Protein AF-A0A7S0JGF5-F1 (afdb_monomer_lite)

Foldseek 3Di:
DPPFPPVLLVLLVVLLDPDDDCPPADNVNSLVVNLVCLVVVNDQCGCCVPVVADTSLQSCLVSVSLSSNLSVLVSVHDQQAFHRDDQRDGSLLSNLLVVVQSSNVSCVVSVDQLQDAGPPFRDGSLLSLQLHLQRALNSLLVSLVSPHDQQEATPQRDGSLLNHDAPVVDDPDPNSVVSNLSNLVSSLVSPHDQQDAGPVRDGSLRPHPDPSSNVSSVVSVVVLVVCLVDDAAAQAPFPVSQVQLVQFPVPQDDPVNDQAAPVSRHGADPVFDWDAARRNNGTHTCSQFSDFYQGPPDPPPPSDTHTHGPVSVVVSVVSRVVRVVVVVVVVVVVVVVVVVVVVVVVVVVVVVVVVVVVVVVVVVVVVVVVVPDDDDDDDDVPVVVVVVVVVVVVVVVVVVVVVVVVVVVVVVVVVVVVVVVVVVVVVVVVVVVVVVVVVVVVVVD

pLDDT: mean 76.3, std 13.63, range [32.81, 95.81]

Structure (mmCIF, N/CA/C/O backbone):
data_AF-A0A7S0JGF5-F1
#
_entry.id   AF-A0A7S0JGF5-F1
#
loop_
_atom_site.group_PDB
_atom_site.id
_atom_site.type_symbol
_atom_site.label_atom_id
_atom_site.label_alt_id
_atom_site.label_comp_id
_atom_site.label_asym_id
_atom_site.label_entity_id
_atom_site.label_seq_id
_atom_site.pdbx_PDB_ins_code
_atom_site.Cartn_x
_atom_site.Cartn_y
_atom_site.Cartn_z
_atom_site.occupancy
_atom_site.B_iso_or_equiv
_atom_site.auth_seq_id
_atom_site.auth_comp_id
_atom_site.auth_asym_id
_atom_site.auth_atom_id
_atom_site.pdbx_PDB_model_num
ATOM 1 N N . ASP A 1 1 ? 7.490 26.604 -36.312 1.00 36.38 1 ASP A N 1
ATOM 2 C CA . ASP A 1 1 ? 6.411 25.598 -36.269 1.00 36.38 1 ASP A CA 1
ATOM 3 C C . ASP A 1 1 ? 6.352 24.843 -34.940 1.00 36.38 1 ASP A C 1
ATOM 5 O O . ASP A 1 1 ? 6.333 23.626 -34.929 1.00 36.38 1 ASP A O 1
ATOM 9 N N . ASP A 1 2 ? 6.254 25.568 -33.815 1.00 32.81 2 ASP A N 1
ATOM 10 C CA . ASP A 1 2 ? 6.287 25.014 -32.442 1.00 32.81 2 ASP A CA 1
ATOM 11 C C . ASP A 1 2 ? 5.099 25.510 -31.586 1.00 32.81 2 ASP A C 1
ATOM 13 O O . ASP A 1 2 ? 5.191 25.746 -30.384 1.00 32.81 2 ASP A O 1
ATOM 17 N N . ALA A 1 3 ? 3.930 25.686 -32.208 1.00 37.75 3 ALA A N 1
ATOM 18 C CA . ALA A 1 3 ? 2.703 26.156 -31.551 1.00 37.75 3 ALA A CA 1
ATOM 19 C C . ALA A 1 3 ? 2.044 25.116 -30.606 1.00 37.75 3 ALA A C 1
ATOM 21 O O . ALA A 1 3 ? 0.862 25.235 -30.288 1.00 37.75 3 ALA A O 1
ATOM 22 N N . ALA A 1 4 ? 2.763 24.079 -30.164 1.00 42.09 4 ALA A N 1
ATOM 23 C CA . ALA A 1 4 ? 2.152 22.875 -29.598 1.00 42.09 4 ALA A CA 1
ATOM 24 C C . ALA A 1 4 ? 2.789 22.338 -28.302 1.00 42.09 4 ALA A C 1
ATOM 26 O O . ALA A 1 4 ? 2.482 21.212 -27.904 1.00 42.09 4 ALA A O 1
ATOM 27 N N . ILE A 1 5 ? 3.562 23.143 -27.563 1.00 50.97 5 ILE A N 1
ATOM 28 C CA . ILE A 1 5 ? 3.667 22.938 -26.108 1.00 50.97 5 ILE A CA 1
ATOM 29 C C . ILE A 1 5 ? 2.411 23.570 -25.498 1.00 50.97 5 ILE A C 1
ATOM 31 O O . ILE A 1 5 ? 2.393 24.747 -25.140 1.00 50.97 5 ILE A O 1
ATOM 35 N N . ARG A 1 6 ? 1.308 22.805 -25.461 1.00 65.69 6 ARG A N 1
ATOM 36 C CA . ARG A 1 6 ? 0.044 23.247 -24.848 1.00 65.69 6 ARG A CA 1
ATOM 37 C C . ARG A 1 6 ? 0.325 23.730 -23.410 1.00 65.69 6 ARG A C 1
ATOM 39 O O . ARG A 1 6 ? 1.125 23.109 -22.706 1.00 65.69 6 ARG A O 1
ATOM 46 N N . PRO A 1 7 ? -0.343 24.803 -22.946 1.00 71.00 7 PRO A N 1
ATOM 47 C CA . PRO A 1 7 ? -0.024 25.532 -21.709 1.00 71.00 7 PRO A CA 1
ATOM 48 C C . PRO A 1 7 ? 0.049 24.660 -20.449 1.00 71.00 7 PRO A C 1
ATOM 50 O O . PRO A 1 7 ? 0.709 25.034 -19.484 1.00 71.00 7 PRO A O 1
ATOM 53 N N . LEU A 1 8 ? -0.589 23.487 -20.460 1.00 76.56 8 LEU A N 1
ATOM 54 C CA . LEU A 1 8 ? -0.553 22.532 -19.360 1.00 76.56 8 LEU A CA 1
ATOM 55 C C . LEU A 1 8 ? 0.834 21.896 -19.149 1.00 76.56 8 LEU A C 1
ATOM 57 O O . LEU A 1 8 ? 1.278 21.816 -18.008 1.00 76.56 8 LEU A O 1
ATOM 61 N N . MET A 1 9 ? 1.541 21.494 -20.215 1.00 77.81 9 MET A N 1
ATOM 62 C CA . MET A 1 9 ? 2.898 20.932 -20.094 1.00 77.81 9 MET A CA 1
ATOM 63 C C . MET A 1 9 ? 3.882 21.995 -19.588 1.00 77.81 9 MET A C 1
ATOM 65 O O . MET A 1 9 ? 4.675 21.730 -18.691 1.00 77.81 9 MET A O 1
ATOM 69 N N . ALA A 1 10 ? 3.779 23.226 -20.099 1.00 76.69 10 ALA A N 1
ATOM 70 C CA . ALA A 1 10 ? 4.583 24.350 -19.621 1.00 76.69 10 ALA A CA 1
ATOM 71 C C . ALA A 1 10 ? 4.290 24.683 -18.145 1.00 76.69 10 ALA A C 1
ATOM 73 O O . ALA A 1 10 ? 5.214 24.915 -17.369 1.00 76.69 10 ALA A O 1
ATOM 74 N N . ALA A 1 11 ? 3.018 24.652 -17.730 1.00 79.12 11 ALA A N 1
ATOM 75 C CA . ALA A 1 11 ? 2.634 24.850 -16.333 1.00 79.12 11 ALA A CA 1
ATOM 76 C C . ALA A 1 11 ? 3.144 23.722 -15.418 1.00 79.12 11 ALA A C 1
ATOM 78 O O . ALA A 1 11 ? 3.579 23.996 -14.298 1.00 79.12 11 ALA A O 1
ATOM 79 N N . ALA A 1 12 ? 3.125 22.471 -15.889 1.00 80.19 12 ALA A N 1
ATOM 80 C CA . ALA A 1 12 ? 3.675 21.327 -15.166 1.00 80.19 12 ALA A CA 1
ATOM 81 C C . ALA A 1 12 ? 5.199 21.446 -15.004 1.00 80.19 12 ALA A C 1
ATOM 83 O O . ALA A 1 12 ? 5.693 21.339 -13.882 1.00 80.19 12 ALA A O 1
ATOM 84 N N . LEU A 1 13 ? 5.931 21.764 -16.078 1.00 79.44 13 LEU A N 1
ATOM 85 C CA . LEU A 1 13 ? 7.378 22.024 -16.043 1.00 79.44 13 LEU A CA 1
ATOM 86 C C . LEU A 1 13 ? 7.728 23.169 -15.086 1.00 79.44 13 LEU A C 1
ATOM 88 O O . LEU A 1 13 ? 8.600 23.016 -14.236 1.00 79.44 13 LEU A O 1
ATOM 92 N N . ALA A 1 14 ? 6.965 24.265 -15.117 1.00 79.00 14 ALA A N 1
ATOM 93 C CA . ALA A 1 14 ? 7.150 25.371 -14.183 1.00 79.00 14 ALA A CA 1
ATOM 94 C C . ALA A 1 14 ? 6.951 24.956 -12.714 1.00 79.00 14 ALA A C 1
ATOM 96 O O . ALA A 1 14 ? 7.504 25.600 -11.825 1.00 79.00 14 ALA A O 1
ATOM 97 N N . CYS A 1 15 ? 6.175 23.905 -12.423 1.00 79.81 15 CYS A N 1
ATOM 98 C CA . CYS A 1 15 ? 6.048 23.343 -11.072 1.00 79.81 15 CYS A CA 1
ATOM 99 C C . CYS A 1 15 ? 7.217 22.416 -10.682 1.00 79.81 15 CYS A C 1
ATOM 101 O O . CYS A 1 15 ? 7.394 22.163 -9.489 1.00 79.81 15 CYS A O 1
ATOM 103 N N . CYS A 1 16 ? 7.976 21.913 -11.660 1.00 74.50 16 CYS A N 1
ATOM 104 C CA . CYS A 1 16 ? 9.094 20.979 -11.490 1.00 74.50 16 CYS A CA 1
ATOM 105 C C . CYS A 1 16 ? 10.432 21.680 -11.232 1.00 74.50 16 CYS A C 1
ATOM 107 O O . CYS A 1 16 ? 11.286 21.111 -10.556 1.00 74.50 16 CYS A O 1
ATOM 109 N N . ASP A 1 17 ? 10.607 22.907 -11.729 1.00 66.06 17 ASP A N 1
ATOM 110 C CA . ASP A 1 17 ? 11.823 23.688 -11.499 1.00 66.06 17 ASP A CA 1
ATOM 111 C C . ASP A 1 17 ? 11.951 24.063 -10.013 1.00 66.06 17 ASP A C 1
ATOM 113 O O . ASP A 1 17 ? 11.246 24.941 -9.489 1.00 66.06 17 ASP A O 1
ATOM 117 N N . ALA A 1 18 ? 12.858 23.362 -9.328 1.00 54.03 18 ALA A N 1
ATOM 118 C CA . ALA A 1 18 ? 13.318 23.696 -7.983 1.00 54.03 18 ALA A CA 1
ATOM 119 C C . ALA A 1 18 ? 14.299 24.886 -7.994 1.00 54.03 18 ALA A C 1
ATOM 121 O O . ALA A 1 18 ? 14.343 25.624 -7.014 1.00 54.03 18 ALA A O 1
ATOM 122 N N . ASP A 1 19 ? 14.993 25.119 -9.116 1.00 48.50 19 ASP A N 1
ATOM 123 C CA . ASP A 1 19 ? 15.930 26.226 -9.328 1.00 48.50 19 ASP A CA 1
ATOM 124 C C . ASP A 1 19 ? 15.653 26.946 -10.667 1.00 48.50 19 ASP A C 1
ATOM 126 O O . ASP A 1 19 ? 15.722 26.356 -11.738 1.00 48.50 19 ASP A O 1
ATOM 130 N N . ALA A 1 20 ? 15.388 28.254 -10.588 1.00 49.34 20 ALA A N 1
ATOM 131 C CA . ALA A 1 20 ? 15.698 29.265 -11.609 1.00 49.34 20 ALA A CA 1
ATOM 132 C C . ALA A 1 20 ? 15.058 29.196 -13.024 1.00 49.34 20 ALA A C 1
ATOM 134 O O . ALA A 1 20 ? 15.742 28.955 -14.010 1.00 49.34 20 ALA A O 1
ATOM 135 N N . THR A 1 21 ? 13.807 29.663 -13.156 1.00 48.03 21 THR A N 1
ATOM 136 C CA . THR A 1 21 ? 13.353 30.452 -14.338 1.00 48.03 21 THR A CA 1
ATOM 137 C C . THR A 1 21 ? 12.320 31.533 -13.972 1.00 48.03 21 THR A C 1
ATOM 139 O O . THR A 1 21 ? 12.303 32.604 -14.576 1.00 48.03 21 THR A O 1
ATOM 142 N N . LEU A 1 22 ? 11.513 31.315 -12.923 1.00 51.22 22 LEU A N 1
ATOM 143 C CA . LEU A 1 22 ? 10.541 32.282 -12.378 1.00 51.22 22 LEU A CA 1
ATOM 144 C C . LEU A 1 22 ? 10.657 32.414 -10.841 1.00 51.22 22 LEU A C 1
ATOM 146 O O . LEU A 1 22 ? 9.742 32.014 -10.117 1.00 51.22 22 LEU A O 1
ATOM 150 N N . PRO A 1 23 ? 11.752 32.987 -10.302 1.00 52.72 23 PRO A N 1
ATOM 151 C CA . PRO A 1 23 ? 11.948 33.155 -8.853 1.00 52.72 23 PRO A CA 1
ATOM 152 C C . PRO A 1 23 ? 10.867 34.017 -8.168 1.00 52.72 23 PRO A C 1
ATOM 154 O O . PRO A 1 23 ? 10.753 34.015 -6.946 1.00 52.72 23 PRO A O 1
ATOM 157 N N . CYS A 1 24 ? 10.052 34.738 -8.940 1.00 52.47 24 CYS A N 1
ATOM 158 C CA . CYS A 1 24 ? 9.006 35.632 -8.451 1.00 52.47 24 CYS A CA 1
ATOM 159 C C . CYS A 1 24 ? 7.617 34.986 -8.291 1.00 52.47 24 CYS A C 1
ATOM 161 O O . CYS A 1 24 ? 6.729 35.631 -7.731 1.00 52.47 24 CYS A O 1
ATOM 163 N N . VAL A 1 25 ? 7.394 33.747 -8.755 1.00 62.66 25 VAL A N 1
ATOM 164 C CA . VAL A 1 25 ? 6.058 33.126 -8.706 1.00 62.66 25 VAL A CA 1
ATOM 165 C C . VAL A 1 25 ? 5.986 32.066 -7.597 1.00 62.66 25 VAL A C 1
ATOM 167 O O . VAL A 1 25 ? 6.626 31.011 -7.698 1.00 62.66 25 VAL A O 1
ATOM 170 N N . PRO A 1 26 ? 5.181 32.286 -6.538 1.00 71.81 26 PRO A N 1
ATOM 171 C CA . PRO A 1 26 ? 5.061 31.327 -5.448 1.00 71.81 26 PRO A CA 1
ATOM 172 C C . PRO A 1 26 ? 4.504 29.987 -5.950 1.00 71.81 26 PRO A C 1
ATOM 174 O O . PRO A 1 26 ? 3.686 29.936 -6.871 1.00 71.81 26 PRO A O 1
ATOM 177 N N . ARG A 1 27 ? 4.933 28.879 -5.329 1.00 72.56 27 ARG A N 1
ATOM 178 C CA . ARG A 1 27 ? 4.494 27.510 -5.677 1.00 72.56 27 ARG A CA 1
ATOM 179 C C . ARG A 1 27 ? 2.965 27.381 -5.691 1.00 72.56 27 ARG A C 1
ATOM 181 O O . ARG A 1 27 ? 2.414 26.752 -6.586 1.00 72.56 27 ARG A O 1
ATOM 188 N N . SER A 1 28 ? 2.277 28.051 -4.766 1.00 79.25 28 SER A N 1
ATOM 189 C CA . SER A 1 28 ? 0.811 28.116 -4.712 1.00 79.25 28 SER A CA 1
ATOM 190 C C . SER A 1 28 ? 0.187 28.742 -5.964 1.00 79.25 28 SER A C 1
ATOM 192 O O . SER A 1 28 ? -0.815 28.234 -6.459 1.00 79.25 28 SER A O 1
ATOM 194 N N . ALA A 1 29 ? 0.792 29.797 -6.517 1.00 79.25 29 ALA A N 1
ATOM 195 C CA . ALA A 1 29 ? 0.317 30.432 -7.744 1.00 79.25 29 ALA A CA 1
ATOM 196 C C . ALA A 1 29 ? 0.545 29.539 -8.972 1.00 79.25 29 ALA A C 1
ATOM 198 O O . ALA A 1 29 ? -0.343 29.433 -9.815 1.00 79.25 29 ALA A O 1
ATOM 199 N N . ARG A 1 30 ? 1.681 28.829 -9.046 1.00 81.19 30 ARG A N 1
ATOM 200 C CA . ARG A 1 30 ? 1.948 27.846 -10.115 1.00 81.19 30 ARG A CA 1
ATOM 201 C C . ARG A 1 30 ? 0.930 26.699 -10.101 1.00 81.19 30 ARG A C 1
ATOM 203 O O . ARG A 1 30 ? 0.330 26.391 -11.130 1.00 81.19 30 ARG A O 1
ATOM 210 N N . LEU A 1 31 ? 0.645 26.146 -8.920 1.00 84.75 31 LEU A N 1
ATOM 211 C CA . LEU A 1 31 ? -0.391 25.121 -8.739 1.00 84.75 31 LEU A CA 1
ATOM 212 C C . LEU A 1 31 ? -1.796 25.649 -9.065 1.00 84.75 31 LEU A C 1
ATOM 214 O O . LEU A 1 31 ? -2.600 24.929 -9.654 1.00 84.75 31 LEU A O 1
ATOM 218 N N . ALA A 1 32 ? -2.100 26.907 -8.727 1.00 84.62 32 ALA A N 1
ATOM 219 C CA . ALA A 1 32 ? -3.379 27.528 -9.066 1.00 84.62 32 ALA A CA 1
ATOM 220 C C . ALA A 1 32 ? -3.565 27.666 -10.584 1.00 84.62 32 ALA A C 1
ATOM 222 O O . ALA A 1 32 ? -4.650 27.388 -11.092 1.00 84.62 32 ALA A O 1
ATOM 223 N N . VAL A 1 33 ? -2.512 28.038 -11.321 1.00 81.81 33 VAL A N 1
ATOM 224 C CA . VAL A 1 33 ? -2.538 28.069 -12.793 1.00 81.81 33 VAL A CA 1
ATOM 225 C C . VAL A 1 33 ? -2.799 26.671 -13.353 1.00 81.81 33 VAL A C 1
ATOM 227 O O . VAL A 1 33 ? -3.688 26.516 -14.189 1.00 81.81 33 VAL A O 1
ATOM 230 N N . LEU A 1 34 ? -2.102 25.650 -12.845 1.00 83.38 34 LEU A N 1
ATOM 231 C CA . LEU A 1 34 ? -2.290 24.262 -13.272 1.00 83.38 34 LEU A CA 1
ATOM 232 C C . LEU A 1 34 ? -3.732 23.776 -13.038 1.00 83.38 34 LEU A C 1
ATOM 234 O O . LEU A 1 34 ? -4.364 23.253 -13.956 1.00 83.38 34 LEU A O 1
ATOM 238 N N . ARG A 1 35 ? -4.297 24.031 -11.849 1.00 86.25 35 ARG A N 1
ATOM 239 C CA . ARG A 1 35 ? -5.701 23.708 -11.529 1.00 86.25 35 ARG A CA 1
ATOM 240 C C . ARG A 1 35 ? -6.686 24.442 -12.442 1.00 86.25 35 ARG A C 1
ATOM 242 O O . ARG A 1 35 ? -7.652 23.837 -12.901 1.00 86.25 35 ARG A O 1
ATOM 249 N N . ARG A 1 36 ? -6.444 25.726 -12.740 1.00 84.69 36 ARG A N 1
ATOM 250 C CA . ARG A 1 36 ? -7.313 26.510 -13.635 1.00 84.69 36 ARG A CA 1
ATOM 251 C C . ARG A 1 36 ? -7.305 25.963 -15.058 1.00 84.69 36 ARG A C 1
ATOM 253 O O . ARG A 1 36 ? -8.372 25.862 -15.656 1.00 84.69 36 ARG A O 1
ATOM 260 N N . LEU A 1 37 ? -6.141 25.574 -15.575 1.00 81.44 37 LEU A N 1
ATOM 261 C CA . LEU A 1 37 ? -6.028 24.974 -16.906 1.00 81.44 37 LEU A CA 1
ATOM 262 C C . LEU A 1 37 ? -6.811 23.657 -16.996 1.00 81.44 37 LEU A C 1
ATOM 264 O O . LEU A 1 37 ? -7.585 23.486 -17.933 1.00 81.44 37 LEU A O 1
ATOM 268 N N . LEU A 1 38 ? -6.696 22.782 -15.994 1.00 81.69 38 LEU A N 1
ATOM 269 C CA . LEU A 1 38 ? -7.482 21.542 -15.932 1.00 81.69 38 LEU A CA 1
ATOM 270 C C . LEU A 1 38 ? -8.989 21.824 -15.841 1.00 81.69 38 LEU A C 1
ATOM 272 O O . LEU A 1 38 ? -9.770 21.233 -16.581 1.00 81.69 38 LEU A O 1
ATOM 276 N N . SER A 1 39 ? -9.406 22.788 -15.010 1.00 83.12 39 SER A N 1
ATOM 277 C CA . SER A 1 39 ? -10.823 23.177 -14.899 1.00 83.12 39 SER A CA 1
ATOM 278 C C . SER A 1 39 ? -11.392 23.795 -16.183 1.00 83.12 39 SER A C 1
ATOM 280 O O . SER A 1 39 ? -12.596 23.743 -16.410 1.00 83.12 39 SER A O 1
ATOM 282 N N . ALA A 1 40 ? -10.529 24.357 -17.034 1.00 78.88 40 ALA A N 1
ATOM 283 C CA . ALA A 1 40 ? -10.892 24.895 -18.340 1.00 78.88 40 ALA A CA 1
ATOM 284 C C . ALA A 1 40 ? -10.959 23.817 -19.442 1.00 78.88 40 ALA A C 1
ATOM 286 O O . ALA A 1 40 ? -11.159 24.158 -20.606 1.00 78.88 40 ALA A O 1
ATOM 287 N N . GLY A 1 41 ? -10.786 22.534 -19.097 1.00 73.38 41 GLY A N 1
ATOM 288 C CA . GLY A 1 41 ? -10.832 21.419 -20.044 1.00 73.38 41 GLY A CA 1
ATOM 289 C C . GLY A 1 41 ? -9.516 21.169 -20.782 1.00 73.38 41 GLY A C 1
ATOM 290 O O . GLY A 1 41 ? -9.528 20.555 -21.847 1.00 73.38 41 GLY A O 1
ATOM 291 N N . ALA A 1 42 ? -8.378 21.648 -20.264 1.00 73.50 42 ALA A N 1
ATOM 292 C CA . ALA A 1 42 ? -7.084 21.309 -20.846 1.00 73.50 42 ALA A CA 1
ATOM 293 C C . ALA A 1 42 ? -6.822 19.802 -20.711 1.00 73.50 42 ALA A C 1
ATOM 295 O O . ALA A 1 42 ? -6.726 19.276 -19.605 1.00 73.50 42 ALA A O 1
ATOM 296 N N . GLU A 1 43 ? -6.674 19.119 -21.845 1.00 69.38 43 GLU A N 1
ATOM 297 C CA . GLU A 1 43 ? -6.407 17.682 -21.871 1.00 69.38 43 GLU A CA 1
ATOM 298 C C . GLU A 1 43 ? -4.984 17.370 -21.365 1.00 69.38 43 GLU A C 1
ATOM 300 O O . GLU A 1 43 ? -4.012 17.878 -21.940 1.00 69.38 43 GLU A O 1
ATOM 305 N N . PRO A 1 44 ? -4.833 16.509 -20.339 1.00 68.69 44 PRO A N 1
ATOM 306 C CA . PRO A 1 44 ? -3.538 16.185 -19.741 1.00 68.69 44 PRO A CA 1
ATOM 307 C C . PRO A 1 44 ? -2.565 15.450 -20.667 1.00 68.69 44 PRO A C 1
ATOM 309 O O . PRO A 1 44 ? -1.354 15.555 -20.488 1.00 68.69 44 PRO A O 1
ATOM 312 N N . GLU A 1 45 ? -3.072 14.769 -21.692 1.00 65.69 45 GLU A N 1
ATOM 313 C CA . GLU A 1 45 ? -2.274 13.918 -22.586 1.00 65.69 45 GLU A CA 1
ATOM 314 C C . GLU A 1 45 ? -1.944 14.551 -23.937 1.00 65.69 45 GLU A C 1
ATOM 316 O O . GLU A 1 45 ? -1.364 13.907 -24.819 1.00 65.69 45 GLU A O 1
ATOM 321 N N . ALA A 1 46 ? -2.322 15.808 -24.133 1.00 58.09 46 ALA A N 1
ATOM 322 C CA . ALA A 1 46 ? -2.223 16.418 -25.438 1.00 58.09 46 ALA A CA 1
ATOM 323 C C . ALA A 1 46 ? -0.770 16.485 -25.943 1.00 58.09 46 ALA A C 1
ATOM 325 O O . ALA A 1 46 ? 0.089 17.116 -25.328 1.00 58.09 46 ALA A O 1
ATOM 326 N N . ASN A 1 47 ? -0.522 15.834 -27.084 1.00 54.00 47 ASN A N 1
ATOM 327 C CA . ASN A 1 47 ? 0.749 15.745 -27.821 1.00 54.00 47 ASN A CA 1
ATOM 328 C C . ASN A 1 47 ? 1.839 14.848 -27.207 1.00 54.00 47 ASN A C 1
ATOM 330 O O . ASN A 1 47 ? 2.877 14.639 -27.841 1.00 54.00 47 ASN A O 1
ATOM 334 N N . ALA A 1 48 ? 1.619 14.234 -26.036 1.00 56.62 48 ALA A N 1
ATOM 335 C CA . ALA A 1 48 ? 2.620 13.341 -25.447 1.00 56.62 48 ALA A CA 1
ATOM 336 C C . ALA A 1 48 ? 2.885 12.126 -26.362 1.00 56.62 48 ALA A C 1
ATOM 338 O O . ALA A 1 48 ? 4.021 11.668 -26.508 1.00 56.62 48 ALA A O 1
ATOM 339 N N . ALA A 1 49 ? 1.842 11.573 -26.994 1.00 55.88 49 ALA A N 1
ATOM 340 C CA . ALA A 1 49 ? 1.950 10.411 -27.886 1.00 55.88 49 ALA A CA 1
ATOM 341 C C . ALA A 1 49 ? 2.738 10.706 -29.175 1.00 55.88 49 ALA A C 1
ATOM 343 O O . ALA A 1 49 ? 3.489 9.847 -29.631 1.00 55.88 49 ALA A O 1
ATOM 344 N N . GLU A 1 50 ? 2.596 11.913 -29.723 1.00 56.00 50 GLU A N 1
ATOM 345 C CA . GLU A 1 50 ? 3.172 12.303 -31.015 1.00 56.00 50 GLU A CA 1
ATOM 346 C C . GLU A 1 50 ? 4.660 12.646 -30.905 1.00 56.00 50 GLU A C 1
ATOM 348 O O . GLU A 1 50 ? 5.463 12.201 -31.723 1.00 56.00 50 GLU A O 1
ATOM 353 N N . LEU A 1 51 ? 5.050 13.364 -29.848 1.00 59.72 51 LEU A N 1
ATOM 354 C CA . LEU A 1 51 ? 6.422 13.849 -29.668 1.00 59.72 51 LEU A CA 1
ATOM 355 C C . LEU A 1 51 ? 7.343 12.851 -28.951 1.00 59.72 51 LEU A C 1
ATOM 357 O O . LEU A 1 51 ? 8.522 13.137 -28.762 1.00 59.72 51 LEU A O 1
ATOM 361 N N . ARG A 1 52 ? 6.823 11.681 -28.542 1.00 64.94 52 ARG A N 1
ATOM 362 C CA . ARG A 1 52 ? 7.537 10.709 -27.687 1.00 64.94 52 ARG A CA 1
ATOM 363 C C . ARG A 1 52 ? 8.186 11.391 -26.475 1.00 64.94 52 ARG A C 1
ATOM 365 O O . ARG A 1 52 ? 9.329 11.115 -26.133 1.00 64.94 52 ARG A O 1
ATOM 372 N N . ILE A 1 53 ? 7.439 12.270 -25.822 1.00 75.56 53 ILE A N 1
ATOM 373 C CA . ILE A 1 53 ? 7.843 12.889 -24.559 1.00 75.56 53 ILE A CA 1
ATOM 374 C C . ILE A 1 53 ? 7.068 12.266 -23.399 1.00 75.56 53 ILE A C 1
ATOM 376 O O . ILE A 1 53 ? 6.002 11.657 -23.584 1.00 75.56 53 ILE A O 1
ATOM 380 N N . ASP A 1 54 ? 7.627 12.403 -22.200 1.00 79.38 54 ASP A N 1
ATOM 381 C CA . ASP A 1 54 ? 6.932 12.056 -20.968 1.00 79.38 54 ASP A CA 1
ATOM 382 C C . ASP A 1 54 ? 5.643 12.869 -20.825 1.00 79.38 54 ASP A C 1
ATOM 384 O O . ASP A 1 54 ? 5.567 14.028 -21.229 1.00 79.38 54 ASP A O 1
ATOM 388 N N . SER A 1 55 ? 4.609 12.244 -20.255 1.00 84.25 55 SER A N 1
ATOM 389 C CA . SER A 1 55 ? 3.382 12.963 -19.884 1.00 84.25 55 SER A CA 1
ATOM 390 C C . SER A 1 55 ? 3.684 14.021 -18.815 1.00 84.25 55 SER A C 1
ATOM 392 O O . SER A 1 55 ? 4.615 13.822 -18.026 1.00 84.25 55 SER A O 1
ATOM 394 N N . PRO A 1 56 ? 2.874 15.090 -18.699 1.00 84.19 56 PRO A N 1
ATOM 395 C CA . PRO A 1 56 ? 3.035 16.079 -17.633 1.00 84.19 56 PRO A CA 1
ATOM 396 C C . PRO A 1 56 ? 3.091 15.438 -16.239 1.00 84.19 56 PRO A C 1
ATOM 398 O O . PRO A 1 56 ? 3.894 15.838 -15.401 1.00 84.19 56 PRO A O 1
ATOM 401 N N . LEU A 1 57 ? 2.291 14.386 -16.014 1.00 88.19 57 LEU A N 1
ATOM 402 C CA . LEU A 1 57 ? 2.290 13.629 -14.764 1.00 88.19 57 LEU A CA 1
ATOM 403 C C . LEU A 1 57 ? 3.645 12.957 -14.506 1.00 88.19 57 LEU A C 1
ATOM 405 O O . LEU A 1 57 ? 4.196 13.070 -13.414 1.00 88.19 57 LEU A O 1
ATOM 409 N N . LEU A 1 58 ? 4.194 12.269 -15.507 1.00 88.19 58 LEU A N 1
ATOM 410 C CA . LEU A 1 58 ? 5.475 11.568 -15.390 1.00 88.19 58 LEU A CA 1
ATOM 411 C C . LEU A 1 58 ? 6.644 12.532 -15.159 1.00 88.19 58 LEU A C 1
ATOM 413 O O . LEU A 1 58 ? 7.515 12.225 -14.346 1.00 88.19 58 LEU A O 1
ATOM 417 N N . VAL A 1 59 ? 6.629 13.703 -15.803 1.00 85.94 59 VAL A N 1
ATOM 418 C CA . VAL A 1 59 ? 7.617 14.767 -15.567 1.00 85.94 59 VAL A CA 1
ATOM 419 C C . VAL A 1 59 ? 7.547 15.254 -14.117 1.00 85.94 59 VAL A C 1
ATOM 421 O O . VAL A 1 59 ? 8.576 15.305 -13.442 1.00 85.94 59 VAL A O 1
ATOM 424 N N . CYS A 1 60 ? 6.345 15.527 -13.593 1.00 88.81 60 CYS A N 1
ATOM 425 C CA . CYS A 1 60 ? 6.172 15.930 -12.193 1.00 88.81 60 CYS A CA 1
ATOM 426 C C . CYS A 1 60 ? 6.636 14.855 -11.203 1.00 88.81 60 CYS A C 1
ATOM 428 O O . CYS A 1 60 ? 7.255 15.186 -10.192 1.00 88.81 60 CYS A O 1
ATOM 430 N N . ILE A 1 61 ? 6.379 13.576 -11.494 1.00 90.88 61 ILE A N 1
ATOM 431 C CA . ILE A 1 61 ? 6.864 12.461 -10.671 1.00 90.88 61 ILE A CA 1
ATOM 432 C C . ILE A 1 61 ? 8.396 12.399 -10.712 1.00 90.88 61 ILE A C 1
ATOM 434 O O . ILE A 1 61 ? 9.025 12.321 -9.659 1.00 90.88 61 ILE A O 1
ATOM 438 N N . GLY A 1 62 ? 9.009 12.483 -11.896 1.00 87.94 62 GLY A N 1
ATOM 439 C CA . GLY A 1 62 ? 10.467 12.467 -12.056 1.00 87.94 62 GLY A CA 1
ATOM 440 C C . GLY A 1 62 ? 11.171 13.611 -11.320 1.00 87.94 62 GLY A C 1
ATOM 441 O O . GLY A 1 62 ? 12.214 13.394 -10.707 1.00 87.94 62 GLY A O 1
ATOM 442 N N . ALA A 1 63 ? 10.564 14.799 -11.308 1.00 87.00 63 ALA A N 1
ATOM 443 C CA . ALA A 1 63 ? 11.073 15.981 -10.612 1.00 87.00 63 ALA A CA 1
ATOM 444 C C . ALA A 1 63 ? 10.696 16.058 -9.118 1.00 87.00 63 ALA A C 1
ATOM 446 O O . ALA A 1 63 ? 10.990 17.055 -8.463 1.00 87.00 63 ALA A O 1
ATOM 447 N N . ALA A 1 64 ? 10.018 15.042 -8.568 1.00 88.50 64 ALA A N 1
ATOM 448 C CA . ALA A 1 64 ? 9.499 15.040 -7.195 1.00 88.50 64 ALA A CA 1
ATOM 449 C C . ALA A 1 64 ? 8.566 16.227 -6.859 1.00 88.50 64 ALA A C 1
ATOM 451 O O . ALA A 1 64 ? 8.454 16.663 -5.709 1.00 88.50 64 ALA A O 1
ATOM 452 N N . ALA A 1 65 ? 7.835 16.732 -7.855 1.00 88.69 65 ALA A N 1
ATOM 453 C CA . ALA A 1 65 ? 6.811 17.759 -7.694 1.00 88.69 65 ALA A CA 1
ATOM 454 C C . ALA A 1 65 ? 5.474 17.136 -7.240 1.00 88.69 65 ALA A C 1
ATOM 456 O O . ALA A 1 65 ? 4.487 17.144 -7.979 1.00 88.69 65 ALA A O 1
ATOM 457 N N . THR A 1 66 ? 5.446 16.604 -6.012 1.00 90.25 66 THR A N 1
ATOM 458 C CA . THR A 1 66 ? 4.316 15.847 -5.431 1.00 90.25 66 THR A CA 1
ATOM 459 C C . THR A 1 66 ? 2.964 16.541 -5.609 1.00 90.25 66 THR A C 1
ATOM 461 O O . THR A 1 66 ? 2.037 15.940 -6.142 1.00 90.25 66 THR A O 1
ATOM 464 N N . ASP A 1 67 ? 2.851 17.819 -5.235 1.00 90.50 67 ASP A N 1
ATOM 465 C CA . ASP A 1 67 ? 1.573 18.546 -5.298 1.00 90.50 67 ASP A CA 1
ATOM 466 C C . ASP A 1 67 ? 1.047 18.676 -6.732 1.00 90.50 67 ASP A C 1
ATOM 468 O O . ASP A 1 67 ? -0.149 18.544 -6.977 1.00 90.50 67 ASP A O 1
ATOM 472 N N . ALA A 1 68 ? 1.943 18.927 -7.691 1.00 87.88 68 ALA A N 1
ATOM 473 C CA . ALA A 1 68 ? 1.581 19.049 -9.099 1.00 87.88 68 ALA A CA 1
ATOM 474 C C . ALA A 1 68 ? 1.177 17.689 -9.684 1.00 87.88 68 ALA A C 1
ATOM 476 O O . ALA A 1 68 ? 0.205 17.611 -10.433 1.00 87.88 68 ALA A O 1
ATOM 477 N N . ALA A 1 69 ? 1.864 16.612 -9.289 1.00 90.88 69 ALA A N 1
ATOM 478 C CA . ALA A 1 69 ? 1.486 15.254 -9.664 1.00 90.88 69 ALA A CA 1
ATOM 479 C C . ALA A 1 69 ? 0.090 14.888 -9.127 1.00 90.88 69 ALA A C 1
ATOM 481 O O . ALA A 1 69 ? -0.733 14.382 -9.885 1.00 90.88 69 ALA A O 1
ATOM 482 N N . VAL A 1 70 ? -0.216 15.205 -7.862 1.00 91.56 70 VAL A N 1
ATOM 483 C CA . VAL A 1 70 ? -1.548 14.972 -7.272 1.00 91.56 70 VAL A CA 1
ATOM 484 C C . VAL A 1 70 ? -2.630 15.756 -8.019 1.00 91.56 70 VAL A C 1
ATOM 486 O O . VAL A 1 70 ? -3.648 15.178 -8.386 1.00 91.56 70 VAL A O 1
ATOM 489 N N . VAL A 1 71 ? -2.386 17.034 -8.333 1.00 90.06 71 VAL A N 1
ATOM 490 C CA . VAL A 1 71 ? -3.305 17.863 -9.139 1.00 90.06 71 VAL A CA 1
ATOM 491 C C . VAL A 1 71 ? -3.598 17.232 -10.501 1.00 90.06 71 VAL A C 1
ATOM 493 O O . VAL A 1 71 ? -4.740 17.242 -10.953 1.00 90.06 71 VAL A O 1
ATOM 496 N N . LEU A 1 72 ? -2.579 16.690 -11.168 1.00 87.94 72 LEU A N 1
ATOM 497 C CA . LEU A 1 72 ? -2.732 16.053 -12.476 1.00 87.94 72 LEU A CA 1
ATOM 498 C C . LEU A 1 72 ? -3.486 14.718 -12.386 1.00 87.94 72 LEU A C 1
ATOM 500 O O . LEU A 1 72 ? -4.286 14.421 -13.271 1.00 87.94 72 LEU A O 1
ATOM 504 N N . ILE A 1 73 ? -3.287 13.945 -11.314 1.00 90.25 73 ILE A N 1
ATOM 505 C CA . ILE A 1 73 ? -4.050 12.713 -11.046 1.00 90.25 73 ILE A CA 1
ATOM 506 C C . ILE A 1 73 ? -5.531 13.047 -10.821 1.00 90.25 73 ILE A C 1
ATOM 508 O O . ILE A 1 73 ? -6.395 12.437 -11.447 1.00 90.25 73 ILE A O 1
ATOM 512 N N . GLU A 1 74 ? -5.828 14.051 -9.990 1.00 88.19 74 GLU A N 1
ATOM 513 C CA . GLU A 1 74 ? -7.193 14.561 -9.777 1.00 88.19 74 GLU A CA 1
ATOM 514 C C . GLU A 1 74 ? -7.814 15.107 -11.073 1.00 88.19 74 GLU A C 1
ATOM 516 O O . GLU A 1 74 ? -9.018 14.991 -11.290 1.00 88.19 74 GLU A O 1
ATOM 521 N N . GLY A 1 75 ? -6.984 15.683 -11.947 1.00 82.94 75 GLY A N 1
ATOM 522 C CA . GLY A 1 75 ? -7.363 16.217 -13.254 1.00 82.94 75 GLY A CA 1
ATOM 523 C C . GLY A 1 75 ? -7.586 15.176 -14.353 1.00 82.94 75 GLY A C 1
ATOM 524 O O . GLY A 1 75 ? -7.825 15.567 -15.493 1.00 82.94 75 GLY A O 1
ATOM 525 N N . GLY A 1 76 ? -7.499 13.877 -14.045 1.00 82.94 76 GLY A N 1
ATOM 526 C CA . GLY A 1 76 ? -7.766 12.802 -15.004 1.00 82.94 76 GLY A CA 1
ATOM 527 C C . GLY A 1 76 ? -6.619 12.505 -15.974 1.00 82.94 76 GLY A C 1
ATOM 528 O O . GLY A 1 76 ? -6.875 12.077 -17.098 1.00 82.94 76 GLY A O 1
ATOM 529 N N . ALA A 1 77 ? -5.364 12.737 -15.573 1.00 85.25 77 ALA A N 1
ATOM 530 C CA . ALA A 1 77 ? -4.197 12.301 -16.346 1.00 85.25 77 ALA A CA 1
ATOM 531 C C . ALA A 1 77 ? -4.194 10.778 -16.593 1.00 85.25 77 ALA A C 1
ATOM 533 O O . ALA A 1 77 ? -4.715 10.008 -15.780 1.00 85.25 77 ALA A O 1
ATOM 534 N N . ASP A 1 78 ? -3.581 10.322 -17.693 1.00 83.38 78 ASP A N 1
ATOM 535 C CA . ASP A 1 78 ? -3.515 8.887 -17.990 1.00 83.38 78 ASP A CA 1
ATOM 536 C C . ASP A 1 78 ? -2.517 8.187 -17.058 1.00 83.38 78 ASP A C 1
ATOM 538 O O . ASP A 1 78 ? -1.295 8.316 -17.159 1.00 83.38 78 ASP A O 1
ATOM 542 N N . LEU A 1 79 ? -3.057 7.375 -16.152 1.00 88.56 79 LEU A N 1
ATOM 543 C CA . LEU A 1 79 ? -2.289 6.674 -15.125 1.00 88.56 79 LEU A CA 1
ATOM 544 C C . LEU A 1 79 ? -1.616 5.390 -15.638 1.00 88.56 79 LEU A C 1
ATOM 546 O O . LEU A 1 79 ? -0.977 4.679 -14.858 1.00 88.56 79 LEU A O 1
ATOM 550 N N . ARG A 1 80 ? -1.776 5.039 -16.919 1.00 85.12 80 ARG A N 1
ATOM 551 C CA . ARG A 1 80 ? -1.179 3.839 -17.536 1.00 85.12 80 ARG A CA 1
ATOM 552 C C . ARG A 1 80 ? -0.017 4.166 -18.459 1.00 85.12 80 ARG A C 1
ATOM 554 O O . ARG A 1 80 ? 0.803 3.287 -18.748 1.00 85.12 80 ARG A O 1
ATOM 561 N N . ARG A 1 81 ? 0.066 5.413 -18.916 1.00 82.81 81 ARG A N 1
ATOM 562 C CA . ARG A 1 81 ? 1.098 5.854 -19.841 1.00 82.81 81 ARG A CA 1
ATOM 563 C C . ARG A 1 81 ? 2.485 5.710 -19.219 1.00 82.81 81 ARG A C 1
ATOM 565 O O . ARG A 1 81 ? 2.758 6.204 -18.135 1.00 82.81 81 ARG A O 1
ATOM 572 N N . CYS A 1 82 ? 3.370 5.008 -19.915 1.00 85.50 82 CYS A N 1
ATOM 573 C CA . CYS A 1 82 ? 4.722 4.743 -19.434 1.00 85.50 82 CYS A CA 1
ATOM 574 C C . CYS A 1 82 ? 5.682 5.878 -19.798 1.00 85.50 82 CYS A C 1
ATOM 576 O O . CYS A 1 82 ? 5.518 6.491 -20.855 1.00 85.50 82 CYS A O 1
ATOM 578 N N . CYS A 1 83 ? 6.708 6.094 -18.970 1.00 82.38 83 CYS A N 1
ATOM 579 C CA . CYS A 1 83 ? 7.776 7.033 -19.297 1.00 82.38 83 CYS A CA 1
ATOM 580 C C . CYS A 1 83 ? 8.519 6.661 -2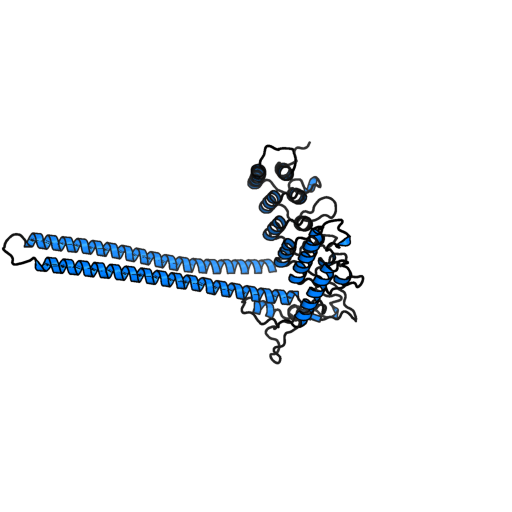0.582 1.00 82.38 83 CYS A C 1
ATOM 582 O O . CYS A 1 83 ? 8.601 5.487 -20.977 1.00 82.38 83 CYS A O 1
ATOM 584 N N . VAL A 1 84 ? 9.026 7.690 -21.253 1.00 75.94 84 VAL A N 1
ATOM 585 C CA . VAL A 1 84 ? 9.785 7.589 -22.486 1.00 75.94 84 VAL A CA 1
ATOM 586 C C . VAL A 1 84 ? 11.273 7.547 -22.154 1.00 75.94 84 VAL A C 1
ATOM 588 O O . VAL A 1 84 ? 11.810 8.421 -21.487 1.00 75.94 84 VAL A O 1
ATOM 591 N N . GLY A 1 85 ? 11.950 6.504 -22.638 1.00 65.12 85 GLY A N 1
ATOM 592 C CA . GLY A 1 85 ? 13.344 6.215 -22.296 1.00 65.12 85 GLY A CA 1
ATOM 593 C C . GLY A 1 85 ? 13.480 5.247 -21.113 1.00 65.12 85 GLY A C 1
ATOM 594 O O . GLY A 1 85 ? 12.635 5.170 -20.224 1.00 65.12 85 GLY A O 1
ATOM 595 N N . GLY A 1 86 ? 14.537 4.430 -21.123 1.00 67.25 86 GLY A N 1
ATOM 596 C CA . GLY A 1 86 ? 14.797 3.450 -20.063 1.00 67.25 86 GLY A CA 1
ATOM 597 C C . GLY A 1 86 ? 13.782 2.296 -19.991 1.00 67.25 86 GLY A C 1
ATOM 598 O O . GLY A 1 86 ? 13.459 1.666 -20.997 1.00 67.25 86 GLY A O 1
ATOM 599 N N . THR A 1 87 ? 13.313 1.975 -18.778 1.00 67.12 87 THR A N 1
ATOM 600 C CA . THR A 1 87 ? 12.532 0.759 -18.452 1.00 67.12 87 THR A CA 1
ATOM 601 C C . THR A 1 87 ? 11.023 0.859 -18.719 1.00 67.12 87 THR A C 1
ATOM 603 O O . THR A 1 87 ? 10.305 -0.088 -18.394 1.00 67.12 87 THR A O 1
ATOM 606 N N . ARG A 1 88 ? 10.541 1.953 -19.338 1.00 83.00 88 ARG A N 1
ATOM 607 C CA . ARG A 1 88 ? 9.119 2.207 -19.664 1.00 83.00 88 ARG A CA 1
ATOM 608 C C . ARG A 1 88 ? 8.193 1.934 -18.475 1.00 83.00 88 ARG A C 1
ATOM 610 O O . ARG A 1 88 ? 7.347 1.041 -18.512 1.00 83.00 88 ARG A O 1
ATOM 617 N N . LEU A 1 89 ? 8.369 2.701 -17.404 1.00 87.81 89 LEU A N 1
ATOM 618 C CA . LEU A 1 89 ? 7.603 2.534 -16.173 1.00 87.81 89 LEU A CA 1
ATOM 619 C C . LEU A 1 89 ? 6.288 3.322 -16.224 1.00 87.81 89 LEU A C 1
ATOM 621 O O . LEU A 1 89 ? 6.310 4.506 -16.559 1.00 87.81 89 LEU A O 1
ATOM 625 N N . PRO A 1 90 ? 5.155 2.711 -15.840 1.00 90.31 90 PRO A N 1
ATOM 626 C CA . PRO A 1 90 ? 3.932 3.445 -15.537 1.00 90.31 90 PRO A CA 1
ATOM 627 C C . PRO A 1 90 ? 4.122 4.393 -14.336 1.00 90.31 90 PRO A C 1
ATOM 629 O O . PRO A 1 90 ? 4.993 4.130 -13.496 1.00 90.31 90 PRO A O 1
ATOM 632 N N . PRO A 1 91 ? 3.253 5.405 -14.156 1.00 91.94 91 PRO A N 1
ATOM 633 C CA . PRO A 1 91 ? 3.352 6.404 -13.090 1.00 91.94 91 PRO A CA 1
ATOM 634 C C . PRO A 1 91 ? 3.446 5.777 -11.696 1.00 91.94 91 PRO A C 1
ATOM 636 O O . PRO A 1 91 ? 4.305 6.155 -10.907 1.00 91.94 91 PRO A O 1
ATOM 639 N N . MET A 1 92 ? 2.648 4.737 -11.419 1.00 93.81 92 MET A N 1
ATOM 640 C CA . MET A 1 92 ? 2.686 4.018 -10.136 1.00 93.81 92 MET A CA 1
ATOM 641 C C . MET A 1 92 ? 4.038 3.353 -9.857 1.00 93.81 92 MET A C 1
ATOM 643 O O . MET A 1 92 ? 4.515 3.366 -8.726 1.00 93.81 92 MET A O 1
ATOM 647 N N . HIS A 1 93 ? 4.666 2.769 -10.877 1.00 93.19 93 HIS A N 1
ATOM 648 C CA . HIS A 1 93 ? 5.941 2.074 -10.717 1.00 93.19 93 HIS A CA 1
ATOM 649 C C . HIS A 1 93 ? 7.094 3.062 -10.553 1.00 93.19 93 HIS A C 1
ATOM 651 O O . HIS A 1 93 ? 7.993 2.814 -9.750 1.00 93.19 93 HIS A O 1
ATOM 657 N N . LEU A 1 94 ? 7.044 4.184 -11.278 1.00 92.00 94 LEU A N 1
ATOM 658 C CA . LEU A 1 94 ? 8.011 5.267 -11.144 1.00 92.00 94 LEU A CA 1
ATOM 659 C C . LEU A 1 94 ? 7.903 5.938 -9.766 1.00 92.00 94 LEU A C 1
ATOM 661 O O . LEU A 1 94 ? 8.902 6.039 -9.060 1.00 92.00 94 LEU A O 1
ATOM 665 N N . ALA A 1 95 ? 6.694 6.305 -9.331 1.00 93.94 95 ALA A N 1
ATOM 666 C CA . ALA A 1 95 ? 6.463 6.894 -8.010 1.00 93.94 95 ALA A CA 1
ATOM 667 C C . ALA A 1 95 ? 6.901 5.952 -6.874 1.00 93.94 95 ALA A C 1
ATOM 669 O O . ALA A 1 95 ? 7.510 6.396 -5.899 1.00 93.94 95 ALA A O 1
ATOM 670 N N . ALA A 1 96 ? 6.664 4.642 -7.023 1.00 94.50 96 ALA A N 1
ATOM 671 C CA . ALA A 1 96 ? 7.132 3.640 -6.070 1.00 94.50 96 ALA A CA 1
ATOM 672 C C . ALA A 1 96 ? 8.667 3.531 -6.034 1.00 94.50 96 ALA A C 1
ATOM 674 O O . ALA A 1 96 ? 9.243 3.453 -4.950 1.00 94.50 96 ALA A O 1
ATOM 675 N N . GLN A 1 97 ? 9.333 3.571 -7.194 1.00 91.19 97 GLN A N 1
ATOM 676 C CA . GLN A 1 97 ? 10.798 3.570 -7.286 1.00 91.19 97 GLN A CA 1
ATOM 677 C C . GLN A 1 97 ? 11.419 4.801 -6.613 1.00 91.19 97 GLN A C 1
ATOM 679 O O . GLN A 1 97 ? 12.432 4.681 -5.930 1.00 91.19 97 GLN A O 1
ATOM 684 N N . LEU A 1 98 ? 10.792 5.967 -6.785 1.00 90.88 98 LEU A N 1
ATOM 685 C CA . LEU A 1 98 ? 11.216 7.238 -6.189 1.00 90.88 98 LEU A CA 1
ATOM 686 C C . LEU A 1 98 ? 10.725 7.422 -4.744 1.00 90.88 98 LEU A C 1
ATOM 688 O O . LEU A 1 98 ? 10.988 8.449 -4.125 1.00 90.88 98 LEU A O 1
ATOM 692 N N . THR A 1 99 ? 10.025 6.435 -4.181 1.00 92.19 99 THR A N 1
ATOM 693 C CA . THR A 1 99 ? 9.514 6.428 -2.799 1.00 92.19 99 THR A CA 1
ATOM 694 C C . THR A 1 99 ? 8.559 7.571 -2.440 1.00 92.19 99 THR A C 1
ATOM 696 O O . THR A 1 99 ? 8.444 7.970 -1.281 1.00 92.19 99 THR A O 1
ATOM 699 N N . GLN A 1 100 ? 7.817 8.069 -3.429 1.00 93.12 100 GLN A N 1
ATOM 700 C CA . GLN A 1 100 ? 6.840 9.144 -3.260 1.00 93.12 100 GLN A CA 1
ATOM 701 C C . GLN A 1 100 ? 5.514 8.594 -2.721 1.00 93.12 100 GLN A C 1
ATOM 703 O O . GLN A 1 100 ? 4.600 8.269 -3.479 1.00 93.12 100 GLN A O 1
ATOM 708 N N . THR A 1 101 ? 5.421 8.474 -1.396 1.00 95.00 101 THR A N 1
ATOM 709 C CA . THR A 1 101 ? 4.261 7.875 -0.710 1.00 95.00 101 THR A CA 1
ATOM 710 C C . THR A 1 101 ? 2.947 8.585 -1.045 1.00 95.00 101 THR A C 1
ATOM 712 O O . THR A 1 101 ? 1.971 7.913 -1.362 1.00 95.00 101 THR A O 1
ATOM 715 N N . ASP A 1 102 ? 2.934 9.920 -1.069 1.00 94.62 102 ASP A N 1
ATOM 716 C CA . ASP A 1 102 ? 1.712 10.704 -1.308 1.00 94.62 102 ASP A CA 1
ATOM 717 C C . ASP A 1 102 ? 1.192 10.559 -2.744 1.00 94.62 102 ASP A C 1
ATOM 719 O O . ASP A 1 102 ? -0.008 10.410 -2.969 1.00 94.62 102 ASP A O 1
ATOM 723 N N . VAL A 1 103 ? 2.096 10.523 -3.730 1.00 94.44 103 VAL A N 1
ATOM 724 C CA . VAL A 1 103 ? 1.722 10.266 -5.129 1.00 94.44 103 VAL A CA 1
ATOM 725 C C . VAL A 1 103 ? 1.180 8.847 -5.277 1.00 94.44 103 VAL A C 1
ATOM 727 O O . VAL A 1 103 ? 0.159 8.644 -5.930 1.00 94.44 103 VAL A O 1
ATOM 730 N N . VAL A 1 104 ? 1.820 7.853 -4.649 1.00 95.81 104 VAL A N 1
ATOM 731 C CA . VAL A 1 104 ? 1.325 6.467 -4.673 1.00 95.81 104 VAL A CA 1
ATOM 732 C C . VAL A 1 104 ? -0.050 6.366 -4.013 1.00 95.81 104 VAL A C 1
ATOM 734 O O . VAL A 1 104 ? -0.929 5.710 -4.568 1.00 95.81 104 VAL A O 1
ATOM 737 N N . GLN A 1 105 ? -0.272 7.052 -2.890 1.00 95.00 105 GLN A N 1
ATOM 738 C CA . GLN A 1 105 ? -1.581 7.135 -2.246 1.00 95.00 105 GLN A CA 1
ATOM 739 C C . GLN A 1 105 ? -2.633 7.724 -3.192 1.00 95.00 105 GLN A C 1
ATOM 741 O O . GLN A 1 105 ? -3.707 7.142 -3.337 1.00 95.00 105 GLN A O 1
ATOM 746 N N . ALA A 1 106 ? -2.327 8.834 -3.869 1.00 93.75 106 ALA A N 1
ATOM 747 C CA . ALA A 1 106 ? -3.238 9.454 -4.829 1.00 93.75 106 ALA A CA 1
ATOM 748 C C . ALA A 1 106 ? -3.563 8.518 -6.008 1.00 93.75 106 ALA A C 1
ATOM 750 O O . ALA A 1 106 ? -4.722 8.395 -6.399 1.00 93.75 106 ALA A O 1
ATOM 751 N N . LEU A 1 107 ? -2.568 7.795 -6.533 1.00 93.44 107 LEU A N 1
ATOM 752 C CA . LEU A 1 107 ? -2.763 6.812 -7.606 1.00 93.44 107 LEU A CA 1
ATOM 753 C C . LEU A 1 107 ? -3.626 5.618 -7.166 1.00 93.44 107 LEU A C 1
ATOM 755 O O . LEU A 1 107 ? -4.461 5.149 -7.940 1.00 93.44 107 LEU A O 1
ATOM 759 N N . LEU A 1 108 ? -3.445 5.130 -5.936 1.00 93.06 108 LEU A N 1
ATOM 760 C CA . LEU A 1 108 ? -4.280 4.071 -5.360 1.00 93.06 108 LEU A CA 1
ATOM 761 C C . LEU A 1 108 ? -5.728 4.548 -5.181 1.00 93.06 108 LEU A C 1
ATOM 763 O O . LEU A 1 108 ? -6.656 3.834 -5.561 1.00 93.06 108 LEU A O 1
ATOM 767 N N . SER A 1 109 ? -5.924 5.771 -4.678 1.00 91.81 109 SER A N 1
ATOM 768 C CA . SER A 1 109 ? -7.247 6.396 -4.544 1.00 91.81 109 SER A CA 1
ATOM 769 C C . SER A 1 109 ? -7.937 6.617 -5.896 1.00 91.81 109 SER A C 1
ATOM 771 O O . SER A 1 109 ? -9.157 6.514 -5.981 1.00 91.81 109 SER A O 1
ATOM 773 N N . ALA A 1 110 ? -7.170 6.847 -6.966 1.00 87.38 110 ALA A N 1
ATOM 774 C CA . ALA A 1 110 ? -7.673 6.940 -8.337 1.00 87.38 110 ALA A CA 1
ATOM 775 C C . ALA A 1 110 ? -8.002 5.570 -8.980 1.00 87.38 110 ALA A C 1
ATOM 777 O O . ALA A 1 110 ? -8.348 5.504 -10.159 1.00 87.38 110 ALA A O 1
ATOM 778 N N . GLY A 1 111 ? -7.902 4.466 -8.228 1.00 85.00 111 GLY A N 1
ATOM 779 C CA . GLY A 1 111 ? -8.310 3.128 -8.669 1.00 85.00 111 GLY A CA 1
ATOM 780 C C . GLY A 1 111 ? -7.226 2.322 -9.391 1.00 85.00 111 GLY A C 1
ATOM 781 O O . GLY A 1 111 ? -7.523 1.281 -9.982 1.00 85.00 111 GLY A O 1
ATOM 782 N N . VAL A 1 112 ? -5.962 2.755 -9.357 1.00 88.00 112 VAL A N 1
ATOM 783 C CA . VAL A 1 112 ? -4.855 1.958 -9.901 1.00 88.00 112 VAL A CA 1
ATOM 784 C C . VAL A 1 112 ? -4.554 0.790 -8.954 1.00 88.00 112 VAL A C 1
ATOM 786 O O . VAL A 1 112 ? -4.364 0.973 -7.756 1.00 88.00 112 VAL A O 1
ATOM 789 N N . GLY A 1 113 ? -4.483 -0.435 -9.480 1.00 82.62 113 GLY A N 1
ATOM 790 C CA . GLY A 1 113 ? -4.244 -1.628 -8.662 1.00 82.62 113 GLY A CA 1
ATOM 791 C C . GLY A 1 113 ? -2.813 -1.727 -8.112 1.00 82.62 113 GLY A C 1
ATOM 792 O O . GLY A 1 113 ? -1.845 -1.699 -8.878 1.00 82.62 113 GLY A O 1
ATOM 793 N N . ALA A 1 114 ? -2.679 -1.969 -6.802 1.00 87.12 114 ALA A N 1
ATOM 794 C CA . ALA A 1 114 ? -1.394 -2.123 -6.098 1.00 87.12 114 ALA A CA 1
ATOM 795 C C . ALA A 1 114 ? -0.549 -3.332 -6.563 1.00 87.12 114 ALA A C 1
ATOM 797 O O . ALA A 1 114 ? 0.663 -3.375 -6.351 1.00 87.12 114 ALA A O 1
ATOM 798 N N . SER A 1 115 ? -1.185 -4.311 -7.214 1.00 86.00 115 SER A N 1
ATOM 799 C CA . SER A 1 115 ? -0.547 -5.505 -7.793 1.00 86.00 115 SER A CA 1
ATOM 800 C C . SER A 1 115 ? -0.363 -5.422 -9.316 1.00 86.00 115 SER A C 1
ATOM 802 O O . SER A 1 115 ? -0.131 -6.446 -9.959 1.00 86.00 115 SER A O 1
ATOM 804 N N . SER A 1 116 ? -0.470 -4.227 -9.911 1.00 86.81 116 SER A N 1
ATOM 805 C CA . SER A 1 116 ? -0.129 -4.019 -11.326 1.00 86.81 116 SER A CA 1
ATOM 806 C C . SER A 1 116 ? 1.315 -4.454 -11.615 1.00 86.81 116 SER A C 1
ATOM 808 O O . SER A 1 116 ? 2.138 -4.520 -10.707 1.00 86.81 116 SER A O 1
ATOM 810 N N . VAL A 1 117 ? 1.627 -4.823 -12.860 1.00 88.31 117 VAL A N 1
ATOM 811 C CA . VAL A 1 117 ? 2.975 -5.274 -13.240 1.00 88.31 117 VAL A CA 1
ATOM 812 C C . VAL A 1 117 ? 3.453 -4.598 -14.516 1.00 88.31 117 VAL A C 1
ATOM 814 O O . VAL A 1 117 ? 2.666 -4.331 -15.423 1.00 88.31 117 VAL A O 1
ATOM 817 N N . THR A 1 118 ? 4.755 -4.341 -14.600 1.00 88.38 118 THR A N 1
ATOM 818 C CA . THR A 1 118 ? 5.403 -3.812 -15.804 1.00 88.38 118 THR A CA 1
ATOM 819 C C . THR A 1 118 ? 5.617 -4.884 -16.871 1.00 88.38 118 THR A C 1
ATOM 821 O O . THR A 1 118 ? 5.775 -6.071 -16.578 1.00 88.38 118 THR A O 1
ATOM 824 N N . HIS A 1 119 ? 5.743 -4.452 -18.125 1.00 81.12 119 HIS A N 1
ATOM 825 C CA . HIS A 1 119 ? 6.235 -5.285 -19.222 1.00 81.12 119 HIS A CA 1
ATOM 826 C C . HIS A 1 119 ? 7.571 -4.736 -19.747 1.00 81.12 119 HIS A C 1
ATOM 828 O O . HIS A 1 119 ? 7.689 -3.525 -19.912 1.00 81.12 119 HIS A O 1
ATOM 834 N N . PRO A 1 120 ? 8.579 -5.590 -20.025 1.00 83.44 120 PRO A N 1
ATOM 835 C CA . PRO A 1 120 ? 8.562 -7.058 -19.956 1.00 83.44 120 PRO A CA 1
ATOM 836 C C . PRO A 1 120 ? 8.982 -7.638 -18.591 1.00 83.44 120 PRO A C 1
ATOM 838 O O . PRO A 1 120 ? 8.860 -8.840 -18.374 1.00 83.44 120 PRO A O 1
ATOM 841 N N . SER A 1 121 ? 9.485 -6.815 -17.668 1.00 84.94 121 SER A N 1
ATOM 842 C CA . SER A 1 121 ? 10.140 -7.288 -16.439 1.00 84.94 121 SER A CA 1
ATOM 843 C C . SER A 1 121 ? 9.198 -7.881 -15.385 1.00 84.94 121 SER A C 1
ATOM 845 O O . SER A 1 121 ? 9.689 -8.465 -14.421 1.00 84.94 121 SER A O 1
ATOM 847 N N . ARG A 1 122 ? 7.870 -7.785 -15.555 1.00 89.50 122 ARG A N 1
ATOM 848 C CA . ARG A 1 122 ? 6.845 -8.288 -14.618 1.00 89.50 122 ARG A CA 1
ATOM 849 C C . ARG A 1 122 ? 7.050 -7.800 -13.181 1.00 89.50 122 ARG A C 1
ATOM 851 O O . ARG A 1 122 ? 6.730 -8.513 -12.232 1.00 89.50 122 ARG A O 1
ATOM 858 N N . ARG A 1 123 ? 7.604 -6.599 -13.003 1.00 91.38 123 ARG A N 1
ATOM 859 C CA . ARG A 1 123 ? 7.822 -6.014 -11.675 1.00 91.38 123 ARG A CA 1
ATOM 860 C C . ARG A 1 123 ? 6.554 -5.327 -11.213 1.00 91.38 123 ARG A C 1
ATOM 862 O O . ARG A 1 123 ? 5.960 -4.592 -11.985 1.00 91.38 123 ARG A O 1
ATOM 869 N N . SER A 1 124 ? 6.171 -5.562 -9.964 1.00 93.06 124 SER A N 1
ATOM 870 C CA . SER A 1 124 ? 5.071 -4.842 -9.313 1.00 93.06 124 SER A CA 1
ATOM 871 C C . SER A 1 124 ? 5.557 -3.546 -8.651 1.00 93.06 124 SER A C 1
ATOM 873 O O . SER A 1 124 ? 6.765 -3.408 -8.427 1.00 93.06 124 SER A O 1
ATOM 875 N N . PRO A 1 125 ? 4.663 -2.621 -8.251 1.00 94.19 125 PRO A N 1
ATOM 876 C CA . PRO A 1 125 ? 5.039 -1.435 -7.483 1.00 94.19 125 PRO A CA 1
ATOM 877 C C . PRO A 1 125 ? 5.839 -1.792 -6.227 1.00 94.19 125 PRO A C 1
ATOM 879 O O . PRO A 1 125 ? 6.811 -1.121 -5.898 1.00 94.19 125 PRO A O 1
ATOM 882 N N . LEU A 1 126 ? 5.506 -2.919 -5.586 1.00 94.75 126 LEU A N 1
ATOM 883 C CA . LEU A 1 126 ? 6.230 -3.423 -4.420 1.00 94.75 126 LEU A CA 1
ATOM 884 C C . LEU A 1 126 ? 7.670 -3.855 -4.752 1.00 94.75 126 LEU A C 1
ATOM 886 O O . LEU A 1 126 ? 8.571 -3.630 -3.949 1.00 94.75 126 LEU A O 1
ATOM 890 N N . HIS A 1 127 ? 7.918 -4.422 -5.942 1.00 93.44 127 HIS A N 1
ATOM 891 C CA . HIS A 1 127 ? 9.285 -4.693 -6.408 1.00 93.44 127 HIS A CA 1
ATOM 892 C C . HIS A 1 127 ? 10.073 -3.396 -6.614 1.00 93.44 127 HIS A C 1
ATOM 894 O O . HIS A 1 127 ? 11.254 -3.350 -6.286 1.00 93.44 127 HIS A O 1
ATOM 900 N N . MET A 1 128 ? 9.431 -2.353 -7.150 1.00 92.88 128 MET A N 1
ATOM 901 C CA . MET A 1 128 ? 10.077 -1.061 -7.404 1.00 92.88 128 MET A CA 1
ATOM 902 C C . MET A 1 128 ? 10.404 -0.325 -6.104 1.00 92.88 128 MET A C 1
ATOM 904 O O . MET A 1 128 ? 11.520 0.161 -5.954 1.00 92.88 128 MET A O 1
ATOM 908 N N . ALA 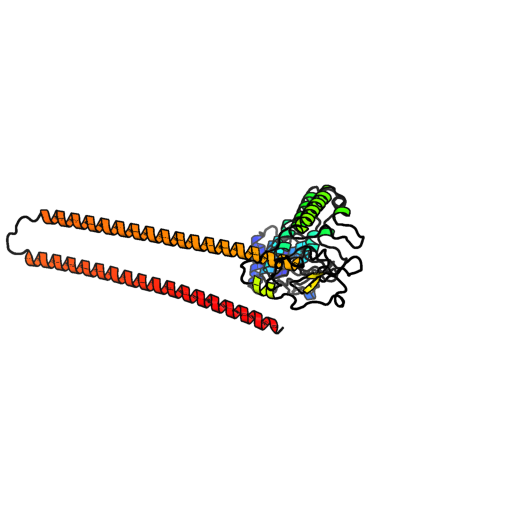A 1 129 ? 9.474 -0.319 -5.144 1.00 93.31 129 ALA A N 1
ATOM 909 C CA . ALA A 1 129 ? 9.689 0.254 -3.818 1.00 93.31 129 ALA A CA 1
ATOM 910 C C . ALA A 1 129 ? 10.804 -0.471 -3.047 1.00 93.31 129 ALA A C 1
ATOM 912 O O . ALA A 1 129 ? 11.625 0.173 -2.400 1.00 93.31 129 ALA A O 1
ATOM 913 N N . ALA A 1 130 ? 10.868 -1.805 -3.141 1.00 91.50 130 ALA A N 1
ATOM 914 C CA . ALA A 1 130 ? 11.923 -2.587 -2.499 1.00 91.50 130 ALA A CA 1
ATOM 915 C C . ALA A 1 130 ? 13.296 -2.417 -3.173 1.00 91.50 130 ALA A C 1
ATOM 917 O O . ALA A 1 130 ? 14.311 -2.473 -2.490 1.00 91.50 130 ALA A O 1
ATOM 918 N N . ALA A 1 131 ? 13.330 -2.188 -4.490 1.00 89.31 131 ALA A N 1
ATOM 919 C CA . ALA A 1 131 ? 14.556 -1.931 -5.248 1.00 89.31 131 ALA A CA 1
ATOM 920 C C . ALA A 1 131 ? 15.075 -0.486 -5.120 1.00 89.31 131 ALA A C 1
ATOM 922 O O . ALA A 1 131 ? 16.093 -0.153 -5.730 1.00 89.31 131 ALA A O 1
ATOM 923 N N . SER A 1 132 ? 14.369 0.384 -4.390 1.00 87.00 132 SER A N 1
ATOM 924 C CA . SER A 1 132 ? 14.818 1.753 -4.144 1.00 87.00 132 SER A CA 1
ATOM 925 C C . SER A 1 132 ? 16.109 1.759 -3.311 1.00 87.00 132 SER A C 1
ATOM 927 O O . SER A 1 132 ? 16.235 0.956 -2.383 1.00 87.00 132 SER A O 1
ATOM 929 N N . PRO A 1 133 ? 17.046 2.692 -3.572 1.00 82.69 133 PRO A N 1
ATOM 930 C CA . PRO A 1 133 ? 18.219 2.895 -2.721 1.00 82.69 133 PRO A CA 1
ATOM 931 C C . PRO A 1 133 ? 17.869 3.170 -1.252 1.00 82.69 133 PRO A C 1
ATOM 933 O O . PRO A 1 133 ? 18.628 2.801 -0.362 1.00 82.69 133 PRO A O 1
ATOM 936 N N . SER A 1 134 ? 16.719 3.802 -0.998 1.00 84.75 134 SER A N 1
ATOM 937 C CA . SER A 1 134 ? 16.216 4.107 0.342 1.00 84.75 134 SER A CA 1
ATOM 938 C C . SER A 1 134 ? 14.782 3.588 0.472 1.00 84.75 134 SER A C 1
ATOM 940 O O . SER A 1 134 ? 13.834 4.325 0.205 1.00 84.75 134 SER A O 1
ATOM 942 N N . PRO A 1 135 ? 14.578 2.301 0.805 1.00 87.62 135 PRO A N 1
ATOM 943 C CA . PRO A 1 135 ? 13.244 1.715 0.836 1.00 87.62 135 PRO A CA 1
ATOM 944 C C . PRO A 1 135 ? 12.419 2.294 1.996 1.00 87.62 135 PRO A C 1
ATOM 946 O O . PRO A 1 135 ? 12.758 2.142 3.169 1.00 87.62 135 PRO A O 1
ATOM 949 N N . SER A 1 136 ? 11.295 2.937 1.673 1.00 91.75 136 SER A N 1
ATOM 950 C CA . SER A 1 136 ? 10.379 3.496 2.673 1.00 91.75 136 SER A CA 1
ATOM 951 C C . SER A 1 136 ? 9.462 2.413 3.243 1.00 91.75 136 SER A C 1
ATOM 953 O O . SER A 1 136 ? 8.585 1.886 2.555 1.00 91.75 136 SER A O 1
ATOM 955 N N . ALA A 1 137 ? 9.615 2.114 4.535 1.00 92.19 137 ALA A N 1
ATOM 956 C CA . ALA A 1 137 ? 8.737 1.180 5.240 1.00 92.19 137 ALA A CA 1
ATOM 957 C C . ALA A 1 137 ? 7.264 1.631 5.227 1.00 92.19 137 ALA A C 1
ATOM 959 O O . ALA A 1 137 ? 6.371 0.787 5.170 1.00 92.19 137 ALA A O 1
ATOM 960 N N . ALA A 1 138 ? 7.003 2.944 5.246 1.00 93.94 138 ALA A N 1
ATOM 961 C CA . ALA A 1 138 ? 5.651 3.495 5.164 1.00 93.94 138 ALA A CA 1
ATOM 962 C C . ALA A 1 138 ? 5.001 3.187 3.807 1.00 93.94 138 ALA A C 1
ATOM 964 O O . ALA A 1 138 ? 3.887 2.668 3.764 1.00 93.94 138 ALA A O 1
ATOM 965 N N . LEU A 1 139 ? 5.731 3.405 2.709 1.00 94.50 139 LEU A N 1
ATOM 966 C CA . LEU A 1 139 ? 5.261 3.076 1.363 1.00 94.50 139 LEU A CA 1
ATOM 967 C C . LEU A 1 139 ? 5.026 1.568 1.187 1.00 94.50 139 LEU A C 1
ATOM 969 O O . LEU A 1 139 ? 4.028 1.161 0.595 1.00 94.50 139 LEU A O 1
ATOM 973 N N . LEU A 1 140 ? 5.927 0.728 1.707 1.00 94.69 140 LEU A N 1
ATOM 974 C CA . LEU A 1 140 ? 5.763 -0.727 1.646 1.00 94.69 140 LEU A CA 1
ATOM 975 C C . LEU A 1 140 ? 4.492 -1.166 2.381 1.00 94.69 140 LEU A C 1
ATOM 977 O O . LEU A 1 140 ? 3.698 -1.914 1.814 1.00 94.69 140 LEU A O 1
ATOM 981 N N . LYS A 1 141 ? 4.265 -0.663 3.602 1.00 91.81 141 LYS A N 1
ATOM 982 C CA . LYS A 1 141 ? 3.037 -0.929 4.370 1.00 91.81 141 LYS A CA 1
ATOM 983 C C . LYS A 1 141 ? 1.788 -0.466 3.625 1.00 91.81 141 LYS A C 1
ATOM 985 O O . LYS A 1 141 ? 0.821 -1.217 3.584 1.00 91.81 141 LYS A O 1
ATOM 990 N N . LEU A 1 142 ? 1.836 0.710 2.997 1.00 93.25 142 LEU A N 1
ATOM 991 C CA . LEU A 1 142 ? 0.725 1.239 2.211 1.00 93.25 142 LEU A CA 1
ATOM 992 C C . LEU A 1 142 ? 0.373 0.331 1.022 1.00 93.25 142 LEU A C 1
ATOM 994 O O . LEU A 1 142 ? -0.784 -0.019 0.811 1.00 93.25 142 LEU A O 1
ATOM 998 N N . LEU A 1 143 ? 1.366 -0.100 0.244 1.00 92.12 143 LEU A N 1
ATOM 999 C CA . LEU A 1 143 ? 1.117 -1.012 -0.876 1.00 92.12 143 LEU A CA 1
ATOM 1000 C C . LEU A 1 143 ? 0.545 -2.354 -0.391 1.00 92.12 143 LEU A C 1
ATOM 1002 O O . LEU A 1 143 ? -0.363 -2.901 -1.018 1.00 92.12 143 LEU A O 1
ATOM 1006 N N . LEU A 1 144 ? 1.051 -2.874 0.730 1.00 88.56 144 LEU A N 1
ATOM 1007 C CA . LEU A 1 144 ? 0.581 -4.125 1.332 1.00 88.56 144 LEU A CA 1
ATOM 1008 C C . LEU A 1 144 ? -0.862 -4.016 1.847 1.00 88.56 144 LEU A C 1
ATOM 1010 O O . LEU A 1 144 ? -1.648 -4.928 1.595 1.00 88.56 144 LEU A O 1
ATOM 1014 N N . SER A 1 145 ? -1.238 -2.906 2.493 1.00 88.81 145 SER A N 1
ATOM 1015 C CA . SER A 1 145 ? -2.615 -2.684 2.963 1.00 88.81 145 SER A CA 1
ATOM 1016 C C . SER A 1 145 ? -3.615 -2.566 1.811 1.00 88.81 145 SER A C 1
ATOM 1018 O O . SER A 1 145 ? -4.771 -2.945 1.959 1.00 88.81 145 SER A O 1
ATOM 1020 N N . HIS A 1 146 ? -3.164 -2.116 0.636 1.00 82.88 146 HIS A N 1
ATOM 1021 C CA . HIS A 1 146 ? -3.954 -2.098 -0.599 1.00 82.88 146 HIS A CA 1
ATOM 1022 C C . HIS A 1 146 ? -3.841 -3.396 -1.430 1.00 82.88 146 HIS A C 1
ATOM 1024 O O . HIS A 1 146 ? -4.173 -3.411 -2.618 1.00 82.88 146 HIS A O 1
ATOM 1030 N N . GLY A 1 147 ? -3.395 -4.506 -0.827 1.00 79.31 147 GLY A N 1
ATOM 1031 C CA . GLY A 1 147 ? -3.431 -5.837 -1.444 1.00 79.31 147 GLY A CA 1
ATOM 1032 C C . GLY A 1 147 ? -2.277 -6.147 -2.404 1.00 79.31 147 GLY A C 1
ATOM 1033 O O . GLY A 1 147 ? -2.415 -7.012 -3.277 1.00 79.31 147 GLY A O 1
ATOM 1034 N N . ALA A 1 148 ? -1.132 -5.466 -2.286 1.00 88.00 148 ALA A N 1
ATOM 1035 C CA . ALA A 1 148 ? 0.076 -5.862 -3.009 1.00 88.00 148 ALA A CA 1
ATOM 1036 C C . ALA A 1 148 ? 0.564 -7.244 -2.545 1.00 88.00 148 ALA A C 1
ATOM 1038 O O . ALA A 1 148 ? 0.723 -7.489 -1.352 1.00 88.00 148 ALA A O 1
ATOM 1039 N N . ASN A 1 149 ? 0.855 -8.152 -3.482 1.00 82.31 149 ASN A N 1
ATOM 1040 C CA . ASN A 1 149 ? 1.373 -9.478 -3.136 1.00 82.31 149 ASN A CA 1
ATOM 1041 C C . ASN A 1 149 ? 2.867 -9.411 -2.723 1.00 82.31 149 ASN A C 1
ATOM 1043 O O . ASN A 1 149 ? 3.720 -9.198 -3.594 1.00 82.31 149 ASN A O 1
ATOM 1047 N N . PRO A 1 150 ? 3.221 -9.674 -1.445 1.00 87.75 150 PRO A N 1
ATOM 1048 C CA . PRO A 1 150 ? 4.603 -9.616 -0.952 1.00 87.75 150 PRO A CA 1
ATOM 1049 C C . PRO A 1 150 ? 5.519 -10.708 -1.517 1.00 87.75 150 PRO A C 1
ATOM 1051 O O . PRO A 1 150 ? 6.742 -10.592 -1.454 1.00 87.75 150 PRO A O 1
ATOM 1054 N N . ASN A 1 151 ? 4.936 -11.778 -2.061 1.00 85.81 151 ASN A N 1
ATOM 1055 C CA . ASN A 1 151 ? 5.646 -12.947 -2.575 1.00 85.81 151 ASN A CA 1
ATOM 1056 C C . ASN A 1 151 ? 5.569 -13.060 -4.104 1.00 85.81 151 ASN A C 1
ATOM 1058 O O . ASN A 1 151 ? 5.940 -14.102 -4.654 1.00 85.81 151 ASN A O 1
ATOM 1062 N N . ALA A 1 152 ? 5.083 -12.015 -4.785 1.00 85.38 152 ALA A N 1
ATOM 1063 C CA . ALA A 1 152 ? 5.097 -11.946 -6.239 1.00 85.38 152 ALA A CA 1
ATOM 1064 C C . ALA A 1 152 ? 6.527 -12.120 -6.770 1.00 85.38 152 ALA A C 1
ATOM 1066 O O . ALA A 1 152 ? 7.491 -11.743 -6.110 1.00 85.38 152 ALA A O 1
ATOM 1067 N N . VAL A 1 153 ? 6.653 -12.710 -7.956 1.00 84.75 153 VAL A N 1
ATOM 1068 C CA . VAL A 1 153 ? 7.941 -12.917 -8.624 1.00 84.75 153 VAL A CA 1
ATOM 1069 C C . VAL A 1 153 ? 7.978 -12.138 -9.930 1.00 84.75 153 VAL A C 1
ATOM 1071 O O . VAL A 1 153 ? 7.047 -12.231 -10.738 1.00 84.75 153 VAL A O 1
ATOM 1074 N N . ASP A 1 154 ? 9.060 -11.394 -10.132 1.00 87.75 154 ASP A N 1
ATOM 1075 C CA . ASP A 1 154 ? 9.340 -10.709 -11.390 1.00 87.75 154 ASP A CA 1
ATOM 1076 C C . ASP A 1 154 ? 9.757 -11.700 -12.499 1.00 87.75 154 ASP A C 1
ATOM 1078 O O . ASP A 1 154 ? 9.767 -12.922 -12.310 1.00 87.75 154 ASP A O 1
ATOM 1082 N N . ALA A 1 155 ? 10.083 -11.200 -13.693 1.00 87.12 155 ALA A N 1
ATOM 1083 C CA . ALA A 1 155 ? 10.509 -12.039 -14.817 1.00 87.12 155 ALA A CA 1
ATOM 1084 C C . ALA A 1 155 ? 11.818 -12.807 -14.536 1.00 87.12 155 ALA A C 1
ATOM 1086 O O . ALA A 1 155 ? 12.030 -13.891 -15.081 1.00 87.12 155 ALA A O 1
ATOM 1087 N N . ALA A 1 156 ? 12.677 -12.294 -13.650 1.00 83.44 156 ALA A N 1
ATOM 1088 C CA . ALA A 1 156 ? 13.884 -12.989 -13.216 1.00 83.44 156 ALA A CA 1
ATOM 1089 C C . ALA A 1 156 ? 13.590 -14.071 -12.158 1.00 83.44 156 ALA A C 1
ATOM 1091 O O . ALA A 1 156 ? 14.453 -14.912 -11.887 1.00 83.44 156 ALA A O 1
ATOM 1092 N N . GLY A 1 157 ? 12.371 -14.122 -11.612 1.00 82.94 157 GLY A N 1
ATOM 1093 C CA . GLY A 1 157 ? 11.998 -14.988 -10.494 1.00 82.94 157 GLY A CA 1
ATOM 1094 C C . GLY A 1 157 ? 12.361 -14.395 -9.130 1.00 82.94 157 GLY A C 1
ATOM 1095 O O . GLY A 1 157 ? 12.321 -15.110 -8.124 1.00 82.94 157 GLY A O 1
ATOM 1096 N N . SER A 1 158 ? 12.737 -13.116 -9.092 1.00 86.06 158 SER A N 1
ATOM 1097 C CA . SER A 1 158 ? 13.082 -12.391 -7.873 1.00 86.06 158 SER A CA 1
ATOM 1098 C C . SER A 1 158 ? 11.820 -11.876 -7.198 1.00 86.06 158 SER A C 1
ATOM 1100 O O . SER A 1 158 ? 10.896 -11.417 -7.859 1.00 86.06 158 SER A O 1
ATOM 1102 N N . ARG A 1 159 ? 11.795 -11.952 -5.867 1.00 89.00 159 ARG A N 1
ATOM 1103 C CA . ARG A 1 159 ? 10.719 -11.415 -5.018 1.00 89.00 159 ARG A CA 1
ATOM 1104 C C . ARG A 1 159 ? 11.093 -10.017 -4.529 1.00 89.00 159 ARG A C 1
ATOM 1106 O O . ARG A 1 159 ? 12.292 -9.745 -4.459 1.00 89.00 159 ARG A O 1
ATOM 1113 N N . PRO A 1 160 ? 10.142 -9.175 -4.082 1.00 89.94 160 PRO A N 1
ATOM 1114 C CA . PRO A 1 160 ? 10.446 -7.840 -3.562 1.00 89.94 160 PRO A CA 1
ATOM 1115 C C . PRO A 1 160 ? 11.536 -7.860 -2.488 1.00 89.94 160 PRO A C 1
ATOM 1117 O O . PRO A 1 160 ? 12.501 -7.111 -2.573 1.00 89.94 160 PRO A O 1
ATOM 1120 N N . LEU A 1 161 ? 11.461 -8.814 -1.554 1.00 88.31 161 LEU A N 1
ATOM 1121 C CA . LEU A 1 161 ? 12.452 -8.987 -0.490 1.00 88.31 161 LEU A CA 1
ATOM 1122 C C . LEU A 1 161 ? 13.890 -9.159 -1.028 1.00 88.31 161 LEU A C 1
ATOM 1124 O O . LEU A 1 161 ? 14.827 -8.626 -0.452 1.00 88.31 161 LEU A O 1
ATOM 1128 N N . ARG A 1 162 ? 14.074 -9.855 -2.161 1.00 85.06 162 ARG A N 1
ATOM 1129 C CA . ARG A 1 162 ? 15.390 -10.106 -2.785 1.00 85.06 162 ARG A CA 1
ATOM 1130 C C . ARG A 1 162 ? 16.002 -8.856 -3.421 1.00 85.06 162 ARG A C 1
ATOM 1132 O O . ARG A 1 162 ? 17.208 -8.846 -3.663 1.00 85.06 162 ARG A O 1
ATOM 1139 N N . LEU A 1 163 ? 15.171 -7.863 -3.732 1.00 87.19 163 LEU A N 1
ATOM 1140 C CA . LEU A 1 163 ? 15.580 -6.618 -4.376 1.00 87.19 163 LEU A CA 1
ATOM 1141 C C . LEU A 1 163 ? 16.002 -5.540 -3.374 1.00 87.19 163 LEU A C 1
ATOM 1143 O O . LEU A 1 163 ? 16.510 -4.512 -3.808 1.00 87.19 163 LEU A O 1
ATOM 1147 N N . LEU A 1 164 ? 15.827 -5.780 -2.068 1.00 87.88 164 LEU A N 1
ATOM 1148 C CA . LEU A 1 164 ? 16.321 -4.873 -1.037 1.00 87.88 164 LEU A CA 1
ATOM 1149 C C . LEU A 1 164 ? 17.841 -4.683 -1.172 1.00 87.88 164 LEU A C 1
ATOM 1151 O O . LEU A 1 164 ? 18.554 -5.670 -1.398 1.00 87.88 164 LEU A O 1
ATOM 1155 N N . PRO A 1 165 ? 18.347 -3.449 -1.013 1.00 82.06 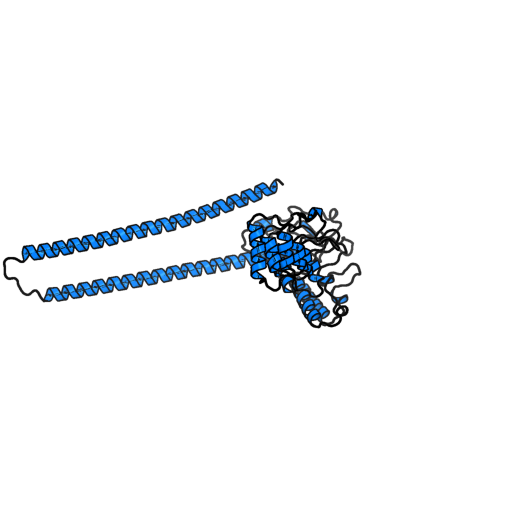165 PRO A N 1
ATOM 1156 C CA . PRO A 1 165 ? 19.768 -3.168 -1.162 1.00 82.06 165 PRO A CA 1
ATOM 1157 C C . PRO A 1 165 ? 20.600 -3.940 -0.127 1.00 82.06 165 PRO A C 1
ATOM 1159 O O . PRO A 1 165 ? 20.165 -4.155 1.008 1.00 82.06 165 PRO A O 1
ATOM 1162 N N . THR A 1 166 ? 21.800 -4.380 -0.520 1.00 75.12 166 THR A N 1
ATOM 1163 C CA . THR A 1 166 ? 22.770 -4.955 0.423 1.00 75.12 166 THR A CA 1
ATOM 1164 C C . THR A 1 166 ? 23.499 -3.830 1.139 1.00 75.12 166 THR A C 1
ATOM 1166 O O . THR A 1 166 ? 23.882 -2.840 0.511 1.00 75.12 166 THR A O 1
ATOM 1169 N N . ALA A 1 167 ? 23.735 -3.993 2.441 1.00 61.44 167 ALA A N 1
ATOM 1170 C CA . ALA A 1 167 ? 24.432 -2.987 3.244 1.00 61.44 167 ALA A CA 1
ATOM 1171 C C . ALA A 1 167 ? 25.837 -2.650 2.702 1.00 61.44 167 ALA A C 1
ATOM 1173 O O . ALA A 1 167 ? 26.272 -1.512 2.829 1.00 61.44 167 ALA A O 1
ATOM 1174 N N . ASP A 1 168 ? 26.501 -3.603 2.037 1.00 56.69 168 ASP A N 1
ATOM 1175 C CA . ASP A 1 168 ? 27.867 -3.449 1.513 1.00 56.69 168 ASP A CA 1
ATOM 1176 C C . ASP A 1 168 ? 27.936 -2.616 0.224 1.00 56.69 168 ASP A C 1
ATOM 1178 O O . ASP A 1 168 ? 28.956 -2.000 -0.072 1.00 56.69 168 ASP A O 1
ATOM 1182 N N . SER A 1 169 ? 26.852 -2.580 -0.560 1.00 53.22 169 SER A N 1
ATOM 1183 C CA . SER A 1 169 ? 26.794 -1.786 -1.800 1.00 53.22 169 SER A CA 1
ATOM 1184 C C . SER A 1 169 ? 26.570 -0.290 -1.542 1.00 53.22 169 SER A C 1
ATOM 1186 O O . SER A 1 169 ? 26.807 0.543 -2.420 1.00 53.22 169 SER A O 1
ATOM 1188 N N . ALA A 1 170 ? 26.164 0.063 -0.320 1.00 47.19 170 ALA A N 1
ATOM 1189 C CA . ALA A 1 170 ? 25.959 1.431 0.113 1.00 47.19 170 ALA A CA 1
ATOM 1190 C C . ALA A 1 170 ? 27.269 2.002 0.665 1.00 47.19 170 ALA A C 1
ATOM 1192 O O . ALA A 1 170 ? 27.574 1.886 1.850 1.00 47.19 170 ALA A O 1
ATOM 1193 N N . HIS A 1 171 ? 28.032 2.684 -0.185 1.00 44.62 171 HIS A N 1
ATOM 1194 C CA . HIS A 1 171 ? 29.052 3.605 0.300 1.00 44.62 171 HIS A CA 1
ATOM 1195 C C . HIS A 1 171 ? 28.355 4.682 1.164 1.00 44.62 171 HIS A C 1
ATOM 1197 O O . HIS A 1 171 ? 27.743 5.614 0.646 1.00 44.62 171 HIS A O 1
ATOM 1203 N N . GLY A 1 172 ? 28.410 4.527 2.491 1.00 47.00 172 GLY A N 1
ATOM 1204 C CA . GLY A 1 172 ? 28.392 5.656 3.424 1.00 47.00 172 GLY A CA 1
ATOM 1205 C C . GLY A 1 172 ? 27.072 6.131 4.046 1.00 47.00 172 GLY A C 1
ATOM 1206 O O . GLY A 1 172 ? 27.047 7.269 4.496 1.00 47.00 172 GLY A O 1
ATOM 1207 N N . HIS A 1 173 ? 26.002 5.333 4.164 1.00 53.19 173 HIS A N 1
ATOM 1208 C CA . HIS A 1 173 ? 24.801 5.802 4.886 1.00 53.19 173 HIS A CA 1
ATOM 1209 C C . HIS A 1 173 ? 24.233 4.755 5.853 1.00 53.19 173 HIS A C 1
ATOM 1211 O O . HIS A 1 173 ? 23.466 3.881 5.456 1.00 53.19 173 HIS A O 1
ATOM 1217 N N . ALA A 1 174 ? 24.527 4.901 7.150 1.00 54.03 174 ALA A N 1
ATOM 1218 C CA . ALA A 1 174 ? 23.873 4.154 8.235 1.00 54.03 174 ALA A CA 1
ATOM 1219 C C . ALA A 1 174 ? 22.329 4.266 8.197 1.00 54.03 174 ALA A C 1
ATOM 1221 O O . ALA A 1 174 ? 21.626 3.344 8.611 1.00 54.03 174 ALA A O 1
ATOM 1222 N N . ALA A 1 175 ? 21.800 5.357 7.623 1.00 55.22 175 ALA A N 1
ATOM 1223 C CA . ALA A 1 175 ? 20.375 5.550 7.347 1.00 55.22 175 ALA A CA 1
ATOM 1224 C C . ALA A 1 175 ? 19.779 4.446 6.449 1.00 55.22 175 ALA A C 1
ATOM 1226 O O . ALA A 1 175 ? 18.633 4.044 6.642 1.00 55.22 175 ALA A O 1
ATOM 1227 N N . THR A 1 176 ? 20.571 3.889 5.528 1.00 70.69 176 THR A N 1
ATOM 1228 C CA . THR A 1 176 ? 20.149 2.814 4.620 1.00 70.69 176 THR A CA 1
ATOM 1229 C C . THR A 1 176 ? 19.944 1.500 5.365 1.00 70.69 176 THR A C 1
ATOM 1231 O O . THR A 1 176 ? 19.000 0.778 5.074 1.00 70.69 176 THR A O 1
ATOM 1234 N N . LEU A 1 177 ? 20.769 1.193 6.374 1.00 78.81 177 LEU A N 1
ATOM 1235 C CA . LEU A 1 177 ? 20.626 -0.046 7.144 1.00 78.81 177 LEU A CA 1
ATOM 1236 C C . LEU A 1 177 ? 19.340 -0.042 7.978 1.00 78.81 177 LEU A C 1
ATOM 1238 O O . LEU A 1 177 ? 18.606 -1.028 7.978 1.00 78.81 177 LEU A O 1
ATOM 1242 N N . ALA A 1 178 ? 19.046 1.070 8.658 1.00 81.81 178 ALA A N 1
ATOM 1243 C CA . ALA A 1 178 ? 17.804 1.221 9.412 1.00 81.81 178 ALA A CA 1
ATOM 1244 C C . ALA A 1 178 ? 16.576 1.140 8.488 1.00 81.81 178 ALA A C 1
ATOM 1246 O O . ALA A 1 178 ? 15.621 0.428 8.803 1.00 81.81 178 ALA A O 1
ATOM 1247 N N . ALA A 1 179 ? 16.633 1.796 7.323 1.00 84.38 179 ALA A N 1
ATOM 1248 C CA . ALA A 1 179 ? 15.586 1.717 6.307 1.00 84.38 179 ALA A CA 1
ATOM 1249 C C . ALA A 1 179 ? 15.396 0.283 5.783 1.00 84.38 179 ALA A C 1
ATOM 1251 O O . ALA A 1 179 ? 14.265 -0.191 5.700 1.00 84.38 179 ALA A O 1
ATOM 1252 N N . VAL A 1 180 ? 16.481 -0.447 5.506 1.00 85.50 180 VAL A N 1
ATOM 1253 C CA . VAL A 1 180 ? 16.429 -1.852 5.071 1.00 85.50 180 VAL A CA 1
ATOM 1254 C C . VAL A 1 180 ? 15.846 -2.748 6.161 1.00 85.50 180 VAL A C 1
ATOM 1256 O O . VAL A 1 180 ? 14.964 -3.549 5.861 1.00 85.50 180 VAL A O 1
ATOM 1259 N N . CYS A 1 181 ? 16.263 -2.606 7.421 1.00 86.38 181 CYS A N 1
ATOM 1260 C CA . CYS A 1 181 ? 15.676 -3.359 8.534 1.00 86.38 181 CYS A CA 1
ATOM 1261 C C . CYS A 1 181 ? 14.167 -3.094 8.655 1.00 86.38 181 CYS A C 1
ATOM 1263 O O . CYS A 1 181 ? 13.382 -4.042 8.679 1.00 86.38 181 CYS A O 1
ATOM 1265 N N . ALA A 1 182 ? 13.752 -1.824 8.636 1.00 89.19 182 ALA A N 1
ATOM 1266 C CA . ALA A 1 182 ? 12.341 -1.444 8.693 1.00 89.19 182 ALA A CA 1
ATOM 1267 C C . ALA A 1 182 ? 11.547 -1.944 7.470 1.00 89.19 182 ALA A C 1
ATOM 1269 O O . ALA A 1 182 ? 10.386 -2.334 7.594 1.00 89.19 182 ALA A O 1
ATOM 1270 N N . ALA A 1 183 ? 12.166 -1.971 6.288 1.00 89.50 183 ALA A N 1
ATOM 1271 C CA . ALA A 1 183 ? 11.574 -2.515 5.071 1.00 89.50 183 ALA A CA 1
ATOM 1272 C C . ALA A 1 183 ? 11.397 -4.039 5.141 1.00 89.50 183 ALA A C 1
ATOM 1274 O O . ALA A 1 183 ? 10.348 -4.548 4.739 1.00 89.50 183 ALA A O 1
ATOM 1275 N N . VAL A 1 184 ? 12.378 -4.771 5.686 1.00 89.19 184 VAL A N 1
ATOM 1276 C CA . VAL A 1 184 ? 12.256 -6.215 5.946 1.00 89.19 184 VAL A CA 1
ATOM 1277 C C . VAL A 1 184 ? 11.108 -6.473 6.915 1.00 89.19 184 VAL A C 1
ATOM 1279 O O . VAL A 1 184 ? 10.263 -7.317 6.630 1.00 89.19 184 VAL A O 1
ATOM 1282 N N . GLU A 1 185 ? 11.030 -5.734 8.021 1.00 87.88 185 GLU A N 1
ATOM 1283 C CA . GLU A 1 185 ? 9.938 -5.867 8.992 1.00 87.88 185 GLU A CA 1
ATOM 1284 C C . GLU A 1 185 ? 8.571 -5.556 8.374 1.00 87.88 185 GLU A C 1
ATOM 1286 O O . GLU A 1 185 ? 7.625 -6.313 8.581 1.00 87.88 185 GLU A O 1
ATOM 1291 N N . ALA A 1 186 ? 8.466 -4.492 7.572 1.00 88.75 186 ALA A N 1
ATOM 1292 C CA . ALA A 1 186 ? 7.236 -4.142 6.866 1.00 88.75 186 ALA A CA 1
ATOM 1293 C C . ALA A 1 186 ? 6.791 -5.253 5.903 1.00 88.75 186 ALA A C 1
ATOM 1295 O O . ALA A 1 186 ? 5.632 -5.666 5.927 1.00 88.75 186 ALA A O 1
ATOM 1296 N N . LEU A 1 187 ? 7.712 -5.771 5.086 1.00 88.56 187 LEU A N 1
ATOM 1297 C CA . LEU A 1 187 ? 7.426 -6.850 4.141 1.00 88.56 187 LEU A CA 1
ATOM 1298 C C . LEU A 1 187 ? 7.035 -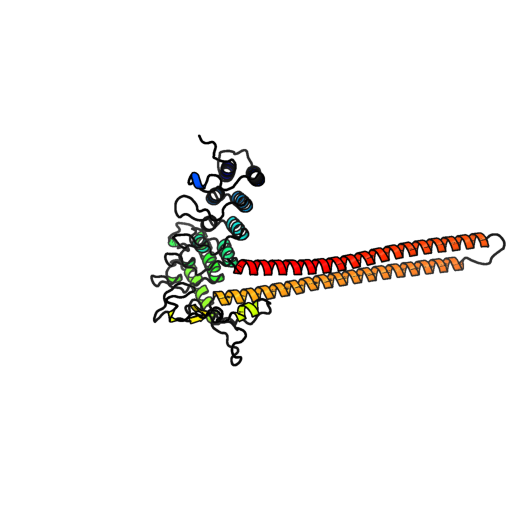8.141 4.866 1.00 88.56 187 LEU A C 1
ATOM 1300 O O . LEU A 1 187 ? 6.036 -8.761 4.505 1.00 88.56 187 LEU A O 1
ATOM 1304 N N . VAL A 1 188 ? 7.785 -8.539 5.896 1.00 85.75 188 VAL A N 1
ATOM 1305 C CA . VAL A 1 188 ? 7.485 -9.730 6.706 1.00 85.75 188 VAL A CA 1
ATOM 1306 C C . VAL A 1 188 ? 6.139 -9.588 7.410 1.00 85.75 188 VAL A C 1
ATOM 1308 O O . VAL A 1 188 ? 5.341 -10.522 7.365 1.00 85.75 188 VAL A O 1
ATOM 1311 N N . GLY A 1 189 ? 5.864 -8.427 8.011 1.00 78.88 189 GLY A N 1
ATOM 1312 C CA . GLY A 1 189 ? 4.578 -8.122 8.640 1.00 78.88 189 GLY A CA 1
ATOM 1313 C C . GLY A 1 189 ? 3.413 -8.209 7.652 1.00 78.88 189 GLY A C 1
ATOM 1314 O O . GLY A 1 189 ? 2.348 -8.702 8.006 1.00 78.88 189 GLY A O 1
ATOM 1315 N N . GLY A 1 190 ? 3.640 -7.839 6.388 1.00 77.31 190 GLY A N 1
ATOM 1316 C CA . GLY A 1 190 ? 2.686 -8.035 5.292 1.00 77.31 190 GLY A CA 1
ATOM 1317 C C . GLY A 1 190 ? 2.602 -9.458 4.733 1.00 77.31 190 GLY A C 1
ATOM 1318 O O . GLY A 1 190 ? 1.865 -9.684 3.777 1.00 77.31 190 GLY A O 1
ATOM 1319 N N . GLY A 1 191 ? 3.347 -10.424 5.281 1.00 76.44 191 GLY A N 1
ATOM 1320 C CA . GLY A 1 191 ? 3.335 -11.826 4.849 1.00 76.44 191 GLY A CA 1
ATOM 1321 C C . GLY A 1 191 ? 4.419 -12.211 3.834 1.00 76.44 191 GLY A C 1
ATOM 1322 O O . GLY A 1 191 ? 4.295 -13.246 3.167 1.00 76.44 191 GLY A O 1
ATOM 1323 N N . ALA A 1 192 ? 5.483 -11.416 3.684 1.00 83.56 192 ALA A N 1
ATOM 1324 C CA . ALA A 1 192 ? 6.640 -11.801 2.877 1.00 83.56 192 ALA A CA 1
ATOM 1325 C C . ALA A 1 192 ? 7.390 -12.975 3.508 1.00 83.56 192 ALA A C 1
ATOM 1327 O O . ALA A 1 192 ? 7.687 -13.000 4.705 1.00 83.56 192 ALA A O 1
ATOM 1328 N N . ARG A 1 193 ? 7.747 -13.950 2.676 1.00 81.06 193 ARG A N 1
ATOM 1329 C CA . ARG A 1 193 ? 8.400 -15.175 3.125 1.00 81.06 193 ARG A CA 1
ATOM 1330 C C . ARG A 1 193 ? 9.912 -15.103 2.980 1.00 81.06 193 ARG A C 1
ATOM 1332 O O . ARG A 1 193 ? 10.449 -15.108 1.875 1.00 81.06 193 ARG A O 1
ATOM 1339 N N . VAL A 1 194 ? 10.590 -15.093 4.127 1.00 83.00 194 VAL A N 1
ATOM 1340 C CA . VAL A 1 194 ? 12.061 -15.063 4.244 1.00 83.00 194 VAL A CA 1
ATOM 1341 C C . VAL A 1 194 ? 12.719 -16.431 4.016 1.00 83.00 194 VAL A C 1
ATOM 1343 O O . VAL A 1 194 ? 13.919 -16.503 3.762 1.00 83.00 194 VAL A O 1
ATOM 1346 N N . ASP A 1 195 ? 11.950 -17.521 4.099 1.00 80.00 195 ASP A N 1
ATOM 1347 C CA . ASP A 1 195 ? 12.421 -18.904 3.938 1.00 80.00 195 ASP A CA 1
ATOM 1348 C C . ASP A 1 195 ? 12.454 -19.381 2.482 1.00 80.00 195 ASP A C 1
ATOM 1350 O O . ASP A 1 195 ? 12.965 -20.463 2.179 1.00 80.00 195 ASP A O 1
ATOM 1354 N N . LEU A 1 196 ? 11.903 -18.588 1.565 1.00 77.56 196 LEU A N 1
ATOM 1355 C CA . LEU A 1 196 ? 11.901 -18.915 0.151 1.00 77.56 196 LEU A CA 1
ATOM 1356 C C . LEU A 1 196 ? 13.298 -18.751 -0.445 1.00 77.56 196 LEU A C 1
ATOM 1358 O O . LEU A 1 196 ? 13.852 -17.656 -0.492 1.00 77.56 196 LEU A O 1
ATOM 1362 N N . ARG A 1 197 ? 13.827 -19.863 -0.960 1.00 77.56 197 ARG A N 1
ATOM 1363 C CA . ARG A 1 197 ? 15.097 -19.904 -1.685 1.00 77.56 197 ARG A CA 1
ATOM 1364 C C . ARG A 1 197 ? 14.944 -19.345 -3.104 1.00 77.56 197 ARG A C 1
ATOM 1366 O O . ARG A 1 197 ? 13.883 -19.497 -3.731 1.00 77.56 197 ARG A O 1
ATOM 1373 N N . ASP A 1 198 ? 15.980 -18.668 -3.584 1.00 71.69 198 ASP A N 1
ATOM 1374 C CA . ASP A 1 198 ? 16.079 -18.197 -4.966 1.00 71.69 198 ASP A CA 1
ATOM 1375 C C . ASP A 1 198 ? 16.472 -19.334 -5.933 1.00 71.69 198 ASP A C 1
ATOM 1377 O O . ASP A 1 198 ? 16.524 -20.507 -5.551 1.00 71.69 198 ASP A O 1
ATOM 1381 N N . LYS A 1 199 ? 16.691 -19.002 -7.214 1.00 69.56 199 LYS A N 1
ATOM 1382 C CA . LYS A 1 199 ? 17.119 -19.974 -8.238 1.00 69.56 199 LYS A CA 1
ATOM 1383 C C . LYS A 1 199 ? 18.491 -20.584 -7.933 1.00 69.56 199 LYS A C 1
ATOM 1385 O O . LYS A 1 199 ? 18.724 -21.728 -8.305 1.00 69.56 199 LYS A O 1
ATOM 1390 N N . SER A 1 200 ? 19.354 -19.843 -7.244 1.00 69.31 200 SER A N 1
ATOM 1391 C CA . SER A 1 200 ? 20.676 -20.293 -6.801 1.00 69.31 200 SER A CA 1
ATOM 1392 C C . SER A 1 200 ? 20.605 -21.150 -5.533 1.00 69.31 200 SER A C 1
ATOM 1394 O O . SER A 1 200 ? 21.612 -21.696 -5.097 1.00 69.31 200 SER A O 1
ATOM 1396 N N . GLY A 1 201 ? 19.415 -21.298 -4.943 1.00 71.31 201 GLY A N 1
ATOM 1397 C CA . GLY A 1 201 ? 19.188 -22.102 -3.752 1.00 71.31 201 GLY A CA 1
ATOM 1398 C C . GLY A 1 201 ? 19.445 -21.359 -2.446 1.00 71.31 201 GLY A C 1
ATOM 1399 O O . GLY A 1 201 ? 19.283 -21.976 -1.397 1.00 71.31 201 GLY A O 1
ATOM 1400 N N . HIS A 1 202 ? 19.762 -20.064 -2.461 1.00 74.31 202 HIS A N 1
ATOM 1401 C CA . HIS A 1 202 ? 20.035 -19.298 -1.246 1.00 74.31 202 HIS A CA 1
ATOM 1402 C C . HIS A 1 202 ? 18.757 -18.693 -0.662 1.00 74.31 202 HIS A C 1
ATOM 1404 O O . HIS A 1 202 ? 17.900 -18.180 -1.388 1.00 74.31 202 HIS A O 1
ATOM 1410 N N . ALA A 1 203 ? 18.603 -18.773 0.661 1.00 77.88 203 ALA A N 1
ATOM 1411 C CA . ALA A 1 203 ? 17.540 -18.063 1.376 1.00 77.88 203 ALA A CA 1
ATOM 1412 C C . ALA A 1 203 ? 17.903 -16.577 1.549 1.00 77.88 203 ALA A C 1
ATOM 1414 O O . ALA A 1 203 ? 19.076 -16.213 1.516 1.00 77.88 203 ALA A O 1
ATOM 1415 N N . PHE A 1 204 ? 16.918 -15.706 1.798 1.00 79.00 204 PHE A N 1
ATOM 1416 C CA . PHE A 1 204 ? 17.166 -14.261 1.935 1.00 79.00 204 PHE A CA 1
ATOM 1417 C C . PHE A 1 204 ? 18.230 -13.925 2.997 1.00 79.00 204 PHE A C 1
ATOM 1419 O O . PHE A 1 204 ? 19.108 -13.101 2.755 1.00 79.00 204 PHE A O 1
ATOM 1426 N N . ALA A 1 205 ? 18.190 -14.611 4.144 1.00 73.62 205 ALA A N 1
ATOM 1427 C CA . ALA A 1 205 ? 19.157 -14.420 5.225 1.00 73.62 205 ALA A CA 1
ATOM 1428 C C . ALA A 1 205 ? 20.587 -14.871 4.868 1.00 73.62 205 ALA A C 1
ATOM 1430 O O . ALA A 1 205 ? 21.530 -14.398 5.484 1.00 73.62 205 ALA A O 1
ATOM 1431 N N . GLU A 1 206 ? 20.750 -15.783 3.905 1.00 74.00 206 GLU A N 1
ATOM 1432 C CA . GLU A 1 206 ? 22.064 -16.254 3.439 1.00 74.00 206 GLU A CA 1
ATOM 1433 C C . GLU A 1 206 ? 22.672 -15.278 2.416 1.00 74.00 206 GLU A C 1
ATOM 1435 O O . GLU A 1 206 ? 23.885 -15.229 2.256 1.00 74.00 206 GLU A O 1
ATOM 1440 N N . TRP A 1 207 ? 21.833 -14.492 1.731 1.00 73.44 207 TRP A N 1
ATOM 1441 C CA . TRP A 1 207 ? 22.271 -13.513 0.735 1.00 73.44 207 TRP A CA 1
ATOM 1442 C C . TRP A 1 207 ? 22.664 -12.156 1.339 1.00 73.44 207 TRP A C 1
ATOM 1444 O O . TRP A 1 207 ? 23.494 -11.450 0.770 1.00 73.44 207 TRP A O 1
ATOM 1454 N N . GLN A 1 208 ? 22.069 -11.769 2.471 1.00 73.62 208 GLN A N 1
ATOM 1455 C CA . GLN A 1 208 ? 22.352 -10.483 3.109 1.00 73.62 208 GLN A CA 1
ATOM 1456 C C . GLN A 1 208 ? 23.638 -10.548 3.949 1.00 73.62 208 GLN A C 1
ATOM 1458 O O . GLN A 1 208 ? 23.689 -11.335 4.895 1.00 73.62 208 GLN A O 1
ATOM 1463 N N . PRO A 1 209 ? 24.655 -9.713 3.672 1.00 68.06 209 PRO A N 1
ATOM 1464 C CA . PRO A 1 209 ? 25.944 -9.784 4.362 1.00 68.06 209 PRO A CA 1
ATOM 1465 C C . PRO A 1 209 ? 25.891 -9.233 5.796 1.00 68.06 209 PRO A C 1
ATOM 1467 O O . PRO A 1 209 ? 26.621 -9.699 6.666 1.00 68.06 209 PRO A O 1
ATOM 1470 N N . HIS A 1 210 ? 24.997 -8.277 6.073 1.00 75.88 210 HIS A N 1
ATOM 1471 C CA . HIS A 1 210 ? 24.978 -7.561 7.348 1.00 75.88 210 HIS A CA 1
ATOM 1472 C C . HIS A 1 210 ? 24.229 -8.314 8.454 1.00 75.88 210 HIS A C 1
ATOM 1474 O O . HIS A 1 210 ? 23.043 -8.636 8.322 1.00 75.88 210 HIS A O 1
ATOM 1480 N N . GLU A 1 211 ? 24.888 -8.495 9.600 1.00 79.62 211 GLU A N 1
ATOM 1481 C CA . GLU A 1 211 ? 24.397 -9.286 10.735 1.00 79.62 211 GLU A CA 1
ATOM 1482 C C . GLU A 1 211 ? 23.020 -8.829 11.244 1.00 79.62 211 GLU A C 1
ATOM 1484 O O . GLU A 1 211 ? 22.130 -9.654 11.443 1.00 79.62 211 GLU A O 1
ATOM 1489 N N . SER A 1 212 ? 22.789 -7.517 11.372 1.00 79.19 212 SER A N 1
ATOM 1490 C CA . SER A 1 212 ? 21.484 -6.974 11.789 1.00 79.19 212 SER A CA 1
ATOM 1491 C C . SER A 1 212 ? 20.329 -7.392 10.870 1.00 79.19 212 SER A C 1
ATOM 1493 O O . SER A 1 212 ? 19.272 -7.789 11.358 1.00 79.19 212 SER A O 1
ATOM 1495 N N . VAL A 1 213 ? 20.528 -7.365 9.545 1.00 78.88 213 VAL A N 1
ATOM 1496 C CA . VAL A 1 213 ? 19.496 -7.764 8.570 1.00 78.88 213 VAL A CA 1
ATOM 1497 C C . VAL A 1 213 ? 19.258 -9.271 8.647 1.00 78.88 213 VAL A C 1
ATOM 1499 O O . VAL A 1 213 ? 18.110 -9.722 8.628 1.00 78.88 213 VAL A O 1
ATOM 1502 N N . GLN A 1 214 ? 20.325 -10.059 8.821 1.00 82.00 214 GLN A N 1
ATOM 1503 C CA . GLN A 1 214 ? 20.203 -11.497 9.059 1.00 82.00 214 GLN A CA 1
ATOM 1504 C C . GLN A 1 214 ? 19.451 -11.802 10.357 1.00 82.00 214 GLN A C 1
ATOM 1506 O O . GLN A 1 214 ? 18.640 -12.727 10.382 1.00 82.00 214 GLN A O 1
ATOM 1511 N N . LEU A 1 215 ? 19.695 -11.050 11.434 1.00 83.44 215 LEU A N 1
ATOM 1512 C CA . LEU A 1 215 ? 19.027 -11.242 12.720 1.00 83.44 215 LEU A CA 1
ATOM 1513 C C . LEU A 1 215 ? 17.528 -10.953 12.610 1.00 83.44 215 LEU A C 1
ATOM 1515 O O . LEU A 1 215 ? 16.725 -11.762 13.079 1.00 83.44 215 LEU A O 1
ATOM 1519 N N . VAL A 1 216 ? 17.144 -9.855 11.951 1.00 83.31 216 VAL A N 1
ATOM 1520 C CA . VAL A 1 216 ? 15.735 -9.536 11.665 1.00 83.31 216 VAL A CA 1
ATOM 1521 C C . VAL A 1 216 ? 15.103 -10.647 10.823 1.00 83.31 216 VAL A C 1
ATOM 1523 O O . VAL A 1 216 ? 14.047 -11.163 11.187 1.00 83.31 216 VAL A O 1
ATOM 1526 N N . ALA A 1 217 ? 15.777 -11.110 9.766 1.00 80.69 217 ALA A N 1
ATOM 1527 C CA . ALA A 1 217 ? 15.289 -12.208 8.931 1.00 80.69 217 ALA A CA 1
ATOM 1528 C C . ALA A 1 217 ? 15.167 -13.542 9.697 1.00 80.69 217 ALA A C 1
ATOM 1530 O O . ALA A 1 217 ? 14.204 -14.284 9.499 1.00 80.69 217 ALA A O 1
ATOM 1531 N N . LYS A 1 218 ? 16.099 -13.855 10.607 1.00 82.56 218 LYS A N 1
ATOM 1532 C CA . LYS A 1 218 ? 16.055 -15.053 11.467 1.00 82.56 218 LYS A CA 1
ATOM 1533 C C . LYS A 1 218 ? 14.929 -14.967 12.500 1.00 82.56 218 LYS A C 1
ATOM 1535 O O . LYS A 1 218 ? 14.222 -15.955 12.693 1.00 82.56 218 LYS A O 1
ATOM 1540 N N . LYS A 1 219 ? 14.720 -13.802 13.125 1.00 83.81 219 LYS A N 1
ATOM 1541 C CA . LYS A 1 219 ? 13.585 -13.552 14.033 1.00 83.81 219 LYS A CA 1
ATOM 1542 C C . LYS A 1 219 ? 12.254 -13.683 13.295 1.00 83.81 219 LYS A C 1
ATOM 1544 O O . LYS A 1 219 ? 11.373 -14.402 13.758 1.00 83.81 219 LYS A O 1
ATOM 1549 N N . ALA A 1 220 ? 12.148 -13.080 12.114 1.00 77.62 220 ALA A N 1
ATOM 1550 C CA . ALA A 1 220 ? 11.007 -13.233 11.217 1.00 77.62 220 ALA A CA 1
ATOM 1551 C C . ALA A 1 220 ? 10.752 -14.703 10.853 1.00 77.62 220 ALA A C 1
ATOM 1553 O O . ALA A 1 220 ? 9.618 -15.171 10.906 1.00 77.62 220 ALA A O 1
ATOM 1554 N N . LEU A 1 221 ? 11.805 -15.465 10.538 1.00 77.75 221 LEU A N 1
ATOM 1555 C CA . LEU A 1 221 ? 11.706 -16.896 10.253 1.00 77.75 221 LEU A CA 1
ATOM 1556 C C . LEU A 1 221 ? 11.223 -17.698 11.468 1.00 77.75 221 LEU A C 1
ATOM 1558 O O . LEU A 1 221 ? 10.409 -18.608 11.316 1.00 77.75 221 LEU A O 1
ATOM 1562 N N . ALA A 1 222 ? 11.726 -17.386 12.663 1.00 77.75 222 ALA A N 1
ATOM 1563 C CA . ALA A 1 222 ? 11.282 -18.015 13.901 1.00 77.75 222 ALA A CA 1
ATOM 1564 C C . ALA A 1 222 ? 9.802 -17.711 14.171 1.00 77.75 222 ALA A C 1
ATOM 1566 O O . ALA A 1 222 ? 9.049 -18.635 14.473 1.00 77.75 222 ALA A O 1
ATOM 1567 N N . ALA A 1 223 ? 9.367 -16.466 13.958 1.00 69.75 223 ALA A N 1
ATOM 1568 C CA . ALA A 1 223 ? 7.962 -16.075 14.038 1.00 69.75 223 ALA A CA 1
ATOM 1569 C C . ALA A 1 223 ? 7.105 -16.823 13.001 1.00 69.75 223 ALA A C 1
ATOM 1571 O O . ALA A 1 223 ? 6.086 -17.398 13.360 1.00 69.75 223 ALA A O 1
ATOM 1572 N N . LEU A 1 224 ? 7.542 -16.930 11.742 1.00 64.50 224 LEU A N 1
ATOM 1573 C CA . LEU A 1 224 ? 6.872 -17.723 10.696 1.00 64.50 224 LEU A CA 1
ATOM 1574 C C . LEU A 1 224 ? 6.754 -19.213 11.062 1.00 64.50 224 LEU A C 1
ATOM 1576 O O . LEU A 1 224 ? 5.712 -19.830 10.844 1.00 64.50 224 LEU A O 1
ATOM 1580 N N . LYS A 1 225 ? 7.803 -19.806 11.643 1.00 67.19 225 LYS A N 1
ATOM 1581 C CA . LYS A 1 225 ? 7.780 -21.197 12.127 1.00 67.19 225 LYS A CA 1
ATOM 1582 C C . LYS A 1 225 ? 6.874 -21.364 13.348 1.00 67.19 225 LYS A C 1
ATOM 1584 O O . LYS A 1 225 ? 6.166 -22.362 13.421 1.00 67.19 225 LYS A O 1
ATOM 1589 N N . ALA A 1 226 ? 6.839 -20.389 14.253 1.00 61.50 226 ALA A N 1
ATOM 1590 C CA . ALA A 1 226 ? 5.861 -20.339 15.337 1.00 61.50 226 ALA A CA 1
ATOM 1591 C C . ALA A 1 226 ? 4.431 -20.154 14.791 1.00 61.50 226 ALA A C 1
ATOM 1593 O O . ALA A 1 226 ? 3.493 -20.737 15.323 1.00 61.50 226 ALA A O 1
ATOM 1594 N N . HIS A 1 227 ? 4.259 -19.450 13.666 1.00 52.59 227 HIS A N 1
ATOM 1595 C CA . HIS A 1 227 ? 2.980 -19.316 12.970 1.00 52.59 227 HIS A CA 1
ATOM 1596 C C . HIS A 1 227 ? 2.512 -20.589 12.254 1.00 52.59 227 HIS A C 1
ATOM 1598 O O . HIS A 1 227 ? 1.304 -20.757 12.103 1.00 52.59 227 HIS A O 1
ATOM 1604 N N . LYS A 1 228 ? 3.398 -21.546 11.919 1.00 49.28 228 LYS A N 1
ATOM 1605 C CA . LYS A 1 228 ? 2.964 -22.926 11.590 1.00 49.28 228 LYS A CA 1
ATOM 1606 C C . LYS A 1 228 ? 2.218 -23.594 12.762 1.00 49.28 228 LYS A C 1
ATOM 1608 O O . LYS A 1 228 ? 1.518 -24.577 12.535 1.00 49.28 228 LYS A O 1
ATOM 1613 N N . ALA A 1 229 ? 2.332 -23.054 13.980 1.00 46.16 229 ALA A N 1
ATOM 1614 C CA . ALA A 1 229 ? 1.556 -23.440 15.157 1.00 46.16 229 ALA A CA 1
ATOM 1615 C C . ALA A 1 229 ? 0.437 -22.435 15.542 1.00 46.16 229 ALA A C 1
ATOM 1617 O O . ALA A 1 229 ? -0.217 -22.640 16.562 1.00 46.16 229 ALA A O 1
ATOM 1618 N N . ALA A 1 230 ? 0.181 -21.375 14.756 1.00 46.28 230 ALA A N 1
ATOM 1619 C CA . ALA A 1 230 ? -0.771 -20.303 15.090 1.00 46.28 230 ALA A CA 1
ATOM 1620 C C . ALA A 1 230 ? -2.155 -20.468 14.411 1.00 46.28 230 ALA A C 1
ATOM 1622 O O . ALA A 1 230 ? -2.347 -21.362 13.584 1.00 46.28 230 ALA A O 1
ATOM 1623 N N . PRO A 1 231 ? -3.158 -19.695 14.864 1.00 50.56 231 PRO A N 1
ATOM 1624 C CA . PRO A 1 231 ? -4.443 -20.187 15.336 1.00 50.56 231 PRO A CA 1
ATOM 1625 C C . PRO A 1 231 ? -5.353 -20.662 14.198 1.00 50.56 231 PRO A C 1
ATOM 1627 O O . PRO A 1 231 ? -5.286 -20.209 13.059 1.00 50.56 231 PRO A O 1
ATOM 1630 N N . ARG A 1 232 ? -6.264 -21.577 14.529 1.00 56.88 232 ARG A N 1
ATOM 1631 C CA . ARG A 1 232 ? -7.348 -21.976 13.629 1.00 56.88 232 ARG A CA 1
ATOM 1632 C C . ARG A 1 232 ? -8.256 -20.761 13.432 1.00 56.88 232 ARG A C 1
ATOM 1634 O O . ARG A 1 232 ? -8.942 -20.392 14.383 1.00 56.88 232 ARG A O 1
ATOM 1641 N N . LEU A 1 233 ? -8.255 -20.167 12.234 1.00 60.72 233 LEU A N 1
ATOM 1642 C CA . LEU A 1 233 ? -9.233 -19.139 11.862 1.00 60.72 233 LEU A CA 1
ATOM 1643 C C . LEU A 1 233 ? -10.628 -19.730 12.075 1.00 60.72 233 LEU A C 1
ATOM 1645 O O . LEU A 1 233 ? -10.973 -20.745 11.454 1.00 60.72 233 LEU A O 1
ATOM 1649 N N . ARG A 1 234 ? -11.364 -19.156 13.029 1.00 64.75 234 ARG A N 1
ATOM 1650 C CA . ARG A 1 234 ? -12.743 -19.543 13.318 1.00 64.75 234 ARG A CA 1
ATOM 1651 C C . ARG A 1 234 ? -13.669 -18.872 12.304 1.00 64.75 234 ARG A C 1
ATOM 1653 O O . ARG A 1 234 ? -13.281 -17.872 11.706 1.00 64.75 234 ARG A O 1
ATOM 1660 N N . PRO A 1 235 ? -14.870 -19.422 12.086 1.00 70.75 235 PRO A N 1
ATOM 1661 C CA . PRO A 1 235 ? -15.902 -18.706 11.359 1.00 70.75 235 PRO A CA 1
ATOM 1662 C C . PRO A 1 235 ? -16.197 -17.364 12.025 1.00 70.75 235 PRO A C 1
ATOM 1664 O O . PRO A 1 235 ? -16.463 -17.345 13.227 1.00 70.75 235 PRO A O 1
ATOM 1667 N N . CYS A 1 236 ? -16.118 -16.274 11.260 1.00 71.81 236 CYS A N 1
ATOM 1668 C CA . CYS A 1 236 ? -16.493 -14.947 11.735 1.00 71.81 236 CYS A CA 1
ATOM 1669 C C . CYS A 1 236 ? -17.967 -14.662 11.420 1.00 71.81 236 CYS A C 1
ATOM 1671 O O . CYS A 1 236 ? -18.577 -15.309 10.565 1.00 71.81 236 CYS A O 1
ATOM 1673 N N . SER A 1 237 ? -18.557 -13.699 12.124 1.00 73.62 237 SER A N 1
ATOM 1674 C CA . SER A 1 237 ? -19.969 -13.315 11.980 1.00 73.62 237 SER A CA 1
ATOM 1675 C C . SER A 1 237 ? -20.255 -12.464 10.736 1.00 73.62 237 SER A C 1
ATOM 1677 O O . SER A 1 237 ? -21.409 -12.103 10.502 1.00 73.62 237 SER A O 1
ATOM 1679 N N . HIS A 1 238 ? -19.237 -12.144 9.927 1.00 77.88 238 HIS A N 1
ATOM 1680 C CA . HIS A 1 238 ? -19.404 -11.281 8.764 1.00 77.88 238 HIS A CA 1
ATOM 1681 C C . HIS A 1 238 ? -20.379 -11.901 7.742 1.00 77.88 238 HIS A C 1
ATOM 1683 O O . HIS A 1 238 ? -20.192 -13.056 7.346 1.00 77.88 238 HIS A O 1
ATOM 1689 N N . PRO A 1 239 ? -21.359 -11.152 7.198 1.00 75.38 239 PRO A N 1
ATOM 1690 C CA . PRO A 1 239 ? -22.339 -11.680 6.239 1.00 75.38 239 PRO A CA 1
ATOM 1691 C C . PRO A 1 239 ? -21.730 -12.267 4.958 1.00 75.38 239 PRO A C 1
ATOM 1693 O O . PRO A 1 239 ? -22.337 -13.113 4.306 1.00 75.38 239 PRO A O 1
ATOM 1696 N N . LEU A 1 240 ? -20.529 -11.813 4.582 1.00 77.31 240 LEU A N 1
ATOM 1697 C CA . LEU A 1 240 ? -19.781 -12.344 3.434 1.00 77.31 240 LEU A CA 1
ATOM 1698 C C . LEU A 1 240 ? -18.949 -13.591 3.757 1.00 77.31 240 LEU A C 1
ATOM 1700 O O . LEU A 1 240 ? -18.472 -14.231 2.822 1.00 77.31 240 LEU A O 1
ATOM 1704 N N . TYR A 1 241 ? -18.794 -13.966 5.029 1.00 75.00 241 TYR A N 1
ATOM 1705 C CA . TYR A 1 241 ? -18.029 -15.153 5.402 1.00 75.00 241 TYR A CA 1
ATOM 1706 C C . TYR A 1 241 ? -18.657 -16.422 4.824 1.00 75.00 241 TYR A C 1
ATOM 1708 O O . TYR A 1 241 ? -17.980 -17.162 4.115 1.00 75.00 241 TYR A O 1
ATOM 1716 N N . GLU A 1 242 ? -19.957 -16.637 5.044 1.00 75.12 242 GLU A N 1
ATOM 1717 C CA . GLU A 1 242 ? -20.655 -17.838 4.571 1.00 75.12 242 GLU A CA 1
ATOM 1718 C C . GLU A 1 242 ? -20.657 -17.950 3.032 1.00 75.12 242 GLU A C 1
ATOM 1720 O O . GLU A 1 242 ? -20.250 -18.992 2.523 1.00 75.12 242 GLU A O 1
ATOM 1725 N N . PRO A 1 243 ? -20.994 -16.900 2.248 1.00 74.81 243 PRO A N 1
ATOM 1726 C CA . PRO A 1 243 ? -20.904 -16.947 0.787 1.00 74.81 243 PRO A CA 1
ATOM 1727 C C . PRO A 1 243 ? -19.496 -17.219 0.253 1.00 74.81 243 PRO A C 1
ATOM 1729 O O . PRO A 1 243 ? -19.353 -17.931 -0.738 1.00 74.81 243 PRO A O 1
ATOM 1732 N N . VAL A 1 244 ? -18.458 -16.647 0.873 1.00 73.50 244 VAL A N 1
ATOM 1733 C CA . VAL A 1 244 ? -17.062 -16.859 0.457 1.00 73.50 244 VAL A CA 1
ATOM 1734 C C . VAL A 1 244 ? -16.621 -18.271 0.813 1.00 73.50 244 VAL A C 1
ATOM 1736 O O . VAL A 1 244 ? -16.062 -18.980 -0.024 1.00 73.50 244 VAL A O 1
ATOM 1739 N N . ALA A 1 245 ? -16.915 -18.712 2.032 1.00 70.38 245 ALA A N 1
ATOM 1740 C CA . ALA A 1 245 ? -16.572 -20.040 2.498 1.00 70.38 245 ALA A CA 1
ATOM 1741 C C . ALA A 1 245 ? -17.375 -21.131 1.770 1.00 70.38 245 ALA A C 1
ATOM 1743 O O . ALA A 1 245 ? -16.860 -22.229 1.592 1.00 70.38 245 ALA A O 1
ATOM 1744 N N . ALA A 1 246 ? -18.578 -20.843 1.273 1.00 69.81 246 ALA A N 1
ATOM 1745 C CA . ALA A 1 246 ? -19.382 -21.764 0.470 1.00 69.81 246 ALA A CA 1
ATOM 1746 C C . ALA A 1 246 ? -18.842 -21.987 -0.958 1.00 69.81 246 ALA A C 1
ATOM 1748 O O . ALA A 1 246 ? -19.258 -22.939 -1.613 1.00 69.81 246 ALA A O 1
ATOM 1749 N N . GLN A 1 247 ? -17.873 -21.193 -1.440 1.00 69.81 247 GLN A N 1
ATOM 1750 C CA . GLN A 1 247 ? -17.210 -21.420 -2.742 1.00 69.81 247 GLN A CA 1
ATOM 1751 C C . GLN A 1 247 ? -16.226 -22.607 -2.741 1.00 69.81 247 GLN A C 1
ATOM 1753 O O . GLN A 1 247 ? -15.492 -22.815 -3.709 1.00 69.81 247 GLN A O 1
ATOM 1758 N N . GLN A 1 248 ? -16.212 -23.391 -1.661 1.00 67.88 248 GLN A N 1
ATOM 1759 C CA . GLN A 1 248 ? -15.394 -24.585 -1.481 1.00 67.88 248 GLN A CA 1
ATOM 1760 C C . GLN A 1 248 ? -15.368 -25.481 -2.719 1.00 67.88 248 GLN A C 1
ATOM 1762 O O . GLN A 1 248 ? -16.348 -26.136 -3.063 1.00 67.88 248 GLN A O 1
ATOM 1767 N N . GLY A 1 249 ? -14.201 -25.551 -3.360 1.00 60.59 249 GLY A N 1
ATOM 1768 C CA . GLY A 1 249 ? -13.955 -26.502 -4.442 1.00 60.59 249 GLY A CA 1
ATOM 1769 C C . GLY A 1 249 ? -14.787 -26.272 -5.706 1.00 60.59 249 GLY A C 1
ATOM 1770 O O . GLY A 1 249 ? -14.794 -27.154 -6.562 1.00 60.59 249 GLY A O 1
ATOM 1771 N N . ALA A 1 250 ? -15.431 -25.107 -5.862 1.00 63.06 250 ALA A N 1
ATOM 1772 C CA . ALA A 1 250 ? -16.219 -24.777 -7.054 1.00 63.06 250 ALA A CA 1
ATOM 1773 C C . ALA A 1 250 ? -15.396 -24.863 -8.359 1.00 63.06 250 ALA A C 1
ATOM 1775 O O . ALA A 1 250 ? -15.950 -25.110 -9.425 1.00 63.06 250 ALA A O 1
ATOM 1776 N N . ALA A 1 251 ? -14.070 -24.718 -8.262 1.00 72.06 251 ALA A N 1
ATOM 1777 C CA . ALA A 1 251 ? -13.111 -24.934 -9.342 1.00 72.06 251 ALA A CA 1
ATOM 1778 C C . ALA A 1 251 ? -11.926 -25.791 -8.852 1.00 72.06 251 ALA A C 1
ATOM 1780 O O . ALA A 1 251 ? -10.788 -25.326 -8.791 1.00 72.06 251 ALA A O 1
ATOM 1781 N N . TRP A 1 252 ? -12.189 -27.029 -8.420 1.00 86.38 252 TRP A N 1
ATOM 1782 C CA . TRP A 1 252 ? -11.122 -27.949 -8.016 1.00 86.38 252 TRP A CA 1
ATOM 1783 C C . TRP A 1 252 ? -10.224 -28.308 -9.201 1.00 86.38 252 TRP A C 1
ATOM 1785 O O . TRP A 1 252 ? -10.670 -28.949 -10.153 1.00 86.38 252 TRP A O 1
ATOM 1795 N N . THR A 1 253 ? -8.952 -27.921 -9.132 1.00 86.81 253 THR A N 1
ATOM 1796 C CA . THR A 1 253 ? -7.999 -28.228 -10.195 1.00 86.81 253 THR A CA 1
ATOM 1797 C C . THR A 1 253 ? -7.357 -29.594 -9.977 1.00 86.81 253 THR A C 1
ATOM 1799 O O . THR A 1 253 ? -6.834 -29.890 -8.900 1.00 86.81 253 THR A O 1
ATOM 1802 N N . ASP A 1 254 ? -7.358 -30.412 -11.028 1.00 86.50 254 ASP A N 1
ATOM 1803 C CA . ASP A 1 254 ? -6.642 -31.686 -11.057 1.00 86.50 254 ASP A CA 1
ATOM 1804 C C . ASP A 1 254 ? -5.124 -31.475 -10.887 1.00 86.50 254 ASP A C 1
ATOM 1806 O O . ASP A 1 254 ? -4.542 -30.528 -11.428 1.00 86.50 254 ASP A O 1
ATOM 1810 N N . ASP A 1 255 ? -4.466 -32.373 -10.152 1.00 85.06 255 ASP A N 1
ATOM 1811 C CA . ASP A 1 255 ? -3.015 -32.351 -9.951 1.00 85.06 255 ASP A CA 1
ATOM 1812 C C . ASP A 1 255 ? -2.234 -32.440 -11.267 1.00 85.06 255 ASP A C 1
ATOM 1814 O O . ASP A 1 255 ? -1.183 -31.798 -11.403 1.00 85.06 255 ASP A O 1
ATOM 1818 N N . ALA A 1 256 ? -2.745 -33.198 -12.242 1.00 82.75 256 ALA A N 1
ATOM 1819 C CA . ALA A 1 256 ? -2.134 -33.352 -13.559 1.00 82.75 256 ALA A CA 1
ATOM 1820 C C . ALA A 1 256 ? -2.178 -32.050 -14.373 1.00 82.75 256 ALA A C 1
ATOM 1822 O O . ALA A 1 256 ? -1.261 -31.770 -15.145 1.00 82.75 256 ALA A O 1
ATOM 1823 N N . ALA A 1 257 ? -3.201 -31.217 -14.157 1.00 83.50 257 ALA A N 1
ATOM 1824 C CA . ALA A 1 257 ? -3.336 -29.919 -14.812 1.00 83.50 257 ALA A CA 1
ATOM 1825 C C . ALA A 1 257 ? -2.382 -28.856 -14.228 1.00 83.50 257 ALA A C 1
ATOM 1827 O O . ALA A 1 257 ? -2.135 -27.824 -14.854 1.00 83.50 257 ALA A O 1
ATOM 1828 N N . ALA A 1 258 ? -1.810 -29.095 -13.042 1.00 87.00 258 ALA A N 1
ATOM 1829 C CA . ALA A 1 258 ? -0.905 -28.168 -12.375 1.00 87.00 258 ALA A CA 1
ATOM 1830 C C . ALA A 1 258 ? 0.567 -28.604 -12.502 1.00 87.00 258 ALA A C 1
ATOM 1832 O O . ALA A 1 258 ? 1.104 -29.365 -11.688 1.00 87.00 258 ALA A O 1
ATOM 1833 N N . ALA A 1 259 ? 1.262 -28.054 -13.501 1.00 89.25 259 ALA A N 1
ATOM 1834 C CA . ALA A 1 259 ? 2.715 -28.206 -13.644 1.00 89.25 259 ALA A CA 1
ATOM 1835 C C . ALA A 1 259 ? 3.511 -27.356 -12.628 1.00 89.25 259 ALA A C 1
ATOM 1837 O O . ALA A 1 259 ? 4.652 -27.676 -12.292 1.00 89.25 259 ALA A O 1
ATOM 1838 N N . ALA A 1 260 ? 2.911 -26.282 -12.111 1.00 87.06 260 ALA A N 1
ATOM 1839 C CA . ALA A 1 260 ? 3.533 -25.352 -11.176 1.00 87.06 260 ALA A CA 1
ATOM 1840 C C . ALA A 1 260 ? 2.535 -24.842 -10.131 1.00 87.06 260 ALA A C 1
ATOM 1842 O O . ALA A 1 260 ? 1.323 -24.868 -10.339 1.00 87.06 260 ALA A O 1
ATOM 1843 N N . CYS A 1 261 ? 3.057 -24.351 -9.008 1.00 86.81 261 CYS A N 1
ATOM 1844 C CA . CYS A 1 261 ? 2.264 -23.734 -7.953 1.00 86.81 261 CYS A CA 1
ATOM 1845 C C . CYS A 1 261 ? 1.489 -22.533 -8.500 1.00 86.81 261 CYS A C 1
ATOM 1847 O O . CYS A 1 261 ? 2.092 -21.573 -8.974 1.00 86.81 261 CYS A O 1
ATOM 1849 N N . MET A 1 262 ? 0.167 -22.536 -8.352 1.00 86.50 262 MET A N 1
ATOM 1850 C CA . MET A 1 262 ? -0.706 -21.473 -8.865 1.00 86.50 262 MET A CA 1
ATOM 1851 C C . MET A 1 262 ? -0.560 -20.143 -8.112 1.00 86.50 262 MET A C 1
ATOM 1853 O O . MET A 1 262 ? -1.030 -19.116 -8.583 1.00 86.50 262 MET A O 1
ATOM 1857 N N . ALA A 1 263 ? 0.116 -20.143 -6.957 1.00 80.69 263 ALA A N 1
ATOM 1858 C CA . ALA A 1 263 ? 0.383 -18.934 -6.178 1.00 80.69 263 ALA A CA 1
ATOM 1859 C C . ALA A 1 263 ? 1.758 -18.304 -6.470 1.00 80.69 263 ALA A C 1
ATOM 1861 O O . ALA A 1 263 ? 1.879 -17.083 -6.493 1.00 80.69 263 ALA A O 1
ATOM 1862 N N . CYS A 1 264 ? 2.807 -19.112 -6.669 1.00 78.88 264 CYS A N 1
ATOM 1863 C CA . CYS A 1 264 ? 4.183 -18.612 -6.837 1.00 78.88 264 CYS A CA 1
ATOM 1864 C C . CYS A 1 264 ? 4.863 -19.026 -8.147 1.00 78.88 264 CYS A C 1
ATOM 1866 O O . CYS A 1 264 ? 6.043 -18.736 -8.330 1.00 78.88 264 CYS A O 1
ATOM 1868 N N . ALA A 1 265 ? 4.146 -19.725 -9.029 1.00 84.44 265 ALA A N 1
ATOM 1869 C CA . ALA A 1 265 ? 4.610 -20.240 -10.318 1.00 84.44 265 ALA A CA 1
ATOM 1870 C C . ALA A 1 265 ? 5.834 -21.176 -10.257 1.00 84.44 265 ALA A C 1
ATOM 1872 O O . ALA A 1 265 ? 6.435 -21.482 -11.284 1.00 84.44 265 ALA A O 1
ATOM 1873 N N . ARG A 1 266 ? 6.216 -21.670 -9.069 1.00 80.12 266 ARG A N 1
ATOM 1874 C CA . ARG A 1 266 ? 7.314 -22.635 -8.931 1.00 80.12 266 ARG A CA 1
ATOM 1875 C C . ARG A 1 266 ? 6.879 -24.005 -9.473 1.00 80.12 266 ARG A C 1
ATOM 1877 O O . ARG A 1 266 ? 5.866 -24.508 -8.982 1.00 80.12 266 ARG A O 1
ATOM 1884 N N . PRO A 1 267 ? 7.620 -24.623 -10.412 1.00 86.69 267 PRO A N 1
ATOM 1885 C CA . PRO A 1 267 ? 7.284 -25.943 -10.935 1.00 86.69 267 PRO A CA 1
ATOM 1886 C C . PRO A 1 267 ? 7.317 -27.000 -9.828 1.00 86.69 267 PRO A C 1
ATOM 1888 O O . PRO A 1 267 ? 8.186 -26.968 -8.949 1.00 86.69 267 PRO A O 1
ATOM 1891 N N . PHE A 1 268 ? 6.354 -27.917 -9.865 1.00 89.12 268 PHE A N 1
ATOM 1892 C CA . PHE A 1 268 ? 6.303 -29.051 -8.949 1.00 89.12 268 PHE A CA 1
ATOM 1893 C C . PHE A 1 268 ? 7.252 -30.161 -9.414 1.00 89.12 268 PHE A C 1
ATOM 1895 O O . PHE A 1 268 ? 7.455 -30.358 -10.610 1.00 89.12 268 PHE A O 1
ATOM 1902 N N . ASN A 1 269 ? 7.828 -30.896 -8.464 1.00 85.50 269 ASN A N 1
ATOM 1903 C CA . ASN A 1 269 ? 8.659 -32.077 -8.713 1.00 85.50 269 ASN A CA 1
ATOM 1904 C C . ASN A 1 269 ? 8.598 -33.017 -7.494 1.00 85.50 269 ASN A C 1
ATOM 1906 O O . ASN A 1 269 ? 7.801 -32.794 -6.584 1.00 85.50 269 ASN A O 1
ATOM 1910 N N . GLU A 1 270 ? 9.429 -34.058 -7.446 1.00 82.06 270 GLU A N 1
ATOM 1911 C CA . GLU A 1 270 ? 9.413 -35.043 -6.350 1.00 82.06 270 GLU A CA 1
ATOM 1912 C C . GLU A 1 270 ? 9.657 -34.436 -4.953 1.00 82.06 270 GLU A C 1
ATOM 1914 O O . GLU A 1 270 ? 9.129 -34.928 -3.950 1.00 82.06 270 GLU A O 1
ATOM 1919 N N . TYR A 1 271 ? 10.393 -33.323 -4.881 1.00 77.19 271 TYR A N 1
ATOM 1920 C CA . TYR A 1 271 ? 10.675 -32.593 -3.643 1.00 77.19 271 TYR A CA 1
ATOM 1921 C C . TYR A 1 271 ? 9.668 -31.460 -3.385 1.00 77.19 271 TYR A C 1
ATOM 1923 O O . TYR A 1 271 ? 9.296 -31.202 -2.239 1.00 77.19 271 TYR A O 1
ATOM 1931 N N . PHE A 1 272 ? 9.188 -30.791 -4.437 1.00 81.31 272 PHE A N 1
ATOM 1932 C CA . PHE A 1 272 ? 8.151 -29.759 -4.369 1.00 81.31 272 PHE A CA 1
ATOM 1933 C C . PHE A 1 272 ? 6.785 -30.378 -4.636 1.00 81.31 272 PHE A C 1
ATOM 1935 O O . PHE A 1 272 ? 6.306 -30.398 -5.769 1.00 81.31 272 PHE A O 1
ATOM 1942 N N . ARG A 1 273 ? 6.169 -30.876 -3.563 1.00 84.88 273 ARG A N 1
ATOM 1943 C CA . ARG A 1 273 ? 4.882 -31.573 -3.614 1.00 84.88 273 ARG A CA 1
ATOM 1944 C C . ARG A 1 273 ? 3.703 -30.621 -3.837 1.00 84.88 273 ARG A C 1
ATOM 1946 O O . ARG A 1 273 ? 3.741 -29.445 -3.460 1.00 84.88 273 ARG A O 1
ATOM 1953 N N . ARG A 1 274 ? 2.657 -31.174 -4.450 1.00 89.50 274 ARG A N 1
ATOM 1954 C CA . ARG A 1 274 ? 1.363 -30.528 -4.688 1.00 89.50 274 ARG A CA 1
ATOM 1955 C C . ARG A 1 274 ? 0.505 -30.578 -3.428 1.00 89.50 274 ARG A C 1
ATOM 1957 O O . ARG A 1 274 ? 0.512 -31.573 -2.703 1.00 89.50 274 ARG A O 1
ATOM 1964 N N . HIS A 1 275 ? -0.232 -29.505 -3.178 1.00 91.38 275 HIS A N 1
ATOM 1965 C CA . HIS A 1 275 ? -1.242 -29.427 -2.132 1.00 91.38 275 HIS A CA 1
ATOM 1966 C C . HIS A 1 275 ? -2.425 -28.608 -2.630 1.00 91.38 275 HIS A C 1
ATOM 1968 O O . HIS A 1 275 ? -2.232 -27.577 -3.267 1.00 91.38 275 HIS A O 1
ATOM 1974 N N . HIS A 1 276 ? -3.644 -28.995 -2.278 1.00 90.50 276 HIS A N 1
ATOM 1975 C CA . HIS A 1 276 ? -4.823 -28.214 -2.642 1.00 90.50 276 HIS A CA 1
ATOM 1976 C C . HIS A 1 276 ? -5.206 -27.205 -1.568 1.00 90.50 276 HIS A C 1
ATOM 1978 O O . HIS A 1 276 ? -5.192 -27.495 -0.367 1.00 90.50 276 HIS A O 1
ATOM 1984 N N . CYS A 1 277 ? -5.606 -26.019 -2.016 1.00 88.94 277 CYS A N 1
ATOM 1985 C CA . CYS A 1 277 ? -6.348 -25.070 -1.201 1.00 88.94 277 CYS A CA 1
ATOM 1986 C C . CYS A 1 277 ? -7.805 -25.533 -1.098 1.00 88.94 277 CYS A C 1
ATOM 1988 O O . CYS A 1 277 ? -8.501 -25.595 -2.108 1.00 88.94 277 CYS A O 1
ATOM 1990 N N . ARG A 1 278 ? -8.302 -25.823 0.109 1.00 87.62 278 ARG A N 1
ATOM 1991 C CA . ARG A 1 278 ? -9.677 -26.321 0.277 1.00 87.62 278 ARG A CA 1
ATOM 1992 C C . ARG A 1 278 ? -10.758 -25.268 0.008 1.00 87.62 278 ARG A C 1
ATOM 1994 O O . ARG A 1 278 ? -11.886 -25.644 -0.278 1.00 87.62 278 ARG A O 1
ATOM 2001 N N . LEU A 1 279 ? -10.403 -23.981 0.057 1.00 85.19 279 LEU A N 1
ATOM 2002 C CA . LEU A 1 279 ? -11.302 -22.880 -0.292 1.00 85.19 279 LEU A CA 1
ATOM 2003 C C . LEU A 1 279 ? -11.388 -22.697 -1.815 1.00 85.19 279 LEU A C 1
ATOM 2005 O O . LEU A 1 279 ? -12.449 -22.879 -2.394 1.00 85.19 279 LEU A O 1
ATOM 2009 N N . PHE A 1 280 ? -10.260 -22.408 -2.472 1.00 84.69 280 PHE A N 1
ATOM 2010 C CA . PHE A 1 280 ? -10.232 -22.074 -3.904 1.00 84.69 280 PHE A CA 1
ATOM 2011 C C . PHE A 1 280 ? -10.083 -23.271 -4.851 1.00 84.69 280 PHE A C 1
ATOM 2013 O O . PHE A 1 280 ? -10.212 -23.097 -6.054 1.00 84.69 280 PHE A O 1
ATOM 2020 N N . GLY A 1 281 ? -9.745 -24.465 -4.357 1.00 87.44 281 GLY A N 1
ATOM 2021 C CA . GLY A 1 281 ? -9.492 -25.642 -5.200 1.00 87.44 281 GLY A CA 1
ATOM 2022 C C . GLY A 1 281 ? -8.169 -25.615 -5.979 1.00 87.44 281 GLY A C 1
ATOM 2023 O O . GLY A 1 281 ? -7.873 -26.553 -6.711 1.00 87.44 281 GLY A O 1
ATOM 2024 N N . THR A 1 282 ? -7.350 -24.574 -5.807 1.00 89.19 282 THR A N 1
ATOM 2025 C CA . THR A 1 282 ? -6.089 -24.385 -6.536 1.00 89.19 282 THR A CA 1
ATOM 2026 C C . THR A 1 282 ? -4.944 -25.230 -5.984 1.00 89.19 282 THR A C 1
ATOM 2028 O O . THR A 1 282 ? -4.862 -25.490 -4.778 1.00 89.19 282 THR A O 1
ATOM 2031 N N . VAL A 1 283 ? -4.014 -25.610 -6.868 1.00 92.50 283 VAL A N 1
ATOM 2032 C CA . VAL A 1 283 ? -2.819 -26.384 -6.509 1.00 92.50 283 VAL A CA 1
ATOM 2033 C C . VAL A 1 283 ? -1.678 -25.446 -6.115 1.00 92.50 283 VAL A C 1
ATOM 2035 O O . VAL A 1 283 ? -1.206 -24.612 -6.893 1.00 92.50 283 VAL A O 1
ATOM 2038 N N . VAL A 1 284 ? -1.209 -25.589 -4.882 1.00 90.50 284 VAL A N 1
ATOM 2039 C CA . VAL A 1 284 ? -0.206 -24.745 -4.229 1.00 90.50 284 VAL A CA 1
ATOM 2040 C C . VAL A 1 284 ? 0.876 -25.596 -3.558 1.00 90.50 284 VAL A C 1
ATOM 2042 O O . VAL A 1 284 ? 0.675 -26.766 -3.254 1.00 90.50 284 VAL A O 1
ATOM 2045 N N . CYS A 1 285 ? 2.063 -25.033 -3.332 1.00 87.25 285 CYS A N 1
ATOM 2046 C CA . CYS A 1 285 ? 3.122 -25.703 -2.564 1.00 87.25 285 CYS A CA 1
ATOM 2047 C C . CYS A 1 285 ? 2.926 -25.510 -1.044 1.00 87.25 285 CYS A C 1
ATOM 2049 O O . CYS A 1 285 ? 2.179 -24.620 -0.630 1.00 87.25 285 CYS A O 1
ATOM 2051 N N . ASP A 1 286 ? 3.613 -26.297 -0.195 1.00 83.25 286 ASP A N 1
ATOM 2052 C CA . ASP A 1 286 ? 3.528 -26.167 1.286 1.00 83.25 286 ASP A CA 1
ATOM 2053 C C . ASP A 1 286 ? 3.854 -24.740 1.737 1.00 83.25 286 ASP A C 1
ATOM 2055 O O . ASP A 1 286 ? 3.236 -24.155 2.619 1.00 83.25 286 ASP A O 1
ATOM 2059 N N . ALA A 1 287 ? 4.793 -24.159 1.006 1.00 76.75 287 ALA A N 1
ATOM 2060 C CA . ALA A 1 287 ? 5.247 -22.798 1.092 1.00 76.75 287 ALA A CA 1
ATOM 2061 C C . ALA A 1 287 ? 4.108 -21.756 0.916 1.00 76.75 287 ALA A C 1
ATOM 2063 O O . ALA A 1 287 ? 4.119 -20.719 1.565 1.00 76.75 287 ALA A O 1
ATOM 2064 N N . CYS A 1 288 ? 3.145 -21.989 0.029 1.00 82.50 288 CYS A N 1
ATOM 2065 C CA . CYS A 1 288 ? 2.049 -21.046 -0.245 1.00 82.50 288 CYS A CA 1
ATOM 2066 C C . CYS A 1 288 ? 0.740 -21.427 0.466 1.00 82.50 288 CYS A C 1
ATOM 2068 O O . CYS A 1 288 ? -0.313 -20.862 0.167 1.00 82.50 288 CYS A O 1
ATOM 2070 N N . SER A 1 289 ? 0.784 -22.428 1.346 1.00 87.94 289 SER A N 1
ATOM 2071 C CA . SER A 1 289 ? -0.370 -22.965 2.071 1.00 87.94 289 SER A CA 1
ATOM 2072 C C . SER A 1 289 ? -0.002 -23.282 3.512 1.00 87.94 289 SER A C 1
ATOM 2074 O O . SER A 1 289 ? -0.236 -24.383 4.013 1.00 87.94 289 SER A O 1
ATOM 2076 N N . THR A 1 290 ? 0.630 -22.312 4.168 1.00 80.38 290 THR A N 1
ATOM 2077 C CA . THR A 1 290 ? 1.198 -22.492 5.508 1.00 80.38 290 THR A CA 1
ATOM 2078 C C . THR A 1 290 ? 0.134 -22.549 6.598 1.00 80.38 290 THR A C 1
ATOM 2080 O O . THR A 1 290 ? 0.407 -23.038 7.694 1.00 80.38 290 THR A O 1
ATOM 2083 N N . LYS A 1 291 ? -1.079 -22.077 6.294 1.00 82.25 291 LYS A N 1
ATOM 2084 C CA . LYS A 1 291 ? -2.147 -21.860 7.264 1.00 82.25 291 LYS A CA 1
ATOM 2085 C C . LYS A 1 291 ? -3.338 -22.799 7.052 1.00 82.25 291 LYS A C 1
ATOM 2087 O O . LYS A 1 291 ? -3.520 -23.415 5.997 1.00 82.25 291 LYS A O 1
ATOM 2092 N N . ARG A 1 292 ? -4.168 -22.914 8.090 1.00 84.12 292 ARG A N 1
ATOM 2093 C CA . ARG A 1 292 ? -5.392 -23.722 8.085 1.00 84.12 292 ARG A CA 1
ATOM 2094 C C . ARG A 1 292 ? -6.577 -22.906 8.592 1.00 84.12 292 ARG A C 1
ATOM 2096 O O . ARG A 1 292 ? -6.429 -22.141 9.539 1.00 84.12 292 ARG A O 1
ATOM 2103 N N . ALA A 1 293 ? -7.742 -23.106 7.988 1.00 81.69 293 ALA A N 1
ATOM 2104 C CA . ALA A 1 293 ? -8.986 -22.427 8.351 1.00 81.69 293 ALA A CA 1
ATOM 2105 C C . ALA A 1 293 ? -10.102 -23.446 8.605 1.00 81.69 293 ALA A C 1
ATOM 2107 O O . ALA A 1 293 ? -10.080 -24.548 8.050 1.00 81.69 293 ALA A O 1
ATOM 2108 N N . LEU A 1 294 ? -11.064 -23.100 9.457 1.00 79.31 294 LEU A N 1
ATOM 2109 C CA . LEU A 1 294 ? -12.322 -23.839 9.560 1.00 79.31 294 LEU A CA 1
ATOM 2110 C C . LEU A 1 294 ? -13.240 -23.372 8.430 1.00 79.31 294 LEU A C 1
ATOM 2112 O O . LEU A 1 294 ? -13.379 -22.174 8.239 1.00 79.31 294 LEU A O 1
ATOM 2116 N N . LEU A 1 295 ? -13.826 -24.301 7.674 1.00 78.00 295 LEU A N 1
ATOM 2117 C CA . LEU A 1 295 ? -14.754 -23.992 6.585 1.00 78.00 295 LEU A CA 1
ATOM 2118 C C . LEU A 1 295 ? -16.112 -24.684 6.848 1.00 78.00 295 LEU A C 1
ATOM 2120 O O . LEU A 1 295 ? -16.099 -25.836 7.301 1.00 78.00 295 LEU A O 1
ATOM 2124 N N . PRO A 1 296 ? -17.264 -24.031 6.593 1.00 70.50 296 PRO A N 1
ATOM 2125 C CA . PRO A 1 296 ? -18.601 -24.605 6.802 1.00 70.50 296 PRO A CA 1
ATOM 2126 C C . PRO A 1 296 ? -18.876 -25.812 5.890 1.00 70.50 296 PRO A C 1
ATOM 2128 O O . PRO A 1 296 ? -18.402 -25.853 4.764 1.00 70.50 296 PRO A O 1
ATOM 2131 N N . GLY A 1 297 ? -19.658 -26.802 6.332 1.00 64.31 297 GLY A N 1
ATOM 2132 C CA . GLY A 1 297 ? -20.125 -27.896 5.456 1.00 64.31 297 GLY A CA 1
ATOM 2133 C C . GLY A 1 297 ? -19.157 -29.071 5.227 1.00 64.31 297 GLY A C 1
ATOM 2134 O O . GLY A 1 297 ? -19.507 -30.018 4.526 1.00 64.31 297 GLY A O 1
ATOM 2135 N N . LEU A 1 298 ? -17.973 -29.078 5.848 1.00 63.56 298 LEU A N 1
ATOM 2136 C CA . LEU A 1 298 ? -17.111 -30.267 5.902 1.00 63.56 298 LEU A CA 1
ATOM 2137 C C . LEU A 1 298 ? -17.543 -31.186 7.060 1.00 63.56 298 LEU A C 1
ATOM 2139 O O . LEU A 1 298 ? -17.915 -30.676 8.119 1.00 63.56 298 LEU A O 1
ATOM 2143 N N . PRO A 1 299 ? -17.512 -32.527 6.892 1.00 51.75 299 PRO A N 1
ATOM 2144 C CA . PRO A 1 299 ? -18.112 -33.458 7.841 1.00 51.75 299 PRO A CA 1
ATOM 2145 C C . PRO A 1 299 ? -17.622 -33.207 9.271 1.00 51.75 299 PRO A C 1
ATOM 2147 O O . PRO A 1 299 ? -16.426 -33.254 9.570 1.00 51.75 299 PRO A O 1
ATOM 2150 N N . ALA A 1 300 ? -18.597 -32.949 10.146 1.00 44.59 300 ALA A N 1
ATOM 2151 C CA . ALA A 1 300 ? -18.482 -32.478 11.525 1.00 44.59 300 ALA A CA 1
ATOM 2152 C C . ALA A 1 300 ? -17.720 -33.415 12.486 1.00 44.59 300 ALA A C 1
ATOM 2154 O O . ALA A 1 300 ? -17.622 -33.132 13.675 1.00 44.59 300 ALA A O 1
ATOM 2155 N N . ALA A 1 301 ? -17.129 -34.505 11.995 1.00 45.34 301 ALA A N 1
ATOM 2156 C CA . ALA A 1 301 ? -16.439 -35.493 12.815 1.00 45.34 301 ALA A CA 1
ATOM 2157 C C . ALA A 1 301 ? -15.073 -35.031 13.361 1.00 45.34 301 ALA A C 1
ATOM 2159 O O . ALA A 1 301 ? -14.447 -35.785 14.097 1.00 45.34 301 ALA A O 1
ATOM 2160 N N . SER A 1 302 ? -14.566 -33.833 13.029 1.00 49.81 302 SER A N 1
ATOM 2161 C CA . SER A 1 302 ? -13.240 -33.435 13.540 1.00 49.81 302 SER A CA 1
ATOM 2162 C C . SER A 1 302 ? -13.026 -31.984 13.959 1.00 49.81 302 SER A C 1
ATOM 2164 O O . SER A 1 302 ? -11.985 -31.725 14.564 1.00 49.81 302 SER A O 1
ATOM 2166 N N . GLY A 1 303 ? -13.914 -31.026 13.648 1.00 56.28 303 GLY A N 1
ATOM 2167 C CA . GLY A 1 303 ? -13.646 -29.602 13.938 1.00 56.28 303 GLY A CA 1
ATOM 2168 C C . GLY A 1 303 ? -12.231 -29.167 13.512 1.00 56.28 303 GLY A C 1
ATOM 2169 O O . GLY A 1 303 ? -11.588 -28.343 14.172 1.00 56.28 303 GLY A O 1
ATOM 2170 N N . SER A 1 304 ? -11.684 -29.827 12.482 1.00 65.12 304 SER A N 1
ATOM 2171 C CA . SER A 1 304 ? -10.271 -29.754 12.149 1.00 65.12 304 SER A CA 1
ATOM 2172 C C . SER A 1 304 ? -10.085 -28.741 11.036 1.00 65.12 304 SER A C 1
ATOM 2174 O O . SER A 1 304 ? -10.751 -28.769 10.004 1.00 65.12 304 SER A O 1
ATOM 2176 N N . ALA A 1 305 ? -9.186 -27.793 11.279 1.00 76.25 305 ALA A N 1
ATOM 2177 C CA . ALA A 1 305 ? -8.871 -26.768 10.306 1.00 76.25 305 ALA A CA 1
ATOM 2178 C C . ALA A 1 305 ? -8.261 -27.420 9.053 1.00 76.25 305 ALA A C 1
ATOM 2180 O O . ALA A 1 305 ? -7.325 -28.229 9.144 1.00 76.25 305 ALA A O 1
ATOM 2181 N N . VAL A 1 306 ? -8.784 -27.057 7.886 1.00 83.12 306 VAL A N 1
ATOM 2182 C CA . VAL A 1 306 ? -8.345 -27.563 6.585 1.00 83.12 306 VAL A CA 1
ATOM 2183 C C . VAL A 1 306 ? -7.306 -26.648 5.962 1.00 83.12 306 VAL A C 1
ATOM 2185 O O . VAL A 1 306 ? -7.258 -25.451 6.238 1.00 83.12 306 VAL A O 1
ATOM 2188 N N . ARG A 1 307 ? -6.438 -27.224 5.126 1.00 87.88 307 ARG A N 1
ATOM 2189 C CA . ARG A 1 307 ? -5.391 -26.471 4.433 1.00 87.88 307 ARG A CA 1
ATOM 2190 C C . ARG A 1 307 ? -6.019 -25.487 3.449 1.00 87.88 307 ARG A C 1
ATOM 2192 O O . ARG A 1 307 ? -6.817 -25.871 2.596 1.00 87.88 307 ARG A O 1
ATOM 2199 N N . VAL A 1 308 ? -5.596 -24.236 3.540 1.00 88.19 308 VAL A N 1
ATOM 2200 C CA . VAL A 1 308 ? -5.948 -23.169 2.601 1.00 88.19 308 VAL A CA 1
ATOM 2201 C C . VAL A 1 308 ? -4.666 -22.471 2.153 1.00 88.19 308 VAL A C 1
ATOM 2203 O O . VAL A 1 308 ? -3.652 -22.523 2.849 1.00 88.19 308 VAL A O 1
ATOM 2206 N N . CYS A 1 309 ? -4.665 -21.859 0.969 1.00 86.75 309 CYS A N 1
ATOM 2207 C CA . CYS A 1 309 ? -3.533 -21.030 0.566 1.00 86.75 309 CYS A CA 1
ATOM 2208 C C . CYS A 1 309 ? -3.460 -19.765 1.435 1.00 86.75 309 CYS A C 1
ATOM 2210 O O . CYS A 1 309 ? -4.466 -19.333 2.002 1.00 86.75 309 CYS A O 1
ATOM 2212 N N . ASP A 1 310 ? -2.282 -19.150 1.529 1.00 82.00 310 ASP A N 1
ATOM 2213 C CA . ASP A 1 310 ? -2.094 -17.973 2.388 1.00 82.00 310 ASP A CA 1
ATOM 2214 C C . ASP A 1 310 ? -2.993 -16.798 1.950 1.00 82.00 310 ASP A C 1
ATOM 2216 O O . ASP A 1 310 ? -3.487 -16.053 2.790 1.00 82.00 310 ASP A O 1
ATOM 2220 N N . ALA A 1 311 ? -3.285 -16.682 0.647 1.00 79.44 311 ALA A N 1
ATOM 2221 C CA . ALA A 1 311 ? -4.227 -15.696 0.112 1.00 79.44 311 ALA A CA 1
ATOM 2222 C C . ALA A 1 311 ? -5.671 -15.938 0.589 1.00 79.44 311 ALA A C 1
ATOM 2224 O O . ALA A 1 311 ? -6.340 -15.000 1.012 1.00 79.44 311 ALA A O 1
ATOM 2225 N N . ALA A 1 312 ? -6.133 -17.195 0.571 1.00 83.50 312 ALA A N 1
ATOM 2226 C CA . ALA A 1 312 ? -7.443 -17.582 1.099 1.00 83.50 312 ALA A CA 1
ATOM 2227 C C . ALA A 1 312 ? -7.539 -17.289 2.598 1.00 83.50 312 ALA A C 1
ATOM 2229 O O . ALA A 1 312 ? -8.529 -16.735 3.061 1.00 83.50 312 ALA A O 1
ATOM 2230 N N . TYR A 1 313 ? -6.493 -17.627 3.354 1.00 84.06 313 TYR A N 1
ATOM 2231 C CA . TYR A 1 313 ? -6.451 -17.332 4.781 1.00 84.06 313 TYR A CA 1
ATOM 2232 C C . TYR A 1 313 ? -6.537 -15.830 5.046 1.00 84.06 313 TYR A C 1
ATOM 2234 O O . TYR A 1 313 ? -7.321 -15.410 5.885 1.00 84.06 313 TYR A O 1
ATOM 2242 N N . ASN A 1 314 ? -5.741 -15.020 4.341 1.00 79.81 314 ASN A N 1
ATOM 2243 C CA . ASN A 1 314 ? -5.734 -13.574 4.548 1.00 79.81 314 ASN A CA 1
ATOM 2244 C C . ASN A 1 314 ? -7.090 -12.955 4.183 1.00 79.81 314 ASN A C 1
ATOM 2246 O O . ASN A 1 314 ? -7.563 -12.091 4.906 1.00 79.81 314 ASN A O 1
ATOM 2250 N N . MET A 1 315 ? -7.751 -13.437 3.126 1.00 80.81 315 MET A N 1
ATOM 2251 C CA . MET A 1 315 ? -9.111 -13.007 2.787 1.00 80.81 315 MET A CA 1
ATOM 2252 C C . MET A 1 315 ? -10.101 -13.296 3.924 1.00 80.81 315 MET A C 1
ATOM 2254 O O . MET A 1 315 ? -10.866 -12.416 4.298 1.00 80.81 315 MET A O 1
ATOM 2258 N N . LEU A 1 316 ? -10.064 -14.502 4.499 1.00 81.75 316 LEU A N 1
ATOM 2259 C CA . LEU A 1 316 ? -10.922 -14.861 5.632 1.00 81.75 316 LEU A CA 1
ATOM 2260 C C . LEU A 1 316 ? -10.572 -14.068 6.905 1.00 81.75 316 LEU A C 1
ATOM 2262 O O . LEU A 1 316 ? -11.478 -13.684 7.632 1.00 81.75 316 LEU A O 1
ATOM 2266 N N . ALA A 1 317 ? -9.288 -13.786 7.150 1.00 80.19 317 ALA A N 1
ATOM 2267 C CA . ALA A 1 317 ? -8.839 -12.962 8.276 1.00 80.19 317 ALA A CA 1
ATOM 2268 C C . ALA A 1 317 ? -9.334 -11.514 8.171 1.00 80.19 317 ALA A C 1
ATOM 2270 O O . ALA A 1 317 ? -9.800 -10.957 9.154 1.00 80.19 317 ALA A O 1
ATOM 2271 N N . MET A 1 318 ? -9.295 -10.924 6.972 1.00 76.81 318 MET A N 1
ATOM 2272 C CA . MET A 1 318 ? -9.816 -9.571 6.746 1.00 76.81 318 MET A CA 1
ATOM 2273 C C . MET A 1 318 ? -11.314 -9.480 7.041 1.00 76.81 318 MET A C 1
ATOM 2275 O O . MET A 1 318 ? -11.766 -8.476 7.572 1.00 76.81 318 MET A O 1
ATOM 2279 N N . LEU A 1 319 ? -12.093 -10.523 6.734 1.00 77.56 319 LEU A N 1
ATOM 2280 C CA . LEU A 1 319 ? -13.518 -10.548 7.078 1.00 77.56 319 LEU A CA 1
ATOM 2281 C C . LEU A 1 319 ? -13.756 -10.601 8.593 1.00 77.56 319 LEU A C 1
ATOM 2283 O O . LEU A 1 319 ? -14.761 -10.076 9.058 1.00 77.56 319 LEU A O 1
ATOM 2287 N N . ASP A 1 320 ? -12.865 -11.241 9.351 1.00 76.75 320 ASP A N 1
ATOM 2288 C CA . ASP A 1 320 ? -12.914 -11.277 10.818 1.00 76.75 320 ASP A CA 1
ATOM 2289 C C . ASP A 1 320 ? -12.630 -9.885 11.400 1.00 76.75 320 ASP A C 1
ATOM 2291 O O . ASP A 1 320 ? -13.436 -9.354 12.158 1.00 76.75 320 ASP A O 1
ATOM 2295 N N . GLU A 1 321 ? -11.564 -9.228 10.932 1.00 75.19 321 GLU A N 1
ATOM 2296 C CA . GLU A 1 321 ? -11.217 -7.860 11.345 1.00 75.19 321 GLU A CA 1
ATOM 2297 C C . GLU A 1 321 ? -12.324 -6.849 11.003 1.00 75.19 321 GLU A C 1
ATOM 2299 O O . GLU A 1 321 ? -12.679 -6.008 11.829 1.00 75.19 321 GLU A O 1
ATOM 2304 N N . VAL A 1 322 ? -12.912 -6.938 9.804 1.00 72.81 322 VAL A N 1
ATOM 2305 C CA . VAL A 1 322 ? -14.030 -6.065 9.407 1.00 72.81 322 VAL A CA 1
ATOM 2306 C C . VAL A 1 322 ? -15.251 -6.300 10.296 1.00 72.81 322 VAL A C 1
ATOM 2308 O O . VAL A 1 322 ? -15.873 -5.329 10.718 1.00 72.81 322 VAL A O 1
ATOM 2311 N N . ALA A 1 323 ? -15.572 -7.553 10.637 1.00 76.88 323 ALA A N 1
ATOM 2312 C CA . ALA A 1 323 ? -16.680 -7.849 11.546 1.00 76.88 323 ALA A CA 1
ATOM 2313 C C . ALA A 1 323 ? -16.465 -7.246 12.942 1.00 76.88 323 ALA A C 1
ATOM 2315 O O . ALA A 1 323 ? -17.405 -6.695 13.516 1.00 76.88 323 ALA A O 1
ATOM 2316 N N . GLU A 1 324 ? -15.242 -7.307 13.476 1.00 78.00 324 GLU A N 1
ATOM 2317 C CA . GLU A 1 324 ? -14.918 -6.699 14.772 1.00 78.00 324 GLU A CA 1
ATOM 2318 C C . GLU A 1 324 ? -15.083 -5.172 14.748 1.00 78.00 324 GLU A C 1
ATOM 2320 O O . GLU A 1 324 ? -15.631 -4.592 15.693 1.00 78.00 324 GLU A O 1
ATOM 2325 N N . VAL A 1 325 ? -14.654 -4.516 13.663 1.00 73.06 325 VAL A N 1
ATOM 2326 C CA . VAL A 1 325 ? -14.817 -3.064 13.487 1.00 73.06 325 VAL A CA 1
ATOM 2327 C C . VAL A 1 325 ? -16.293 -2.690 13.353 1.00 73.06 325 VAL A C 1
ATOM 2329 O O . VAL A 1 325 ? -16.746 -1.797 14.068 1.00 73.06 325 VAL A O 1
ATOM 2332 N N . GLU A 1 326 ? -17.064 -3.390 12.515 1.00 76.69 326 GLU A N 1
ATOM 2333 C CA . GLU A 1 326 ? -18.505 -3.143 12.355 1.00 76.69 326 GLU A CA 1
ATOM 2334 C C . GLU A 1 326 ? -19.263 -3.342 13.678 1.00 76.69 326 GLU A C 1
ATOM 2336 O O . GLU A 1 326 ? -20.128 -2.536 14.035 1.00 76.69 326 GLU A O 1
ATOM 2341 N N . GLU A 1 327 ? -18.918 -4.372 14.458 1.00 77.81 327 GLU A N 1
ATOM 2342 C CA . GLU A 1 327 ? -19.522 -4.606 15.771 1.00 77.81 327 GLU A CA 1
ATOM 2343 C C . GLU A 1 327 ? -19.157 -3.497 16.773 1.00 77.81 327 GLU A C 1
ATOM 2345 O O . GLU A 1 327 ? -20.011 -3.037 17.544 1.00 77.81 327 GLU A O 1
ATOM 2350 N N . ALA A 1 328 ? -17.905 -3.034 16.766 1.00 76.31 328 ALA A N 1
ATOM 2351 C CA . ALA A 1 328 ? -17.458 -1.926 17.605 1.00 76.31 328 ALA A CA 1
ATOM 2352 C C . ALA A 1 328 ? -18.153 -0.606 17.229 1.00 76.31 328 ALA A C 1
ATOM 2354 O O . ALA A 1 328 ? -18.609 0.123 18.117 1.00 76.31 328 ALA A O 1
ATOM 2355 N N . GLU A 1 329 ? -18.296 -0.318 15.934 1.00 77.12 329 GLU A N 1
ATOM 2356 C CA . GLU A 1 329 ? -19.019 0.851 15.431 1.00 77.12 329 GLU A CA 1
ATOM 2357 C C . GLU A 1 329 ? -20.507 0.789 15.782 1.00 77.12 329 GLU A C 1
ATOM 2359 O O . GLU A 1 329 ? -21.061 1.781 16.263 1.00 77.12 329 GLU A O 1
ATOM 2364 N N . ALA A 1 330 ? -21.144 -0.377 15.648 1.00 74.56 330 ALA A N 1
ATOM 2365 C CA . ALA A 1 330 ? -22.535 -0.580 16.043 1.00 74.56 330 ALA A CA 1
ATOM 2366 C C . ALA A 1 330 ? -22.740 -0.359 17.553 1.00 74.56 330 ALA A C 1
ATOM 2368 O O . ALA A 1 330 ? -23.688 0.319 17.966 1.00 74.56 330 ALA A O 1
ATOM 2369 N N . LYS A 1 331 ? -21.825 -0.863 18.395 1.00 84.12 331 LYS A N 1
ATOM 2370 C CA . LYS A 1 331 ? -21.836 -0.607 19.847 1.00 84.12 331 LYS A CA 1
ATOM 2371 C C . LYS A 1 331 ? -21.644 0.876 20.161 1.00 84.12 331 LYS A C 1
ATOM 2373 O O . LYS A 1 331 ? -22.364 1.414 21.003 1.00 84.12 331 LYS A O 1
ATOM 2378 N N . ALA A 1 332 ? -20.719 1.550 19.479 1.00 79.50 332 ALA A N 1
ATOM 2379 C CA . ALA A 1 332 ? -20.474 2.978 19.659 1.00 79.50 332 ALA A CA 1
ATOM 2380 C C . ALA A 1 332 ? -21.675 3.832 19.214 1.00 79.50 332 ALA A C 1
ATOM 2382 O O . ALA A 1 332 ? -22.042 4.786 19.904 1.00 79.50 332 ALA A O 1
ATOM 2383 N N . ALA A 1 333 ? -22.318 3.479 18.099 1.00 75.75 333 ALA A N 1
ATOM 2384 C CA . ALA A 1 333 ? -23.532 4.132 17.617 1.00 75.75 333 ALA A CA 1
ATOM 2385 C C . ALA A 1 333 ? -24.682 3.970 18.620 1.00 75.75 333 ALA A C 1
ATOM 2387 O O . ALA A 1 333 ? -25.301 4.967 18.994 1.00 75.75 333 ALA A O 1
ATOM 2388 N N . LYS A 1 334 ? -24.892 2.752 19.138 1.00 86.00 334 LYS A N 1
ATOM 2389 C CA . LYS A 1 334 ? -25.892 2.484 20.180 1.00 86.00 334 LYS A CA 1
ATOM 2390 C C . LYS A 1 334 ? -25.620 3.277 21.463 1.00 86.00 334 LYS A C 1
ATOM 2392 O O . LYS A 1 334 ? -26.521 3.907 22.005 1.00 86.00 334 LYS A O 1
ATOM 2397 N N . ALA A 1 335 ? -24.369 3.331 21.920 1.00 85.81 335 ALA A N 1
ATOM 2398 C CA . ALA A 1 335 ? -24.006 4.121 23.097 1.00 85.81 335 ALA A CA 1
ATOM 2399 C C . ALA A 1 335 ? -24.300 5.623 22.904 1.00 85.81 335 ALA A C 1
ATOM 2401 O O . ALA A 1 335 ? -24.749 6.291 23.836 1.00 85.81 335 ALA A O 1
ATOM 2402 N N . ARG A 1 336 ? -24.100 6.158 21.690 1.00 87.62 336 ARG A N 1
ATOM 2403 C CA . ARG A 1 336 ? -24.449 7.550 21.356 1.00 87.62 336 ARG A CA 1
ATOM 2404 C C . ARG A 1 336 ? -25.959 7.776 21.366 1.00 87.62 336 ARG A C 1
ATOM 2406 O O . ARG A 1 336 ? -26.397 8.782 21.920 1.00 87.62 336 ARG A O 1
ATOM 2413 N N . THR A 1 337 ? -26.752 6.867 20.793 1.00 82.88 337 THR A N 1
ATOM 2414 C CA . THR A 1 337 ? -28.220 6.981 20.823 1.00 82.88 337 THR A CA 1
ATOM 2415 C C . THR A 1 337 ? -28.760 6.876 22.246 1.00 82.88 337 THR A C 1
ATOM 2417 O O . THR A 1 337 ? -29.613 7.676 22.631 1.00 82.88 337 THR A O 1
ATOM 2420 N N . ASP A 1 338 ? -28.208 5.973 23.057 1.00 88.25 338 ASP A N 1
ATOM 2421 C CA . ASP A 1 338 ? -28.605 5.785 24.453 1.00 88.25 338 ASP A CA 1
ATOM 2422 C C . ASP A 1 338 ? -28.273 7.042 25.276 1.00 88.25 338 ASP A C 1
ATOM 2424 O O . ASP A 1 338 ? -29.140 7.555 25.989 1.00 88.25 338 ASP A O 1
ATOM 2428 N N . ALA A 1 339 ? -27.080 7.625 25.091 1.00 86.81 339 ALA A N 1
ATOM 2429 C CA . ALA A 1 339 ? -26.684 8.883 25.729 1.00 86.81 339 ALA A CA 1
ATOM 2430 C C . ALA A 1 339 ? -27.584 10.062 25.318 1.00 86.81 339 ALA A C 1
ATOM 2432 O O . ALA A 1 339 ? -27.993 10.856 26.170 1.00 86.81 339 ALA A O 1
ATOM 2433 N N . LEU A 1 340 ? -27.937 10.162 24.031 1.00 86.88 340 LEU A N 1
ATOM 2434 C CA . LEU A 1 340 ? -28.835 11.207 23.535 1.00 86.88 340 LEU A CA 1
ATOM 2435 C C . LEU A 1 340 ? -30.246 11.047 24.121 1.00 86.88 340 LEU A C 1
ATOM 2437 O O . LEU A 1 340 ? -30.888 12.035 24.487 1.00 86.88 340 LEU A O 1
ATOM 2441 N N . SER A 1 341 ? -30.723 9.804 24.244 1.00 82.44 341 SER A N 1
ATOM 2442 C CA . SER A 1 341 ? -32.036 9.507 24.818 1.00 82.44 341 SER A CA 1
ATOM 2443 C C . SER A 1 341 ? -32.095 9.864 26.310 1.00 82.44 341 SER A C 1
ATOM 2445 O O . SER A 1 341 ? -33.036 10.535 26.740 1.00 82.44 341 SER A O 1
ATOM 2447 N N . ALA A 1 342 ? -31.037 9.557 27.071 1.00 88.44 342 ALA A N 1
ATOM 2448 C CA . ALA A 1 342 ? -30.898 9.950 28.471 1.00 88.44 342 ALA A CA 1
ATOM 2449 C C . ALA A 1 342 ? -30.845 11.479 28.638 1.00 88.44 342 ALA A C 1
ATOM 2451 O O . ALA A 1 342 ? -31.524 12.037 29.505 1.00 88.44 342 ALA A O 1
ATOM 2452 N N . GLN A 1 343 ? -30.102 12.184 27.775 1.00 88.19 343 GLN A N 1
ATOM 2453 C CA . GLN A 1 343 ? -30.047 13.649 27.802 1.00 88.19 343 GLN A CA 1
ATOM 2454 C C . GLN A 1 343 ? -31.427 14.270 27.539 1.00 88.19 343 GLN A C 1
ATOM 2456 O O . GLN A 1 343 ? -31.820 15.218 28.225 1.00 88.19 343 GLN A O 1
ATOM 2461 N N . ARG A 1 344 ? -32.185 13.725 26.579 1.00 87.12 344 ARG A N 1
ATOM 2462 C CA . ARG A 1 344 ? -33.558 14.159 26.290 1.00 87.12 344 ARG A CA 1
ATOM 2463 C C . ARG A 1 344 ? -34.477 13.942 27.494 1.00 87.12 344 ARG A C 1
ATOM 2465 O O . ARG A 1 344 ? -35.198 14.872 27.852 1.00 87.12 344 ARG A O 1
ATOM 2472 N N . GLN A 1 345 ? -34.404 12.782 28.150 1.00 89.25 345 GLN A N 1
ATOM 2473 C CA . GLN A 1 345 ? -35.171 12.484 29.366 1.00 89.25 345 GLN A CA 1
ATOM 2474 C C . GLN A 1 345 ? -34.892 13.521 30.468 1.00 89.25 345 GLN A C 1
ATOM 2476 O O . GLN A 1 345 ? -35.816 14.103 31.030 1.00 89.25 345 GLN A O 1
ATOM 2481 N N . GLN A 1 346 ? -33.617 13.846 30.700 1.00 90.38 346 GLN A N 1
ATOM 2482 C CA . GLN A 1 346 ? -33.212 14.821 31.717 1.00 90.38 346 GLN A CA 1
ATOM 2483 C C . GLN A 1 346 ? -33.666 16.259 31.395 1.00 90.38 346 GLN A C 1
ATOM 2485 O O . GLN A 1 346 ? -33.877 17.083 32.290 1.00 90.38 346 GLN A O 1
ATOM 2490 N N . VAL A 1 347 ? -33.767 16.623 30.113 1.00 88.62 347 VAL A N 1
ATOM 2491 C CA . VAL A 1 347 ? -34.332 17.920 29.709 1.00 88.62 347 VAL A CA 1
ATOM 2492 C C . VAL A 1 347 ? -35.835 17.950 29.974 1.00 88.62 347 VAL A C 1
ATOM 2494 O O . VAL A 1 347 ? -36.306 18.935 30.541 1.00 88.62 347 VAL A O 1
ATOM 2497 N N . VAL A 1 348 ? -36.563 16.887 29.621 1.00 85.12 348 VAL A N 1
ATOM 2498 C CA . VAL A 1 348 ? -38.009 16.773 29.879 1.00 85.12 348 VAL A CA 1
ATOM 2499 C C . VAL A 1 348 ? -38.296 16.893 31.374 1.00 85.12 348 VAL A C 1
ATOM 2501 O O . VAL A 1 348 ? -39.053 17.775 31.770 1.00 85.12 348 VAL A O 1
ATOM 2504 N N . GLU A 1 349 ? -37.599 16.126 32.210 1.00 89.00 349 GLU A N 1
ATOM 2505 C CA . GLU A 1 349 ? -37.801 16.137 33.662 1.00 89.00 349 GLU A CA 1
ATOM 2506 C C . GLU A 1 349 ? -37.521 17.522 34.280 1.00 89.00 349 GLU A C 1
ATOM 2508 O O . GLU A 1 349 ? -38.284 18.023 35.108 1.00 89.00 349 GLU A O 1
ATOM 2513 N N . ARG A 1 350 ? -36.478 18.227 33.814 1.00 89.06 350 ARG A N 1
ATOM 2514 C CA . ARG A 1 350 ? -36.211 19.615 34.241 1.00 89.06 350 ARG A CA 1
ATOM 2515 C C . ARG A 1 350 ? -37.304 20.592 33.818 1.00 89.06 350 ARG A C 1
ATOM 2517 O O . ARG A 1 350 ? -37.560 21.564 34.534 1.00 89.06 350 ARG A O 1
ATOM 2524 N N . LEU A 1 351 ? -37.901 20.402 32.644 1.00 85.25 351 LEU A N 1
ATOM 2525 C CA . LEU A 1 351 ? -38.999 21.248 32.175 1.00 85.25 351 LEU A CA 1
ATOM 2526 C C . LEU A 1 351 ? -40.274 20.986 32.981 1.00 85.25 351 LEU A C 1
ATOM 2528 O O . LEU A 1 351 ? -40.937 21.949 33.364 1.00 85.25 351 LEU A O 1
ATOM 2532 N N . GLU A 1 352 ? -40.564 19.727 33.303 1.00 89.69 352 GLU A N 1
ATOM 2533 C CA . GLU A 1 352 ? -41.686 19.332 34.162 1.00 89.69 352 GLU A CA 1
ATOM 2534 C C . GLU A 1 352 ? -41.544 19.911 35.573 1.00 89.69 352 GLU A C 1
ATOM 2536 O O . GLU A 1 352 ? -42.462 20.572 36.059 1.00 89.69 352 GLU A O 1
ATOM 2541 N N . GLN A 1 353 ? -40.368 19.786 36.195 1.00 88.44 353 GLN A N 1
ATOM 2542 C CA . GLN A 1 353 ? -40.094 20.382 37.509 1.00 88.44 353 GLN A CA 1
ATOM 2543 C C . GLN A 1 353 ? -40.273 21.908 37.499 1.00 88.44 353 GLN A C 1
ATOM 2545 O O . GLN A 1 353 ? -40.876 22.476 38.411 1.00 88.44 353 GLN A O 1
ATOM 2550 N N . LYS A 1 354 ? -39.796 22.591 36.448 1.00 89.88 354 LYS A N 1
ATOM 2551 C CA . LYS A 1 354 ? -39.992 24.043 36.289 1.00 89.88 354 LYS A CA 1
ATOM 2552 C C . LYS A 1 354 ? -41.461 24.414 36.091 1.00 89.88 354 LYS A C 1
ATOM 2554 O O . LYS A 1 354 ? -41.893 25.445 36.608 1.00 89.88 354 LYS A O 1
ATOM 2559 N N . ALA A 1 355 ? -42.215 23.619 35.334 1.00 83.06 355 ALA A N 1
ATOM 2560 C CA . ALA A 1 355 ? -43.643 23.836 35.130 1.00 83.06 355 ALA A CA 1
ATOM 2561 C C . ALA A 1 355 ? -44.416 23.663 36.445 1.00 83.06 355 ALA A C 1
ATOM 2563 O O . ALA A 1 355 ? -45.222 24.529 36.790 1.00 83.06 355 ALA A O 1
ATOM 2564 N N . GLN A 1 356 ? -44.099 22.617 37.212 1.00 85.25 356 GLN A N 1
ATOM 2565 C CA . GLN A 1 356 ? -44.704 22.353 38.514 1.00 85.25 356 GLN A CA 1
ATOM 2566 C C . GLN A 1 356 ? -44.399 23.472 39.517 1.00 85.25 356 GLN A C 1
ATOM 2568 O O . GLN A 1 356 ? -45.317 24.011 40.131 1.00 85.25 356 GLN A O 1
ATOM 2573 N N . ALA A 1 357 ? -43.139 23.911 39.610 1.00 86.31 357 ALA A N 1
ATOM 2574 C CA . ALA A 1 357 ? -42.747 25.013 40.489 1.00 86.31 357 ALA A CA 1
ATOM 2575 C C . ALA A 1 357 ? -43.493 26.319 40.159 1.00 86.31 357 ALA A C 1
ATOM 2577 O O . ALA A 1 357 ? -43.983 26.996 41.063 1.00 86.31 357 ALA A O 1
ATOM 2578 N N . LYS A 1 358 ? -43.643 26.649 38.867 1.00 88.88 358 LYS A N 1
ATOM 2579 C CA . LYS A 1 358 ? -44.432 27.813 38.429 1.00 88.88 358 LYS A CA 1
ATOM 2580 C C . LYS A 1 358 ? -45.918 27.673 38.761 1.00 88.88 358 LYS A C 1
ATOM 2582 O O . LYS A 1 358 ? -46.553 28.661 39.129 1.00 88.88 358 LYS A O 1
ATOM 2587 N N . ALA A 1 359 ? -46.486 26.476 38.619 1.00 81.44 359 ALA A N 1
ATOM 2588 C CA . ALA A 1 359 ? -47.879 26.215 38.973 1.00 81.44 359 ALA A CA 1
ATOM 2589 C C . ALA A 1 359 ? -48.114 26.378 40.485 1.00 81.44 359 ALA A C 1
ATOM 2591 O O . ALA A 1 359 ? -49.083 27.025 40.890 1.00 81.44 359 ALA A O 1
ATOM 2592 N N . ASP A 1 360 ? -47.200 25.869 41.314 1.00 82.19 360 ASP A N 1
ATOM 2593 C CA . ASP A 1 360 ? -47.262 25.988 42.773 1.00 82.19 360 ASP A CA 1
ATOM 2594 C C . ASP A 1 360 ? -47.072 27.436 43.246 1.00 82.19 360 ASP A C 1
ATOM 2596 O O . ASP A 1 360 ? -47.792 27.895 44.137 1.00 82.19 360 ASP A O 1
ATOM 2600 N N . GLU A 1 361 ? -46.157 28.186 42.626 1.00 87.56 361 GLU A N 1
ATOM 2601 C CA . GLU A 1 361 ? -45.982 29.621 42.875 1.00 87.56 361 GLU A CA 1
ATOM 2602 C C . GLU A 1 361 ? -47.263 30.400 42.554 1.00 87.56 361 GLU A C 1
ATOM 2604 O O . GLU A 1 361 ? -47.767 31.141 43.403 1.00 87.56 361 GLU A O 1
ATOM 2609 N N . LYS A 1 362 ? -47.853 30.166 41.374 1.00 86.19 362 LYS A N 1
ATOM 2610 C CA . LYS A 1 362 ? -49.117 30.797 40.973 1.00 86.19 362 LYS A CA 1
ATOM 2611 C C . LYS A 1 362 ? -50.259 30.433 41.927 1.00 86.19 362 LYS A C 1
ATOM 2613 O O . LYS A 1 362 ? -51.057 31.293 42.295 1.00 86.19 362 LYS A O 1
ATOM 2618 N N . ARG A 1 363 ? -50.324 29.179 42.390 1.00 78.94 363 ARG A N 1
ATOM 2619 C CA . ARG A 1 363 ? -51.308 28.735 43.391 1.00 78.94 363 ARG A CA 1
ATOM 2620 C C . ARG A 1 363 ? -51.123 29.453 44.731 1.00 78.94 363 ARG A C 1
ATOM 2622 O O . ARG A 1 363 ? -52.117 29.840 45.345 1.00 78.94 363 ARG A O 1
ATOM 2629 N N . ARG A 1 364 ? -49.881 29.656 45.187 1.00 81.00 364 ARG A N 1
ATOM 2630 C CA . ARG A 1 364 ? -49.580 30.425 46.411 1.00 81.00 364 ARG A CA 1
ATOM 2631 C C . ARG A 1 364 ? -49.983 31.894 46.279 1.00 81.00 364 ARG A C 1
ATOM 2633 O O . ARG A 1 364 ? -50.577 32.419 47.217 1.00 81.00 364 ARG A O 1
ATOM 2640 N N . GLN A 1 365 ? -49.716 32.524 45.133 1.00 78.69 365 GLN A N 1
ATOM 2641 C CA . GLN A 1 365 ? -50.128 33.906 44.852 1.00 78.69 365 GLN A CA 1
ATOM 2642 C C . GLN A 1 365 ? -51.655 34.061 44.921 1.00 78.69 365 GLN A C 1
ATOM 2644 O O . GLN A 1 365 ? -52.148 34.887 45.686 1.00 78.69 365 GLN A O 1
ATOM 2649 N N . LEU A 1 366 ? -52.408 33.184 44.246 1.00 75.25 366 LEU A N 1
ATOM 2650 C CA . LEU A 1 366 ? -53.879 33.197 44.281 1.00 75.25 366 LEU A CA 1
ATOM 2651 C C . LEU A 1 366 ? -54.446 32.999 45.700 1.00 75.25 366 LEU A C 1
ATOM 2653 O O . LEU A 1 366 ? -55.422 33.643 46.084 1.00 75.25 366 LEU A O 1
ATOM 2657 N N . LEU A 1 367 ? -53.835 32.123 46.507 1.00 76.00 367 LEU A N 1
ATOM 2658 C CA . LEU A 1 367 ? -54.237 31.916 47.905 1.00 76.00 367 LEU A CA 1
ATOM 2659 C C . LEU A 1 367 ? -53.925 33.124 48.805 1.00 76.00 367 LEU A C 1
ATOM 2661 O O . LEU A 1 367 ? -54.644 33.344 49.781 1.00 76.00 367 LEU A O 1
ATOM 2665 N N . ALA A 1 368 ? -52.869 33.886 48.510 1.00 72.38 368 ALA A N 1
ATOM 2666 C CA . ALA A 1 368 ? -52.531 35.112 49.230 1.00 72.38 368 ALA A CA 1
ATOM 2667 C C . ALA A 1 368 ? -53.505 36.251 48.885 1.00 72.38 368 ALA A C 1
ATOM 2669 O O . ALA A 1 368 ? -54.003 36.925 49.787 1.00 72.38 368 ALA A O 1
ATOM 2670 N N . GLU A 1 369 ? -53.855 36.401 47.607 1.00 67.38 369 GLU A N 1
ATOM 2671 C CA . GLU A 1 369 ? -54.848 37.375 47.132 1.00 67.38 369 GLU A CA 1
ATOM 2672 C C . GLU A 1 369 ? -56.253 37.083 47.692 1.00 67.38 369 GLU A C 1
ATOM 2674 O O . GLU A 1 369 ? -56.965 37.997 48.112 1.00 67.38 369 GLU A O 1
ATOM 2679 N N . GLY A 1 370 ? -56.629 35.803 47.809 1.00 58.34 370 GLY A N 1
ATOM 2680 C CA . GLY A 1 370 ? -57.904 35.381 48.401 1.00 58.34 370 GLY A CA 1
ATOM 2681 C C . GLY A 1 370 ? -58.061 35.685 49.900 1.00 58.34 370 GLY A C 1
ATOM 2682 O O . GLY A 1 370 ? -59.189 35.784 50.381 1.00 58.34 370 GLY A O 1
ATOM 2683 N N . ARG A 1 371 ? -56.966 35.884 50.652 1.00 55.31 371 ARG A N 1
ATOM 2684 C CA . ARG A 1 371 ? -57.017 36.267 52.081 1.00 55.31 371 ARG A CA 1
ATOM 2685 C C . ARG A 1 371 ? -57.206 37.774 52.306 1.00 55.31 371 ARG A C 1
ATOM 2687 O O . ARG A 1 371 ? -57.458 38.172 53.440 1.00 55.31 371 ARG A O 1
ATOM 2694 N N . GLY A 1 372 ? -57.127 38.598 51.256 1.00 47.59 372 GLY A N 1
ATOM 2695 C CA . GLY A 1 372 ? -57.347 40.050 51.320 1.00 47.59 372 GLY A CA 1
ATOM 2696 C C . GLY A 1 372 ? -58.797 40.506 51.090 1.00 47.59 372 GLY A C 1
ATOM 2697 O O . GLY A 1 372 ? -59.109 41.675 51.301 1.00 47.59 372 GLY A O 1
ATOM 2698 N N . ALA A 1 373 ? -59.706 39.615 50.679 1.00 47.00 373 ALA A N 1
ATOM 2699 C CA . ALA A 1 373 ? -61.091 39.967 50.354 1.00 47.00 373 ALA A CA 1
ATOM 2700 C C . ALA A 1 373 ? -62.042 39.810 51.558 1.00 47.00 373 ALA A C 1
ATOM 2702 O O . ALA A 1 373 ? -62.896 38.924 51.605 1.00 47.00 373 ALA A O 1
ATOM 2703 N N . GLY A 1 374 ? -61.912 40.704 52.540 1.00 41.69 374 GLY A N 1
ATOM 2704 C CA . GLY A 1 374 ? -62.919 40.911 53.582 1.00 41.69 374 GLY A CA 1
ATOM 2705 C C . GLY A 1 374 ? -64.108 41.742 53.074 1.00 41.69 374 GLY A C 1
ATOM 2706 O O . GLY A 1 374 ? -63.947 42.928 52.826 1.00 41.69 374 GLY A O 1
ATOM 2707 N N . ARG A 1 375 ? -65.275 41.082 52.960 1.00 47.38 375 ARG A N 1
ATOM 2708 C CA . ARG A 1 375 ? -66.689 41.537 52.823 1.00 47.38 375 ARG A CA 1
ATOM 2709 C C . ARG A 1 375 ? -67.077 42.621 51.779 1.00 47.38 375 ARG A C 1
ATOM 2711 O O . ARG A 1 375 ? -66.479 43.689 51.729 1.00 47.38 375 ARG A O 1
ATOM 2718 N N . PRO A 1 376 ? -68.154 42.408 50.985 1.00 51.56 376 PRO A N 1
ATOM 2719 C CA . PRO A 1 376 ? -68.547 43.328 49.920 1.00 51.56 376 PRO A CA 1
ATOM 2720 C C . PRO A 1 376 ? -69.509 44.421 50.415 1.00 51.56 376 PRO A C 1
ATOM 2722 O O . PRO A 1 376 ? -70.448 44.136 51.158 1.00 51.56 376 PRO A O 1
ATOM 2725 N N . SER A 1 377 ? -69.339 45.647 49.915 1.00 39.72 377 SER A N 1
ATOM 2726 C CA . SER A 1 377 ? -70.438 46.604 49.770 1.00 39.72 377 SER A CA 1
ATOM 2727 C C . SER A 1 377 ? -70.717 46.868 48.286 1.00 39.72 377 SER A C 1
ATOM 2729 O O . SER A 1 377 ? -69.845 46.831 47.418 1.00 39.72 377 SER A O 1
ATOM 2731 N N . THR A 1 378 ? -72.010 46.992 48.040 1.00 49.25 378 THR A N 1
ATOM 2732 C CA . THR A 1 378 ? -72.800 46.935 46.810 1.00 49.25 378 THR A CA 1
ATOM 2733 C C . THR A 1 378 ? -72.411 47.905 45.690 1.00 49.25 378 THR A C 1
ATOM 2735 O O . THR A 1 378 ? -72.096 49.060 45.950 1.00 49.25 378 THR A O 1
ATOM 2738 N N . GLY A 1 379 ? -72.622 47.466 44.438 1.00 46.75 379 GLY A N 1
ATOM 2739 C CA . GLY A 1 379 ? -73.166 48.360 43.404 1.00 46.75 379 GLY A CA 1
ATOM 2740 C C . GLY A 1 379 ? -72.230 48.886 42.310 1.00 46.75 379 GLY A C 1
ATOM 2741 O O . GLY A 1 379 ? -72.359 50.043 41.957 1.00 46.75 379 GLY A O 1
ATOM 2742 N N . SER A 1 380 ? -71.300 48.084 41.776 1.00 49.44 380 SER A N 1
ATOM 2743 C CA . SER A 1 380 ? -70.652 48.319 40.451 1.00 49.44 380 SER A CA 1
ATOM 2744 C C . SER A 1 380 ? -69.730 47.151 40.042 1.00 49.44 380 SER A C 1
ATOM 2746 O O . SER A 1 380 ? -69.475 46.895 38.871 1.00 49.44 380 SER A O 1
ATOM 2748 N N . ARG A 1 381 ? -69.272 46.353 41.018 1.00 48.91 381 ARG A N 1
ATOM 2749 C CA . ARG A 1 381 ? -68.240 45.316 40.829 1.00 48.91 381 ARG A CA 1
ATOM 2750 C C . ARG A 1 381 ? -68.636 44.082 40.011 1.00 48.91 381 ARG A C 1
ATOM 2752 O O . ARG A 1 381 ? -67.739 43.396 39.540 1.00 48.91 381 ARG A O 1
ATOM 2759 N N . HIS A 1 382 ? -69.920 43.773 39.808 1.00 49.16 382 HIS A N 1
ATOM 2760 C CA . HIS A 1 382 ? -70.309 42.556 39.070 1.00 49.16 382 HIS A CA 1
ATOM 2761 C C . HIS A 1 382 ? -70.001 42.632 37.565 1.00 49.16 382 HIS A C 1
ATOM 2763 O O . HIS A 1 382 ? -69.664 41.616 36.952 1.00 49.16 382 HIS A O 1
ATOM 2769 N N . THR A 1 383 ? -70.054 43.819 36.958 1.00 51.84 383 THR A N 1
ATOM 2770 C CA . THR A 1 383 ? -69.698 44.012 35.543 1.00 51.84 383 THR A CA 1
ATOM 2771 C C . THR A 1 383 ? -68.183 44.058 35.347 1.00 51.84 383 THR A C 1
ATOM 2773 O O . THR A 1 383 ? -67.685 43.499 34.375 1.00 51.84 383 THR A O 1
ATOM 2776 N N . GLU A 1 384 ? -67.428 44.631 36.286 1.00 50.25 384 GLU A N 1
ATOM 2777 C CA . GLU A 1 384 ? -65.958 44.649 36.235 1.00 50.25 384 GLU A CA 1
ATOM 2778 C C . GLU A 1 38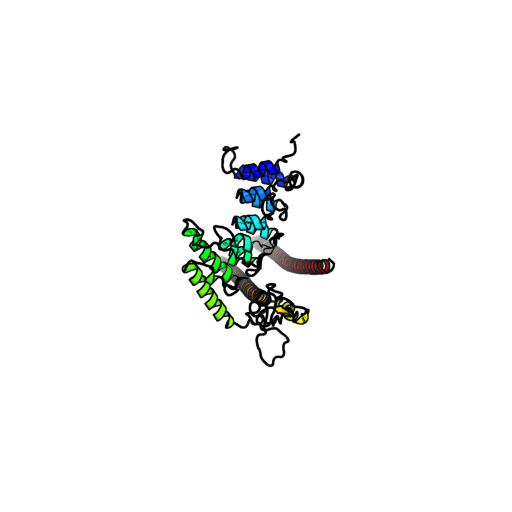4 ? -65.323 43.300 36.600 1.00 50.25 384 GLU A C 1
ATOM 2780 O O . GLU A 1 384 ? -64.408 42.863 35.907 1.00 50.25 384 GLU A O 1
ATOM 2785 N N . GLN A 1 385 ? -65.832 42.581 37.610 1.00 51.66 385 GLN A N 1
ATOM 2786 C CA . GLN A 1 385 ? -65.350 41.232 37.940 1.00 51.66 385 GLN A CA 1
ATOM 2787 C C . GLN A 1 385 ? -65.724 40.203 36.870 1.00 51.66 385 GLN A C 1
ATOM 2789 O O . GLN A 1 385 ? -64.907 39.333 36.580 1.00 51.66 385 GLN A O 1
ATOM 2794 N N . SER A 1 386 ? -66.902 40.299 36.236 1.00 55.84 386 SER A N 1
ATOM 2795 C CA . SER A 1 386 ? -67.225 39.412 35.105 1.00 55.84 386 SER A CA 1
ATOM 2796 C C . SER A 1 386 ? -66.431 39.761 33.844 1.00 55.84 386 SER A C 1
ATOM 2798 O O . SER A 1 386 ? -65.999 38.845 33.149 1.00 55.84 386 SER A O 1
ATOM 2800 N N . ARG A 1 387 ? -66.128 41.043 33.582 1.00 58.84 387 ARG A N 1
ATOM 2801 C CA . ARG A 1 387 ? -65.201 41.444 32.505 1.00 58.84 387 ARG A CA 1
ATOM 2802 C C . ARG A 1 387 ? -63.769 40.985 32.770 1.00 58.84 387 ARG A C 1
ATOM 2804 O O . ARG A 1 387 ? -63.134 40.483 31.852 1.00 58.84 387 ARG A O 1
ATOM 2811 N N . ALA A 1 388 ? -63.276 41.091 34.004 1.00 55.78 388 ALA A N 1
ATOM 2812 C CA . ALA A 1 388 ? -61.948 40.606 34.379 1.00 55.78 388 ALA A CA 1
ATOM 2813 C C . ALA A 1 388 ? -61.857 39.071 34.309 1.00 55.78 388 ALA A C 1
ATOM 2815 O O . ALA A 1 388 ? -60.886 38.541 33.773 1.00 55.78 388 ALA A O 1
ATOM 2816 N N . ALA A 1 389 ? -62.888 38.351 34.765 1.00 55.41 389 ALA A N 1
ATOM 2817 C CA . ALA A 1 389 ? -62.972 36.897 34.631 1.00 55.41 389 ALA A CA 1
ATOM 2818 C C . ALA A 1 389 ? -63.080 36.460 33.159 1.00 55.41 389 ALA A C 1
ATOM 2820 O O . ALA A 1 389 ? -62.419 35.508 32.754 1.00 55.41 389 ALA A O 1
ATOM 2821 N N . SER A 1 390 ? -63.845 37.187 32.338 1.00 61.62 390 SER A N 1
ATOM 2822 C CA . SER A 1 390 ? -63.947 36.959 30.892 1.00 61.62 390 SER A CA 1
ATOM 2823 C C . SER A 1 390 ? -62.631 37.248 30.165 1.00 61.62 390 SER A C 1
ATOM 2825 O O . SER A 1 390 ? -62.258 36.493 29.272 1.00 61.62 390 SER A O 1
ATOM 2827 N N . ALA A 1 391 ? -61.907 38.305 30.541 1.00 61.50 391 ALA A N 1
ATOM 2828 C CA . ALA A 1 391 ? -60.603 38.637 29.968 1.00 61.50 391 ALA A CA 1
ATOM 2829 C C . ALA A 1 391 ? -59.534 37.607 30.367 1.00 61.50 391 ALA A C 1
ATOM 2831 O O . ALA A 1 391 ? -58.744 37.178 29.526 1.00 61.50 391 ALA A O 1
ATOM 2832 N N . ALA A 1 392 ? -59.550 37.139 31.619 1.00 55.00 392 ALA A N 1
ATOM 2833 C CA . ALA A 1 392 ? -58.678 36.063 32.084 1.00 55.00 392 ALA A CA 1
ATOM 2834 C C . ALA A 1 392 ? -58.999 34.721 31.399 1.00 55.00 392 ALA A C 1
ATOM 2836 O O . ALA A 1 392 ? -58.078 33.996 31.023 1.00 55.00 392 ALA A O 1
ATOM 2837 N N . ALA A 1 393 ? -60.280 34.408 31.179 1.00 60.34 393 ALA A N 1
ATOM 2838 C CA . ALA A 1 393 ? -60.704 33.229 30.426 1.00 60.34 393 ALA A CA 1
ATOM 2839 C C . ALA A 1 393 ? -60.298 33.314 28.943 1.00 60.34 393 ALA A C 1
ATOM 2841 O O . ALA A 1 393 ? -59.809 32.329 28.395 1.00 60.34 393 ALA A O 1
ATOM 2842 N N . SER A 1 394 ? -60.415 34.493 28.318 1.00 64.69 394 SER A N 1
ATOM 2843 C CA . SER A 1 394 ? -59.953 34.733 26.941 1.00 64.69 394 SER A CA 1
ATOM 2844 C C . SER A 1 394 ? -58.439 34.563 26.822 1.00 64.69 394 SER A C 1
ATOM 2846 O O . SER A 1 394 ? -57.967 33.829 25.959 1.00 64.69 394 SER A O 1
ATOM 2848 N N . SER A 1 395 ? -57.671 35.148 27.747 1.00 64.12 395 SER A N 1
ATOM 2849 C CA . SER A 1 395 ? -56.210 35.016 27.779 1.00 64.12 395 SER A CA 1
ATOM 2850 C C . SER A 1 395 ? -55.758 33.570 28.032 1.00 64.12 395 SER A C 1
ATOM 2852 O O . SER A 1 395 ? -54.806 33.095 27.411 1.00 64.12 395 SER A O 1
ATOM 2854 N N . ALA A 1 396 ? -56.461 32.828 28.895 1.00 57.22 396 ALA A N 1
ATOM 2855 C CA . ALA A 1 396 ? -56.202 31.406 29.112 1.00 57.22 396 ALA A CA 1
ATOM 2856 C C . ALA A 1 396 ? -56.538 30.561 27.870 1.00 57.22 396 ALA A C 1
ATOM 2858 O O . ALA A 1 396 ? -55.784 29.647 27.532 1.00 57.22 396 ALA A O 1
ATOM 2859 N N . SER A 1 397 ? -57.627 30.884 27.167 1.00 65.25 397 SER A N 1
ATOM 2860 C CA . SER A 1 397 ? -58.015 30.226 25.916 1.00 65.25 397 SER A CA 1
ATOM 2861 C C . SER A 1 397 ? -57.000 30.486 24.799 1.00 65.25 397 SER A C 1
ATOM 2863 O O . SER A 1 397 ? -56.604 29.553 24.104 1.00 65.25 397 SER A O 1
ATOM 2865 N N . GLU A 1 398 ? -56.512 31.720 24.658 1.00 71.19 398 GLU A N 1
ATOM 2866 C CA . GLU A 1 398 ? -55.450 32.078 23.707 1.00 71.19 398 GLU A CA 1
ATOM 2867 C C . GLU A 1 398 ? -54.126 31.376 24.035 1.00 71.19 398 GLU A C 1
ATOM 2869 O O . GLU A 1 398 ? -53.457 30.855 23.140 1.00 71.19 398 GLU A O 1
ATOM 2874 N N . ALA A 1 399 ? -53.764 31.286 25.319 1.00 60.03 399 ALA A N 1
ATOM 2875 C CA . ALA A 1 399 ? -52.576 30.556 25.754 1.00 60.03 399 ALA A CA 1
ATOM 2876 C C . ALA A 1 399 ? -52.686 29.045 25.475 1.00 60.03 399 ALA A C 1
ATOM 2878 O O . ALA A 1 399 ? -51.706 28.427 25.049 1.00 60.03 399 ALA A O 1
ATOM 2879 N N . MET A 1 400 ? -53.868 28.446 25.665 1.00 61.56 400 MET A N 1
ATOM 2880 C CA . MET A 1 400 ? -54.113 27.041 25.320 1.00 61.56 400 MET A CA 1
ATOM 2881 C C . MET A 1 400 ? -54.111 26.808 23.807 1.00 61.56 400 MET A C 1
ATOM 2883 O O . MET A 1 400 ? -53.512 25.833 23.357 1.00 61.56 400 MET A O 1
ATOM 2887 N N . ALA A 1 401 ? -54.670 27.723 23.011 1.00 69.94 401 ALA A N 1
ATOM 2888 C CA . ALA A 1 401 ? -54.596 27.659 21.551 1.00 69.94 401 ALA A CA 1
ATOM 2889 C C . ALA A 1 401 ? -53.141 27.751 21.051 1.00 69.94 401 ALA A C 1
ATOM 2891 O O . ALA A 1 401 ? -52.728 26.974 20.190 1.00 69.94 401 ALA A O 1
ATOM 2892 N N . ALA A 1 402 ? -52.325 28.630 21.643 1.00 66.56 402 ALA A N 1
ATOM 2893 C CA . ALA A 1 402 ? -50.905 28.752 21.311 1.00 66.56 402 ALA A CA 1
ATOM 2894 C C . ALA A 1 402 ? -50.087 27.503 21.700 1.00 66.56 402 ALA A C 1
ATOM 2896 O O . ALA A 1 402 ? -49.159 27.119 20.981 1.00 66.56 402 ALA A O 1
ATOM 2897 N N . LEU A 1 403 ? -50.422 26.848 22.819 1.00 62.19 403 LEU A N 1
ATOM 2898 C CA . LEU A 1 403 ? -49.818 25.571 23.216 1.00 62.19 403 LEU A CA 1
ATOM 2899 C C . LEU A 1 403 ? -50.243 24.427 22.292 1.00 62.19 403 LEU A C 1
ATOM 2901 O O . LEU A 1 403 ? -49.385 23.647 21.881 1.00 62.19 403 LEU A O 1
ATOM 2905 N N . HIS A 1 404 ? -51.518 24.366 21.905 1.00 70.00 404 HIS A N 1
ATOM 2906 C CA . HIS A 1 404 ? -52.025 23.375 20.954 1.00 70.00 404 HIS A CA 1
ATOM 2907 C C . HIS A 1 404 ? -51.338 23.512 19.590 1.00 70.00 404 HIS A C 1
ATOM 2909 O O . HIS A 1 404 ? -50.817 22.537 19.055 1.00 70.00 404 HIS A O 1
ATOM 2915 N N . GLN A 1 405 ? -51.208 24.742 19.083 1.00 73.69 405 GLN A N 1
ATOM 2916 C CA . GLN A 1 405 ? -50.527 25.022 17.816 1.00 73.69 405 GLN A CA 1
ATOM 2917 C C . GLN A 1 405 ? -49.028 24.665 17.863 1.00 73.69 405 GLN A C 1
ATOM 2919 O O . GLN A 1 405 ? -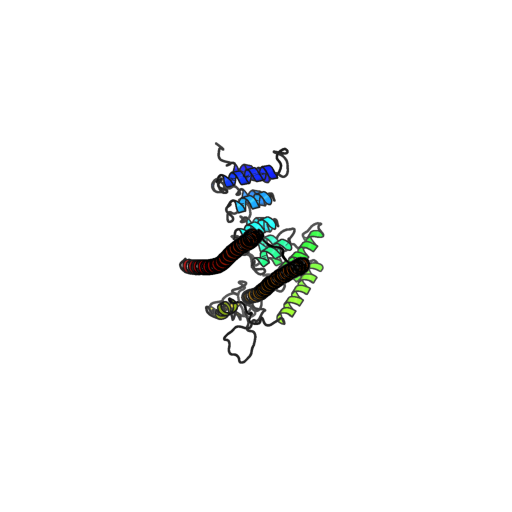48.437 24.253 16.862 1.00 73.69 405 GLN A O 1
ATOM 2924 N N . ARG A 1 406 ? -48.382 24.806 19.031 1.00 71.62 406 ARG A N 1
ATOM 2925 C CA . ARG A 1 406 ? -47.007 24.322 19.249 1.00 71.62 406 ARG A CA 1
ATOM 2926 C C . ARG A 1 406 ? -46.938 22.794 19.319 1.00 71.62 406 ARG A C 1
ATOM 2928 O O . ARG A 1 406 ? -45.992 22.231 18.774 1.00 71.62 406 ARG A O 1
ATOM 2935 N N . GLY A 1 407 ? -47.923 22.143 19.935 1.00 70.56 407 GLY A N 1
ATOM 2936 C CA . GLY A 1 407 ? -48.058 20.685 19.969 1.00 70.56 407 GLY A CA 1
ATOM 2937 C C . GLY A 1 407 ? -48.216 20.083 18.572 1.00 70.56 407 GLY A C 1
ATOM 2938 O O . GLY A 1 407 ? -47.476 19.171 18.216 1.00 70.56 407 GLY A O 1
ATOM 2939 N N . GLU A 1 408 ? -49.079 20.660 17.736 1.00 72.38 408 GLU A N 1
ATOM 2940 C CA . GLU A 1 408 ? -49.262 20.246 16.336 1.00 72.38 408 GLU A CA 1
ATOM 2941 C C . GLU A 1 408 ? -47.994 20.440 15.498 1.00 72.38 408 GLU A C 1
ATOM 2943 O O . GLU A 1 408 ? -47.631 19.573 14.704 1.00 72.38 408 GLU A O 1
ATOM 2948 N N . LYS A 1 409 ? -47.267 21.550 15.696 1.00 72.38 409 LYS A N 1
ATOM 2949 C CA . LYS A 1 409 ? -45.971 21.759 15.031 1.00 72.38 409 LYS A CA 1
ATOM 2950 C C . LYS A 1 409 ? -44.938 20.708 15.439 1.00 72.38 409 LYS A C 1
ATOM 2952 O O . LYS A 1 409 ? -44.178 20.268 14.581 1.00 72.38 409 LYS A O 1
ATOM 2957 N N . LEU A 1 410 ? -44.907 20.307 16.712 1.00 62.69 410 LEU A N 1
ATOM 2958 C CA . LEU A 1 410 ? -44.012 19.253 17.202 1.00 62.69 410 LEU A CA 1
ATOM 2959 C C . LEU A 1 410 ? -44.404 17.867 16.675 1.00 62.69 410 LEU A C 1
ATOM 2961 O O . LEU A 1 410 ? -43.516 17.112 16.291 1.00 62.69 410 LEU A O 1
ATOM 2965 N N . ALA A 1 411 ? -45.700 17.560 16.596 1.00 63.62 411 ALA A N 1
ATOM 2966 C CA . ALA A 1 411 ? -46.193 16.325 15.985 1.00 63.62 411 ALA A CA 1
ATOM 2967 C C . ALA A 1 411 ? -45.794 16.241 14.501 1.00 63.62 411 ALA A C 1
ATOM 2969 O O . ALA A 1 411 ? -45.165 15.274 14.089 1.00 63.62 411 ALA A O 1
ATOM 2970 N N . ASN A 1 412 ? -46.004 17.318 13.739 1.00 76.44 412 ASN A N 1
ATOM 2971 C CA . ASN A 1 412 ? -45.620 17.395 12.325 1.00 76.44 412 ASN A CA 1
ATOM 2972 C C . ASN A 1 412 ? -44.089 17.297 12.122 1.00 76.44 412 ASN A C 1
ATOM 2974 O O . ASN A 1 412 ? -43.606 16.725 11.149 1.00 76.44 412 ASN A O 1
ATOM 2978 N N . LEU A 1 413 ? -43.292 17.823 13.059 1.00 65.56 413 LEU A N 1
ATOM 2979 C CA . LEU A 1 413 ? -41.837 17.628 13.068 1.00 65.56 413 LEU A CA 1
ATOM 2980 C C . LEU A 1 413 ? -41.449 16.169 13.337 1.00 65.56 413 LEU A C 1
ATOM 2982 O O . LEU A 1 413 ? -40.527 15.669 12.698 1.00 65.56 413 LEU A O 1
ATOM 2986 N N . ASN A 1 414 ? -42.147 15.483 14.242 1.00 67.81 414 ASN A N 1
ATOM 2987 C CA . ASN A 1 414 ? -41.914 14.069 14.525 1.00 67.81 414 ASN A CA 1
ATOM 2988 C C . ASN A 1 414 ? -42.287 13.178 13.326 1.00 67.81 414 ASN A C 1
ATOM 2990 O O . ASN A 1 414 ? -41.521 12.283 12.976 1.00 67.81 414 ASN A O 1
ATOM 2994 N N . ASP A 1 415 ? -43.389 13.487 12.639 1.00 72.00 415 ASP A N 1
ATOM 2995 C CA . ASP A 1 415 ? -43.805 12.793 11.414 1.00 72.00 415 ASP A CA 1
ATOM 2996 C C . ASP A 1 415 ? -42.791 13.001 10.278 1.00 72.00 415 ASP A C 1
ATOM 2998 O O . ASP A 1 415 ? -42.447 12.062 9.564 1.00 72.00 415 ASP A O 1
ATOM 3002 N N . LYS A 1 416 ? -42.217 14.207 10.153 1.00 70.50 416 LYS A N 1
ATOM 3003 C CA . LYS A 1 416 ? -41.125 14.474 9.199 1.00 70.50 416 LYS A CA 1
ATOM 3004 C C . LYS A 1 416 ? -39.839 13.721 9.529 1.00 70.50 416 LYS A C 1
ATOM 3006 O O . LYS A 1 416 ? -39.137 13.306 8.614 1.00 70.50 416 LYS A O 1
ATOM 3011 N N . VAL A 1 417 ? -39.515 13.542 10.810 1.00 72.75 417 VAL A N 1
ATOM 3012 C CA . VAL A 1 417 ? -38.360 12.727 11.225 1.00 72.75 417 VAL A CA 1
ATOM 3013 C C . VAL A 1 417 ? -38.597 11.250 10.902 1.00 72.75 417 VAL A C 1
ATOM 3015 O O . VAL A 1 417 ? -37.680 10.592 10.417 1.00 72.75 417 VAL A O 1
ATOM 3018 N N . ALA A 1 418 ? -39.818 10.745 11.096 1.00 69.62 418 ALA A N 1
ATOM 3019 C CA . ALA A 1 418 ? -40.186 9.391 10.682 1.00 69.62 418 ALA A CA 1
ATOM 3020 C C . ALA A 1 418 ? -40.108 9.219 9.154 1.00 69.62 418 ALA A C 1
ATOM 3022 O O . ALA A 1 418 ? -39.540 8.237 8.678 1.00 69.62 418 ALA A O 1
ATOM 3023 N N . GLN A 1 419 ? -40.581 10.209 8.388 1.00 71.69 419 GLN A N 1
ATOM 3024 C CA . GLN A 1 419 ? -40.483 10.213 6.926 1.00 71.69 419 GLN A CA 1
ATOM 3025 C C . GLN A 1 419 ? -39.025 10.185 6.448 1.00 71.69 419 GLN A C 1
ATOM 3027 O O . GLN A 1 419 ? -38.684 9.378 5.593 1.00 71.69 419 GLN A O 1
ATOM 3032 N N . LEU A 1 420 ? -38.141 10.990 7.048 1.00 69.69 420 LEU A N 1
ATOM 3033 C CA . LEU A 1 420 ? -36.707 10.969 6.730 1.00 69.69 420 LEU A CA 1
ATOM 3034 C C . LEU A 1 420 ? -36.049 9.617 7.046 1.00 69.69 420 LEU A C 1
ATOM 3036 O O . LEU A 1 420 ? -35.108 9.223 6.361 1.00 69.69 420 LEU A O 1
ATOM 3040 N N . GLY A 1 421 ? -36.536 8.908 8.070 1.00 72.38 421 GLY A N 1
ATOM 3041 C CA . GLY A 1 421 ? -36.122 7.537 8.364 1.00 72.38 421 GLY A CA 1
ATOM 3042 C C . GLY A 1 421 ? -36.490 6.570 7.237 1.00 72.38 421 GLY A C 1
ATOM 3043 O O . GLY A 1 421 ? -35.627 5.835 6.761 1.00 72.38 421 GLY A O 1
ATOM 3044 N N . HIS A 1 422 ? -37.735 6.626 6.758 1.00 72.81 422 HIS A N 1
ATOM 3045 C CA . HIS A 1 422 ? -38.189 5.814 5.625 1.00 72.81 422 HIS A CA 1
ATOM 3046 C C . HIS A 1 422 ? -37.469 6.166 4.316 1.00 72.81 422 HIS A C 1
ATOM 3048 O O . HIS A 1 422 ? -37.015 5.266 3.611 1.00 72.81 422 HIS A O 1
ATOM 3054 N N . ASP A 1 423 ? -37.258 7.453 4.031 1.00 66.00 423 ASP A N 1
ATOM 3055 C CA . ASP A 1 423 ? -36.534 7.898 2.835 1.00 66.00 423 ASP A CA 1
ATOM 3056 C C . ASP A 1 423 ? -35.067 7.405 2.844 1.00 66.00 423 ASP A C 1
ATOM 3058 O O . ASP A 1 423 ? -34.500 7.067 1.799 1.00 66.00 423 ASP A O 1
ATOM 3062 N N . ALA A 1 424 ? -34.440 7.319 4.024 1.00 65.81 424 ALA A N 1
ATOM 3063 C CA . ALA A 1 424 ? -33.093 6.770 4.179 1.00 65.81 424 ALA A CA 1
ATOM 3064 C C . ALA A 1 424 ? -33.047 5.247 3.945 1.00 65.81 424 ALA A C 1
ATOM 3066 O O . ALA A 1 424 ? -32.113 4.751 3.304 1.00 65.81 424 ALA A O 1
ATOM 3067 N N . GLU A 1 425 ? -34.054 4.506 4.418 1.00 76.31 425 GLU A N 1
ATOM 3068 C CA . GLU A 1 425 ? -34.201 3.071 4.141 1.00 76.31 425 GLU A CA 1
ATOM 3069 C C . GLU A 1 425 ? -34.428 2.803 2.644 1.00 76.31 425 GLU A C 1
ATOM 3071 O O . GLU A 1 425 ? -33.798 1.904 2.074 1.00 76.31 425 GLU A O 1
ATOM 3076 N N . ASP A 1 426 ? -35.241 3.625 1.979 1.00 74.69 426 ASP A N 1
ATOM 3077 C CA . ASP A 1 426 ? -35.486 3.544 0.537 1.00 74.69 426 ASP A CA 1
ATOM 3078 C C . ASP A 1 426 ? -34.222 3.849 -0.278 1.00 74.69 426 ASP A C 1
ATOM 3080 O O . ASP A 1 426 ? -33.903 3.136 -1.239 1.00 74.69 426 ASP A O 1
ATOM 3084 N N . PHE A 1 427 ? -33.437 4.849 0.134 1.00 71.62 427 PHE A N 1
ATOM 3085 C CA . PHE A 1 427 ? -32.146 5.150 -0.486 1.00 71.62 427 PHE A CA 1
ATOM 3086 C C . PHE A 1 427 ? -31.152 3.986 -0.326 1.00 71.62 427 PHE A C 1
ATOM 3088 O O . PHE A 1 427 ? -30.457 3.602 -1.278 1.00 71.62 427 PHE A O 1
ATOM 3095 N N . TYR A 1 428 ? -31.117 3.352 0.848 1.00 65.25 428 TYR A N 1
ATOM 3096 C CA . TYR A 1 428 ? -30.304 2.158 1.087 1.00 65.25 428 TYR A CA 1
ATOM 3097 C C . TYR A 1 428 ? -30.762 0.963 0.226 1.00 65.25 428 TYR A C 1
ATOM 3099 O O . TYR A 1 428 ? -29.946 0.261 -0.383 1.00 65.25 428 TYR A O 1
ATOM 3107 N N . ALA A 1 429 ? -32.071 0.751 0.083 1.00 76.38 429 ALA A N 1
ATOM 3108 C CA . ALA A 1 429 ? -32.617 -0.287 -0.790 1.00 76.38 429 ALA A CA 1
ATOM 3109 C C . ALA A 1 429 ? -32.313 -0.023 -2.279 1.00 76.38 429 ALA A C 1
ATOM 3111 O O . ALA A 1 429 ? -31.996 -0.957 -3.029 1.00 76.38 429 ALA A O 1
ATOM 3112 N N . MET A 1 430 ? -32.366 1.239 -2.715 1.00 75.81 430 MET A N 1
ATOM 3113 C CA . MET A 1 430 ? -32.054 1.651 -4.086 1.00 75.81 430 MET A CA 1
ATOM 3114 C C . MET A 1 430 ? -30.574 1.446 -4.425 1.00 75.81 430 MET A C 1
ATOM 3116 O O . MET A 1 430 ? -30.250 0.851 -5.456 1.00 75.81 430 MET A O 1
ATOM 3120 N N . THR A 1 431 ? -29.668 1.867 -3.543 1.00 63.19 431 THR A N 1
ATOM 3121 C CA . THR A 1 431 ? -28.218 1.674 -3.722 1.00 63.19 431 THR A CA 1
ATOM 3122 C C . THR A 1 431 ? -27.839 0.191 -3.745 1.00 63.19 431 THR A C 1
ATOM 3124 O O . THR A 1 431 ? -27.041 -0.230 -4.589 1.00 63.19 431 THR A O 1
ATOM 3127 N N . LYS A 1 432 ? -28.491 -0.644 -2.923 1.00 81.94 432 LYS A N 1
ATOM 3128 C CA . LYS A 1 432 ? -28.353 -2.109 -2.976 1.00 81.94 432 LYS A CA 1
ATOM 3129 C C . LYS A 1 432 ? -28.787 -2.689 -4.329 1.00 81.94 432 LYS A C 1
ATOM 3131 O O . LYS A 1 432 ? -28.080 -3.537 -4.876 1.00 81.94 432 LYS A O 1
ATOM 3136 N N . LYS A 1 433 ? -29.905 -2.225 -4.903 1.00 81.94 433 LYS A N 1
ATOM 3137 C CA . LYS A 1 433 ? -30.363 -2.651 -6.242 1.00 81.94 433 LYS A CA 1
ATOM 3138 C C . LYS A 1 433 ? -29.393 -2.230 -7.347 1.00 81.94 433 LYS A C 1
ATOM 3140 O O . LYS A 1 433 ? -29.070 -3.057 -8.197 1.00 81.94 433 LYS A O 1
ATOM 3145 N N . LEU A 1 434 ? -28.884 -0.996 -7.312 1.00 71.00 434 LEU A N 1
ATOM 3146 C CA . LEU A 1 434 ? -27.895 -0.509 -8.283 1.00 71.00 434 LEU A CA 1
ATOM 3147 C C . LEU A 1 434 ? -26.599 -1.324 -8.228 1.00 71.00 434 LEU A C 1
ATOM 3149 O O . LEU A 1 434 ? -26.070 -1.697 -9.273 1.00 71.00 434 LEU A O 1
ATOM 3153 N N . ARG A 1 435 ? -26.134 -1.686 -7.027 1.00 68.81 435 ARG A N 1
ATOM 3154 C CA . ARG A 1 435 ? -24.969 -2.565 -6.850 1.00 68.81 435 ARG A CA 1
ATOM 3155 C C . ARG A 1 435 ? -25.205 -3.957 -7.443 1.00 68.81 435 ARG A C 1
ATOM 3157 O O . ARG A 1 435 ? -24.388 -4.431 -8.224 1.00 68.81 435 ARG A O 1
ATOM 3164 N N . GLN A 1 436 ? -26.356 -4.569 -7.164 1.00 76.75 436 GLN A N 1
ATOM 3165 C CA . GLN A 1 436 ? -26.733 -5.863 -7.752 1.00 76.75 436 GLN A CA 1
ATOM 3166 C C . GLN A 1 436 ? -26.911 -5.806 -9.277 1.00 76.75 436 GLN A C 1
ATOM 3168 O O . GLN A 1 436 ? -26.781 -6.826 -9.956 1.00 76.75 436 GLN A O 1
ATOM 3173 N N . GLN A 1 437 ? -27.263 -4.642 -9.823 1.00 71.19 437 GLN A N 1
ATOM 3174 C CA . GLN A 1 437 ? -27.382 -4.424 -11.261 1.00 71.19 437 GLN A CA 1
ATOM 3175 C C . GLN A 1 437 ? -26.007 -4.217 -11.910 1.00 71.19 437 GLN A C 1
ATOM 3177 O O . GLN A 1 437 ? -25.752 -4.789 -12.967 1.00 71.19 437 GLN A O 1
ATOM 3182 N N . ALA A 1 438 ? -25.089 -3.510 -11.248 1.00 60.69 438 ALA A N 1
ATOM 3183 C CA . ALA A 1 438 ? -23.691 -3.407 -11.664 1.00 60.69 438 ALA A CA 1
ATOM 3184 C C . ALA A 1 438 ? -22.989 -4.779 -11.659 1.00 60.69 438 ALA A C 1
ATOM 3186 O O . ALA A 1 438 ? -22.304 -5.118 -12.620 1.00 60.69 438 ALA A O 1
ATOM 3187 N N . GLU A 1 439 ? -23.232 -5.606 -10.636 1.00 68.00 439 GLU A N 1
ATOM 3188 C CA . GLU A 1 439 ? -22.728 -6.988 -10.544 1.00 68.00 439 GLU A CA 1
ATOM 3189 C C . GLU A 1 439 ? -23.340 -7.928 -11.596 1.00 68.00 439 GLU A C 1
ATOM 3191 O O . GLU A 1 439 ? -22.699 -8.879 -12.041 1.00 68.00 439 GLU A O 1
ATOM 3196 N N . ARG A 1 440 ? -24.587 -7.678 -12.016 1.00 63.53 440 ARG A N 1
ATOM 3197 C CA . ARG A 1 440 ? -25.200 -8.400 -13.139 1.00 63.53 440 ARG A CA 1
ATOM 3198 C C . ARG A 1 440 ? -24.600 -7.974 -14.472 1.00 63.53 440 ARG A C 1
ATOM 3200 O O . ARG A 1 440 ? -24.311 -8.840 -15.287 1.00 63.53 440 ARG A O 1
ATOM 3207 N N . ASN A 1 441 ? -24.368 -6.681 -14.675 1.00 62.09 441 ASN A N 1
ATOM 3208 C CA . ASN A 1 441 ? -23.793 -6.158 -15.914 1.00 62.09 441 ASN A CA 1
ATOM 3209 C C . ASN A 1 441 ? -22.316 -6.548 -16.087 1.00 62.09 441 ASN A C 1
ATOM 3211 O O . ASN A 1 441 ? -21.879 -6.761 -17.213 1.00 62.09 441 ASN A O 1
ATOM 3215 N N . SER A 1 442 ? -21.560 -6.716 -14.998 1.00 49.09 442 SER A N 1
ATOM 3216 C CA . SER A 1 442 ? -20.164 -7.171 -15.055 1.00 49.09 442 SER A CA 1
ATOM 3217 C C . SER A 1 442 ? -19.996 -8.661 -15.375 1.00 49.09 442 SER A C 1
ATOM 3219 O O . SER A 1 442 ? -18.891 -9.082 -15.693 1.00 49.09 442 SER A O 1
ATOM 3221 N N . ARG A 1 443 ? -21.068 -9.466 -15.326 1.00 44.09 443 ARG A N 1
ATOM 3222 C CA . ARG A 1 443 ? -21.048 -10.889 -15.723 1.00 44.09 443 ARG A CA 1
ATOM 3223 C C . ARG A 1 443 ? -21.212 -11.123 -17.232 1.00 44.09 443 ARG A C 1
ATOM 3225 O O . ARG A 1 443 ? -21.121 -12.269 -17.658 1.00 44.09 443 ARG A O 1
ATOM 3232 N N . TRP A 1 444 ? -21.462 -10.073 -18.018 1.00 39.09 444 TRP A N 1
ATOM 3233 C CA . TRP A 1 444 ? -21.679 -10.149 -19.472 1.00 39.09 444 TRP A CA 1
ATOM 3234 C C . TRP A 1 444 ? -20.516 -9.596 -20.318 1.00 39.09 444 TRP A C 1
ATOM 3236 O O . TRP A 1 444 ? -20.647 -9.555 -21.540 1.00 39.09 444 TRP A O 1
ATOM 3246 N N . PHE A 1 445 ? -19.399 -9.198 -19.698 1.00 33.69 445 PHE A N 1
ATOM 3247 C CA . PHE A 1 445 ? -18.197 -8.699 -20.380 1.00 33.69 445 PHE A CA 1
ATOM 3248 C C . PHE A 1 445 ? -16.967 -9.553 -20.091 1.00 33.69 445 PHE A C 1
ATOM 3250 O O . PHE A 1 445 ? -16.790 -9.945 -18.915 1.00 33.69 445 PHE A O 1
#

Radius of gyration: 35.75 Å; chains: 1; bounding box: 102×84×90 Å

Secondary structure (DSSP, 8-state):
--TTS-HHHHHHHHHH-SSSS-TTS-HHHHHHHHHHHHHTT--TTTTHHHHT---HHHHHHHTT-HHHHHHHHHTT--TTPPPSSTT---HHHHHHHTT-HHHHHHHHHTT--TT---TTT---HHHHHHTSSS--HHHHHHHHHTT--TT---TTS--GGGGSPPGGG-SS-HHHHHHHHHHHHHHHHTT--TT---TTS--HHHH---HHHHHHHHHHHHHHHHHTT---BPPPS-TTHHHHHTTTTTT---GGG-SB-TTT-PBP-SSS--EE-TTT--EE-GGG--EEE--TTS-TTS-PPEEE-HHHHHHHHHHHHHHHHHHHHHHHHHHHHHHHHHHHHHHHHHHHHHHHHHHHHHHHHHHHHHTT------SSHHHHHHHHHHHHHHHHHHHHHHHHHHHHHHHHHHHHHHHHHHHHHHHHHHHHHHHHHHHHHGGG-

InterPro domains:
  IPR000306 FYVE zinc finger [PF01363] (252-316)
  IPR000306 FYVE zinc finger [SM00064] (247-318)
  IPR002110 Ankyrin repeat [PF12796] (67-154)
  IPR002110 Ankyrin repeat [PS50088] (121-155)
  IPR002110 Ankyrin repeat [SM00248] (52-81)
  IPR002110 Ankyrin repeat [SM00248] (87-119)
  IPR002110 Ankyrin repeat [SM00248] (121-152)
  IPR011011 Zinc finger, FYVE/PHD-type [SSF57903] (251-319)
  IPR013083 Zinc finger, RING/FYVE/PHD-type [G3DSA:3.30.40.10] (242-331)
  IPR017455 Zinc finger, FYVE-related [PS50178] (255-317)
  IPR036770 Ankyrin repeat-containing domain superfamily [G3DSA:1.25.40.20] (1-112)
  IPR036770 Ankyrin repeat-containing domain superfamily [G3DSA:1.25.40.20] (113-228)
  IPR036770 Ankyrin repeat-containing domain superfamily [SSF48403] (29-204)
  IPR051765 Pleckstrin homology domain-containing family F [PTHR46280] (245-365)

Organism: NCBI:txid127549

Sequence (445 aa):
DDAAIRPLMAAALACCDADATLPCVPRSARLAVLRRLLSAGAEPEANAAELRIDSPLLVCIGAAATDAAVVLIEGGADLRRCCVGGTRLPPMHLAAQLTQTDVVQALLSAGVGASSVTHPSRRSPLHMAAASPSPSAALLKLLLSHGANPNAVDAAGSRPLRLLPTADSAHGHAATLAAVCAAVEALVGGGARVDLRDKSGHAFAEWQPHESVQLVAKKALAALKAHKAAPRLRPCSHPLYEPVAAQQGAAWTDDAAAAACMACARPFNEYFRRHHCRLFGTVVCDACSTKRALLPGLPAASGSAVRVCDAAYNMLAMLDEVAEVEEAEAKAAKARTDALSAQRQQVVERLEQKAQAKADEKRRQLLAEGRGAGRPSTGSRHTEQSRAASAAASSASEAMAALHQRGEKLANLNDKVAQLGHDAEDFYAMTKKLRQQAERNSRWF